Protein AF-A0A1Q6RRB4-F1 (afdb_monomer)

Solvent-accessible surface area (backbone atoms only — not comparable to full-atom values): 23976 Å² total; per-residue (Å²): 76,77,39,43,45,74,52,45,45,77,44,52,82,84,81,75,77,41,51,50,45,36,35,41,36,33,50,50,51,67,27,27,69,40,67,70,58,54,52,47,60,72,73,49,70,64,47,61,44,42,38,35,37,37,43,33,35,22,63,76,67,46,53,38,27,51,62,56,52,41,52,51,24,55,78,69,72,30,47,59,31,41,40,46,75,36,49,33,63,33,52,56,30,76,79,48,72,23,56,55,68,69,60,30,43,52,38,46,62,68,23,44,67,52,52,52,52,50,53,52,31,58,76,70,72,44,61,51,69,84,69,78,81,53,76,64,30,54,43,52,42,44,74,44,31,63,51,46,47,76,75,67,50,63,35,83,47,58,46,72,49,88,57,53,79,49,80,56,56,43,36,68,21,32,67,62,66,24,39,48,71,56,96,58,40,81,43,69,37,80,64,37,82,68,63,43,35,42,46,40,65,34,92,59,63,22,44,38,43,56,80,56,30,64,94,51,59,65,52,56,76,69,61,59,76,35,63,75,66,68,84,66,79,70,70,70,70,51,72,68,56,53,51,59,54,53,72,32,50,48,45,80,42,48,62,11,35,39,36,62,56,97,67,20,36,34,31,14,40,33,90,66,85,79,56,73,43,61,24,44,36,36,41,34,30,48,72,52,70,73,28,43,26,75,66,31,44,56,29,32,41,32,98,84,24,37,42,35,30,24,53,74,41,45,65,61,42,50,73,71,66,54,60,73,92,31,57,44,72,39,49,56,71,39,71,54,71,56,96,88,36,40,36,38,31,34,51,19,23,36,88,87,50,86,79,30,49,65,90,59,40,26,23,14,40,34,34,50,53,98,87,38,33,36,28,41,38,45,66,24,36,86,37,75,52,54,56,66,50,77,34,45,32,36,39,37,30,23,23,39,81,79,28,18,35,18,60,53,33,17,53,41,46,59,49,41,59,24,55,32,39,26,64,27,36,38,52,72,95,42,51,44,68,62,33,55,54,50,20,53,73,50,39,51,94,80,42,42,68,49,78,65,122

Nearest PDB structures (foldseek):
  3x2y-assembly1_C  TM=8.454E-01  e=1.815E-15  Thermotoga maritima MSB8
  3x2x-assembly1_C  TM=8.164E-01  e=3.311E-15  Thermotoga maritima MSB8
  3x2z-assembly1_C  TM=8.128E-01  e=2.936E-15  Thermotoga maritima MSB8
  2wyl-assembly1_C  TM=7.324E-01  e=6.958E-13  Escherichia coli
  3bv6-assembly1_C  TM=6.893E-01  e=1.269E-12  Vibrio cholerae O1 biovar El Tor str. N16961

Foldseek 3Di:
DEWADPQFLPTDDDADEDAQEYEYEAEADQLEGFPLVLVCLLPGDHHHYAEYEYEYEYQPDNQVRFVVVCVSCVSNNHDYLTYAYQYAFDALLLADFTDPLVVRLVSNVVRVVSVVVSVVCSVVVHRDDYDDHDPVSCCSNPPVNVVCCVPPQFPVQKDFAPLQPLPCSLCSRRNQNQWDADPSDTDGHGSHRSSCNSQLPRLSNGMDRHPRNPPGHRDDVLVNVLDQPPPPCLCPDPVVLVVVQCVQWFAPAFLWIWGRDPAIETFQQAPDDQLCQRHQEYEAQDDDCSRDPLVRCNSNHHPNHAYEFAPLCVVVCVVSPDDPNRYDHDAQQDWDADPNKTKHWFQAAEDPDPQGDSVSRGTWMFIQDSSFTETRGPAHFLDPRLLVDAGQEYEAEQQPPRHHHLLRRLSSCQSNVHQEYEYGRDCPPGHNPCSLVSNCVNHRPRYHYDYND

Mean predicted aligned error: 15.14 Å

pLDDT: mean 87.65, std 13.05, range [31.41, 98.88]

Secondary structure (DSSP, 8-state):
-EEE--SSS--B---S---SEEEEEEE-SSSS--HHHHHHHHHS--TT--EEEEEEEESS--TTHHHHHHHHHHHTT-EEEEEEEEE-----TTTSPPPPHHHHHHHHHHHHHHHHHHHHHHHTTPPPPPPP--HHHHHHTTTHHHHHHHHH--STTEEE-TT-----HHHHT-TT--EEEETTEEEE-TT-----HHHHT-TT--EEETTTSTT-----THHHHS------------HHHHHHHHHTEEEEETTEEEEESSSEEEES--S-SS----EEEEE---SSTTT--HHHHHHHEEEEEEEEEEGGGHHHHHHTT--GGGEEEE-TT-EEEETTEEEEEEE---SS-SSS-GGG--EEEEEEETTEEEEE--S--S-HHHHT---SEEEEE-BSSSS-BHHHHHHHHHHH--SEEEEES-SSSSS-TTHHHHHHHHS-TTSEE----

Radius of gyration: 26.57 Å; Cα contacts (8 Å, |Δi|>4): 949; chains: 1; bounding box: 69×58×67 Å

Structure (mmCIF, N/CA/C/O backbone):
data_AF-A0A1Q6RRB4-F1
#
_entry.id   AF-A0A1Q6RRB4-F1
#
loop_
_atom_site.group_PDB
_atom_site.id
_atom_site.type_symbol
_atom_site.label_atom_id
_atom_site.label_alt_id
_atom_site.label_comp_id
_atom_site.label_asym_id
_atom_site.label_entity_id
_atom_site.label_seq_id
_atom_site.pdbx_PDB_ins_code
_atom_site.Cartn_x
_atom_site.Cartn_y
_atom_site.Cartn_z
_atom_site.occupancy
_atom_site.B_iso_or_equiv
_atom_site.auth_seq_id
_atom_site.auth_comp_id
_atom_site.auth_asym_id
_atom_site.auth_atom_id
_atom_site.pdbx_PDB_model_num
ATOM 1 N N . MET A 1 1 ? 11.967 10.440 -24.207 1.00 71.94 1 MET A N 1
ATOM 2 C CA . MET A 1 1 ? 11.094 9.265 -23.993 1.00 71.94 1 MET A CA 1
ATOM 3 C C . MET A 1 1 ? 11.864 8.228 -23.196 1.00 71.94 1 MET A C 1
ATOM 5 O O . MET A 1 1 ? 13.023 7.999 -23.517 1.00 71.94 1 MET A O 1
ATOM 9 N N . ILE A 1 2 ? 11.239 7.623 -22.183 1.00 70.31 2 ILE A N 1
ATOM 10 C CA . ILE A 1 2 ? 11.834 6.539 -21.392 1.00 70.31 2 ILE A CA 1
ATOM 11 C C . ILE A 1 2 ? 11.060 5.252 -21.685 1.00 70.31 2 ILE A C 1
ATOM 13 O O . ILE A 1 2 ? 9.844 5.210 -21.520 1.00 70.31 2 ILE A O 1
ATOM 17 N N . PHE A 1 3 ? 11.772 4.225 -22.133 1.00 76.94 3 PHE A N 1
ATOM 18 C CA . PHE A 1 3 ? 11.300 2.855 -22.243 1.00 76.94 3 PHE A CA 1
ATOM 19 C C . PHE A 1 3 ? 11.756 2.074 -21.010 1.00 76.94 3 PHE A C 1
ATOM 21 O O . PHE A 1 3 ? 12.933 2.128 -20.651 1.00 76.94 3 PHE A O 1
ATOM 28 N N . TYR A 1 4 ? 10.838 1.338 -20.383 1.00 75.12 4 TYR A N 1
ATOM 29 C CA . TYR A 1 4 ? 11.117 0.559 -19.179 1.00 75.12 4 TYR A CA 1
ATOM 30 C C . TYR A 1 4 ? 10.644 -0.885 -19.351 1.00 75.12 4 TYR A C 1
ATOM 32 O O . TYR A 1 4 ? 9.448 -1.141 -19.518 1.00 75.12 4 TYR A O 1
ATOM 40 N N . PHE A 1 5 ? 11.592 -1.823 -19.291 1.00 75.06 5 PHE A N 1
ATOM 41 C CA . PHE A 1 5 ? 11.333 -3.259 -19.295 1.00 75.06 5 PHE A CA 1
ATOM 42 C C . PHE A 1 5 ? 11.717 -3.863 -17.943 1.00 75.06 5 PHE A C 1
ATOM 44 O O . PHE A 1 5 ? 12.898 -3.918 -17.610 1.00 75.06 5 PHE A O 1
ATOM 51 N N . SER A 1 6 ? 10.732 -4.347 -17.183 1.00 65.19 6 SER A N 1
ATOM 52 C CA . SER A 1 6 ? 10.946 -4.947 -15.855 1.00 65.19 6 SER A CA 1
ATOM 53 C C . SER A 1 6 ? 11.113 -6.468 -15.879 1.00 65.19 6 SER A C 1
ATOM 55 O O . SER A 1 6 ? 11.469 -7.067 -14.871 1.00 65.19 6 SER A O 1
ATOM 57 N N . GLY A 1 7 ? 10.805 -7.126 -17.001 1.00 61.84 7 GLY A N 1
ATOM 58 C CA . GLY A 1 7 ? 10.743 -8.590 -17.066 1.00 61.84 7 GLY A CA 1
ATOM 59 C C . GLY A 1 7 ? 9.546 -9.216 -16.330 1.00 61.84 7 GLY A C 1
ATOM 60 O O . GLY A 1 7 ? 9.464 -10.438 -16.289 1.00 61.84 7 GLY A O 1
ATOM 61 N N . THR A 1 8 ? 8.609 -8.417 -15.800 1.00 57.78 8 THR A N 1
ATOM 62 C CA . THR A 1 8 ? 7.463 -8.868 -14.975 1.00 57.78 8 THR A CA 1
ATOM 63 C C . THR A 1 8 ? 6.089 -8.631 -15.618 1.00 57.78 8 THR A C 1
ATOM 65 O O . THR A 1 8 ? 5.080 -8.567 -14.921 1.00 57.78 8 THR A O 1
ATOM 68 N N . GLY A 1 9 ? 6.024 -8.461 -16.943 1.00 55.88 9 GLY A N 1
ATOM 69 C CA . GLY A 1 9 ? 4.778 -8.169 -17.674 1.00 55.88 9 GLY A CA 1
ATOM 70 C C . GLY A 1 9 ? 4.323 -6.702 -17.597 1.00 55.88 9 GLY A C 1
ATOM 71 O O . GLY A 1 9 ? 3.636 -6.240 -18.498 1.00 55.88 9 GLY A O 1
ATOM 72 N N . ASN A 1 10 ? 4.808 -5.933 -16.616 1.00 54.72 10 ASN A N 1
ATOM 73 C CA . ASN A 1 10 ? 4.491 -4.509 -16.405 1.00 54.72 10 ASN A CA 1
ATOM 74 C C . ASN A 1 10 ? 5.357 -3.536 -17.235 1.00 54.72 10 ASN A C 1
ATOM 76 O O . ASN A 1 10 ? 5.541 -2.372 -16.873 1.00 54.72 10 ASN A O 1
ATOM 80 N N . SER A 1 11 ? 5.932 -4.004 -18.341 1.00 64.19 11 SER A N 1
ATOM 81 C CA . SER A 1 11 ? 6.794 -3.185 -19.195 1.00 64.19 11 SER A CA 1
ATOM 82 C C . SER A 1 11 ? 5.978 -2.094 -19.897 1.00 64.19 11 SER A C 1
ATOM 84 O O . SER A 1 11 ? 4.977 -2.384 -20.553 1.00 64.19 11 SER A O 1
ATOM 86 N N . LYS A 1 12 ? 6.415 -0.832 -19.806 1.00 56.38 12 LYS A N 1
ATOM 87 C CA . LYS A 1 12 ? 5.778 0.287 -20.517 1.00 56.38 12 LYS A CA 1
ATOM 88 C C . LYS A 1 12 ? 6.388 0.412 -21.912 1.00 56.38 12 LYS A C 1
ATOM 90 O O . LYS A 1 12 ? 7.478 0.961 -22.079 1.00 56.38 12 LYS A O 1
ATOM 95 N N . TYR A 1 13 ? 5.675 -0.098 -22.914 1.00 58.34 13 TYR A N 1
ATOM 96 C CA . TYR A 1 13 ? 6.001 0.088 -24.328 1.00 58.34 13 TYR A CA 1
ATOM 97 C C . TYR A 1 13 ? 5.331 1.370 -24.827 1.00 58.34 13 TYR A C 1
ATOM 99 O O . TYR A 1 13 ? 4.109 1.478 -24.790 1.00 58.34 13 TYR A O 1
ATOM 107 N N . VAL A 1 14 ? 6.111 2.339 -25.305 1.00 54.97 14 VAL A N 1
ATOM 108 C CA . VAL A 1 14 ? 5.565 3.546 -25.941 1.00 54.97 14 VAL A CA 1
ATOM 109 C C . VAL A 1 14 ? 6.003 3.547 -27.401 1.00 54.97 14 VAL A C 1
ATOM 111 O O . VAL A 1 14 ? 7.200 3.569 -27.680 1.00 54.97 14 VAL A O 1
ATOM 114 N N . ALA A 1 15 ? 5.051 3.493 -28.334 1.00 50.16 15 ALA A N 1
ATOM 115 C CA . ALA A 1 15 ? 5.317 3.604 -29.766 1.00 50.16 15 ALA A CA 1
ATOM 116 C C . ALA A 1 15 ? 4.312 4.552 -30.434 1.00 50.16 15 ALA A C 1
ATOM 118 O O . ALA A 1 15 ? 3.117 4.503 -30.155 1.00 50.16 15 ALA A O 1
ATOM 119 N N . GLY A 1 16 ? 4.828 5.417 -31.314 1.00 52.62 16 GLY A N 1
ATOM 120 C CA . GLY A 1 16 ? 4.059 6.364 -32.125 1.00 52.62 16 GLY A CA 1
ATOM 121 C C . GLY A 1 16 ? 4.891 7.591 -32.505 1.00 52.62 16 GLY A C 1
ATOM 122 O O . GLY A 1 16 ? 5.289 7.742 -33.654 1.00 52.62 16 GLY A O 1
ATOM 123 N N . LYS A 1 17 ? 5.222 8.438 -31.526 1.00 56.94 17 LYS A N 1
ATOM 124 C CA . LYS A 1 17 ? 6.132 9.586 -31.675 1.00 56.94 17 LYS A CA 1
ATOM 125 C C . LYS A 1 17 ? 7.071 9.636 -30.482 1.00 56.94 17 LYS A C 1
ATOM 127 O O . LYS A 1 17 ? 6.612 9.650 -29.341 1.00 56.94 17 LYS A O 1
ATOM 132 N N . THR A 1 18 ? 8.372 9.668 -30.732 1.00 64.62 18 THR A N 1
ATOM 133 C CA . THR A 1 18 ? 9.371 9.875 -29.686 1.00 64.62 18 THR A CA 1
ATOM 134 C C . THR A 1 18 ? 9.913 11.297 -29.783 1.00 64.62 18 THR A C 1
ATOM 136 O O . THR A 1 18 ? 10.061 11.832 -30.878 1.00 64.62 18 THR A O 1
ATOM 139 N N . GLY A 1 19 ? 10.239 11.921 -28.648 1.00 74.75 19 GLY A N 1
ATOM 140 C CA . GLY A 1 19 ? 11.142 13.079 -28.672 1.00 74.75 19 GLY A CA 1
ATOM 141 C C . GLY A 1 19 ? 12.535 12.676 -29.178 1.00 74.75 19 GLY A C 1
ATOM 142 O O . GLY A 1 19 ? 12.796 11.490 -29.394 1.00 74.75 19 GLY A O 1
ATOM 143 N N . GLU A 1 20 ? 13.454 13.635 -29.302 1.00 87.00 20 GLU A N 1
ATOM 144 C CA . GLU A 1 20 ? 14.812 13.374 -29.818 1.00 87.00 20 GLU A CA 1
ATOM 145 C C . GLU A 1 20 ? 15.620 12.375 -28.974 1.00 87.00 20 GLU A C 1
ATOM 147 O O . GLU A 1 20 ? 16.526 11.709 -29.481 1.00 87.00 20 GLU A O 1
ATOM 152 N N . HIS A 1 21 ? 15.292 12.254 -27.686 1.00 89.56 21 HIS A N 1
ATOM 153 C CA . HIS A 1 21 ? 16.018 11.433 -26.720 1.00 89.56 21 HIS A CA 1
ATOM 154 C C . HIS A 1 21 ? 15.246 10.159 -26.366 1.00 89.56 21 HIS A C 1
ATOM 156 O O . HIS A 1 21 ? 14.109 10.226 -25.883 1.00 89.56 21 HIS A O 1
ATOM 162 N N . LEU A 1 22 ? 15.890 9.006 -26.539 1.00 91.38 22 LEU A N 1
ATOM 163 C CA . LEU A 1 22 ? 15.413 7.688 -26.132 1.00 91.38 22 LEU A CA 1
ATOM 164 C C . LEU A 1 22 ? 16.259 7.160 -24.965 1.00 91.38 22 LEU A C 1
ATOM 166 O O . LEU A 1 22 ? 17.466 6.994 -25.086 1.00 91.38 22 LEU A O 1
ATOM 170 N N . VAL A 1 23 ? 15.626 6.855 -23.838 1.00 92.50 23 VAL A N 1
ATOM 171 C CA . VAL A 1 23 ? 16.272 6.214 -22.685 1.00 92.50 23 VAL A CA 1
ATOM 172 C C . VAL A 1 23 ? 15.695 4.816 -22.538 1.00 92.50 23 VAL A C 1
ATOM 174 O O . VAL A 1 23 ? 14.483 4.666 -22.435 1.00 92.50 23 VAL A O 1
ATOM 177 N N . ILE A 1 24 ? 16.544 3.796 -22.540 1.00 93.44 24 ILE A N 1
ATOM 178 C CA . ILE A 1 24 ? 16.166 2.383 -22.453 1.00 93.44 24 ILE A CA 1
ATOM 179 C C . ILE A 1 24 ? 16.621 1.862 -21.097 1.00 93.44 24 ILE A C 1
ATOM 181 O O . ILE A 1 24 ? 17.818 1.742 -20.851 1.00 93.44 24 ILE A O 1
ATOM 185 N N . VAL A 1 25 ? 15.671 1.533 -20.228 1.00 93.19 25 VAL A N 1
ATOM 186 C CA . VAL A 1 25 ? 15.922 0.936 -18.914 1.00 93.19 25 VAL A CA 1
ATOM 187 C C . VAL A 1 25 ? 15.551 -0.544 -18.969 1.00 93.19 25 VAL A C 1
ATOM 189 O O . VAL A 1 25 ? 14.411 -0.887 -19.293 1.00 93.19 25 VAL A O 1
ATOM 192 N N . THR A 1 26 ? 16.510 -1.432 -18.705 1.00 92.25 26 THR A N 1
ATOM 193 C CA . THR A 1 26 ? 16.334 -2.882 -18.895 1.00 92.25 26 THR A CA 1
ATOM 194 C C . THR A 1 26 ? 17.259 -3.705 -17.988 1.00 92.25 26 THR A C 1
ATOM 196 O O . THR A 1 26 ? 18.385 -3.285 -17.746 1.00 92.25 26 THR A O 1
ATOM 199 N N . PRO A 1 27 ? 16.864 -4.905 -17.526 1.00 91.31 27 PRO A N 1
ATOM 200 C CA . PRO A 1 27 ? 17.771 -5.850 -16.888 1.00 91.31 27 PRO A CA 1
ATOM 201 C C . PRO A 1 27 ? 18.817 -6.391 -17.862 1.00 91.31 27 PRO A C 1
ATOM 203 O O . PRO A 1 27 ? 18.697 -6.258 -19.084 1.00 91.31 27 PRO A O 1
ATOM 206 N N . THR A 1 28 ? 19.821 -7.053 -17.300 1.00 90.44 28 THR A N 1
ATOM 207 C CA . THR A 1 28 ? 20.900 -7.730 -18.021 1.00 90.44 28 THR A CA 1
ATOM 208 C C . THR A 1 28 ? 20.662 -9.232 -18.036 1.00 90.44 28 THR A C 1
ATOM 210 O O . THR A 1 28 ? 20.695 -9.866 -16.988 1.00 90.44 28 THR A O 1
ATOM 213 N N . TYR A 1 29 ? 20.475 -9.823 -19.218 1.00 87.00 29 TYR A N 1
ATOM 214 C CA . TYR A 1 29 ? 20.388 -11.274 -19.409 1.00 87.00 29 TYR A CA 1
ATOM 215 C C . TYR A 1 29 ? 21.638 -11.774 -20.132 1.00 87.00 29 TYR A C 1
ATOM 217 O O . TYR A 1 29 ? 21.816 -11.537 -21.331 1.00 87.00 29 TYR A O 1
ATOM 225 N N . ALA A 1 30 ? 22.496 -12.480 -19.389 1.00 84.25 30 ALA A N 1
ATOM 226 C CA . ALA A 1 30 ? 23.784 -12.995 -19.858 1.00 84.25 30 ALA A CA 1
ATOM 227 C C . ALA A 1 30 ? 24.670 -11.897 -20.487 1.00 84.25 30 ALA A C 1
ATOM 229 O O . ALA A 1 30 ? 25.065 -11.999 -21.649 1.00 84.25 30 ALA A O 1
ATOM 230 N N . TRP A 1 31 ? 24.964 -10.831 -19.734 1.00 86.94 31 TRP A N 1
ATOM 231 C CA . TRP A 1 31 ? 25.820 -9.707 -20.166 1.00 86.94 31 TRP A CA 1
ATOM 232 C C . TRP A 1 31 ? 25.313 -8.936 -21.405 1.00 86.94 31 TRP A C 1
ATOM 234 O O . TRP A 1 31 ? 26.086 -8.310 -22.130 1.00 86.94 31 TRP A O 1
ATOM 244 N N . ARG A 1 32 ? 24.004 -8.996 -21.699 1.00 89.19 32 ARG A N 1
ATOM 245 C CA . ARG A 1 32 ? 23.337 -8.263 -22.795 1.00 89.19 32 ARG A CA 1
ATOM 246 C C . ARG A 1 32 ? 21.916 -7.862 -22.391 1.00 89.19 32 ARG A C 1
ATOM 248 O O . ARG A 1 32 ? 21.384 -8.370 -21.408 1.00 89.19 32 ARG A O 1
ATOM 255 N N . ILE A 1 33 ? 21.275 -6.983 -23.161 1.00 91.38 33 ILE A N 1
ATOM 256 C CA . ILE A 1 33 ? 19.832 -6.732 -23.009 1.00 91.38 33 ILE A CA 1
ATOM 257 C C . ILE A 1 33 ? 19.018 -7.991 -23.386 1.00 91.38 33 ILE A C 1
ATOM 259 O O . ILE A 1 33 ? 19.474 -8.775 -24.230 1.00 91.38 33 ILE A O 1
ATOM 263 N N . PRO A 1 34 ? 17.812 -8.200 -22.823 1.00 89.69 34 PRO A N 1
ATOM 264 C CA . PRO A 1 34 ? 16.963 -9.338 -23.153 1.00 89.69 34 PRO A CA 1
ATOM 265 C C . PRO A 1 34 ? 16.637 -9.374 -24.647 1.00 89.69 34 PRO A C 1
ATOM 267 O O . PRO A 1 34 ? 16.402 -8.333 -25.269 1.00 89.69 34 PRO A O 1
ATOM 270 N N . ARG A 1 35 ? 16.555 -10.580 -25.226 1.00 87.06 35 ARG A N 1
ATOM 271 C CA . ARG A 1 35 ? 16.210 -10.757 -26.651 1.00 87.06 35 ARG A CA 1
ATOM 272 C C . ARG A 1 35 ? 14.884 -10.084 -27.001 1.00 87.06 35 ARG A C 1
ATOM 274 O O . ARG A 1 35 ? 14.801 -9.440 -28.037 1.00 87.06 35 ARG A O 1
ATOM 281 N N . LEU A 1 36 ? 13.906 -10.144 -26.096 1.00 86.19 36 LEU A N 1
ATOM 282 C CA . LEU A 1 36 ? 12.612 -9.485 -26.261 1.00 86.19 36 LEU A CA 1
ATOM 283 C C . LEU A 1 36 ? 12.752 -7.963 -26.452 1.00 86.19 36 LEU A C 1
ATOM 285 O O . LEU A 1 36 ? 12.142 -7.400 -27.356 1.00 86.19 36 LEU A O 1
ATOM 289 N N . VAL A 1 37 ? 13.601 -7.310 -25.650 1.00 89.38 37 VAL A N 1
ATOM 290 C CA . VAL A 1 37 ? 13.860 -5.863 -25.743 1.00 89.38 37 VAL A CA 1
ATOM 291 C C . VAL A 1 37 ? 14.601 -5.531 -27.033 1.00 89.38 37 VAL A C 1
ATOM 293 O O . VAL A 1 37 ? 14.211 -4.613 -27.751 1.00 89.38 37 VAL A O 1
ATOM 296 N N . ARG A 1 38 ? 15.642 -6.302 -27.368 1.00 91.06 38 ARG A N 1
ATOM 297 C CA . ARG A 1 38 ? 16.391 -6.144 -28.622 1.00 91.06 38 ARG A CA 1
ATOM 298 C C . ARG A 1 38 ? 15.474 -6.260 -29.841 1.00 91.06 38 ARG A C 1
ATOM 300 O O . ARG A 1 38 ? 15.516 -5.407 -30.723 1.00 91.06 38 ARG A O 1
ATOM 307 N N . ASP A 1 39 ? 14.666 -7.313 -29.899 1.00 89.00 39 ASP A N 1
ATOM 308 C CA . ASP A 1 39 ? 13.814 -7.609 -31.051 1.00 89.00 39 ASP A CA 1
ATOM 309 C C . ASP A 1 39 ? 12.688 -6.580 -31.177 1.00 89.00 39 ASP A C 1
ATOM 311 O O . ASP A 1 39 ? 12.359 -6.162 -32.289 1.00 89.00 39 ASP A O 1
ATOM 315 N N . TRP A 1 40 ? 12.153 -6.109 -30.046 1.00 87.88 40 TRP A N 1
ATOM 316 C CA . TRP A 1 40 ? 11.223 -4.985 -30.013 1.00 87.88 40 TRP A CA 1
ATOM 317 C C . TRP A 1 40 ? 11.865 -3.700 -30.554 1.00 87.88 40 TRP A C 1
ATOM 319 O O . TRP A 1 40 ? 11.292 -3.074 -31.444 1.00 87.88 40 TRP A O 1
ATOM 329 N N . LEU A 1 41 ? 13.072 -3.332 -30.105 1.00 89.69 41 LEU A N 1
ATOM 330 C CA . LEU A 1 41 ? 13.792 -2.146 -30.598 1.00 89.69 41 LEU A CA 1
ATOM 331 C C . LEU A 1 41 ? 14.070 -2.223 -32.106 1.00 89.69 41 LEU A C 1
ATOM 333 O O . LEU A 1 41 ? 13.917 -1.230 -32.820 1.00 89.69 41 LEU A O 1
ATOM 337 N N . LEU A 1 42 ? 14.439 -3.403 -32.613 1.00 90.50 42 LEU A N 1
ATOM 338 C CA . LEU A 1 42 ? 14.663 -3.616 -34.044 1.00 90.50 42 LEU A CA 1
ATOM 339 C C . LEU A 1 42 ? 13.384 -3.388 -34.857 1.00 90.50 42 LEU A C 1
ATOM 341 O O . LEU A 1 42 ? 13.415 -2.631 -35.829 1.00 90.50 42 LEU A O 1
ATOM 345 N N . LYS A 1 43 ? 12.258 -3.966 -34.424 1.00 89.50 43 LYS A N 1
ATOM 346 C CA . LYS A 1 43 ? 10.972 -3.917 -35.143 1.00 89.50 43 LYS A CA 1
ATOM 347 C C . LYS A 1 43 ? 10.210 -2.599 -34.980 1.00 89.50 43 LYS A C 1
ATOM 349 O O . LYS A 1 43 ? 9.405 -2.261 -35.841 1.00 89.50 43 LYS A O 1
ATOM 354 N N . THR A 1 44 ? 10.449 -1.851 -33.906 1.00 87.06 44 THR A N 1
ATOM 355 C CA . THR A 1 44 ? 9.663 -0.650 -33.580 1.00 87.06 44 THR A CA 1
ATOM 356 C C . THR A 1 44 ? 10.149 0.576 -34.362 1.00 87.06 44 THR A C 1
ATOM 358 O O . THR A 1 44 ? 11.345 0.891 -34.320 1.00 87.06 44 THR A O 1
ATOM 361 N N . PRO A 1 45 ? 9.265 1.314 -35.060 1.00 84.94 45 PRO A N 1
ATOM 362 C CA . PRO A 1 45 ? 9.596 2.625 -35.613 1.00 84.94 45 PRO A CA 1
ATOM 363 C C . PRO A 1 45 ? 9.819 3.645 -34.486 1.00 84.94 45 PRO A C 1
ATOM 365 O O . PRO A 1 45 ? 8.909 3.941 -33.716 1.00 84.94 45 PRO A O 1
ATOM 368 N N . LEU A 1 46 ? 11.030 4.197 -34.392 1.00 86.81 46 LEU A N 1
ATOM 369 C CA . LEU A 1 46 ? 11.424 5.175 -33.366 1.00 86.81 46 LEU A CA 1
ATOM 370 C C . LEU A 1 46 ? 11.427 6.589 -33.966 1.00 86.81 46 LEU A C 1
ATOM 372 O O . LEU A 1 46 ? 12.458 7.255 -34.026 1.00 86.81 46 LEU A O 1
ATOM 376 N N . GLN A 1 47 ? 10.279 7.008 -34.505 1.00 83.50 47 GLN A N 1
ATOM 377 C CA . GLN A 1 47 ? 10.158 8.275 -35.232 1.00 83.50 47 GLN A CA 1
ATOM 378 C C . GLN A 1 47 ? 10.470 9.466 -34.320 1.00 83.50 47 GLN A C 1
ATOM 380 O O . GLN A 1 47 ? 9.792 9.672 -33.315 1.00 83.50 47 GLN A O 1
ATOM 385 N N . GLY A 1 48 ? 11.474 10.254 -34.711 1.00 85.50 48 GLY A N 1
ATOM 386 C CA . GLY A 1 48 ? 11.943 11.430 -33.978 1.00 85.50 48 GLY A CA 1
ATOM 387 C C . GLY A 1 48 ? 13.151 11.172 -33.076 1.00 85.50 48 GLY A C 1
ATOM 388 O O . GLY A 1 48 ? 13.839 12.126 -32.735 1.00 85.50 48 GLY A O 1
ATOM 389 N N . ALA A 1 49 ? 13.466 9.919 -32.727 1.00 89.88 49 ALA A N 1
ATOM 390 C CA . ALA A 1 49 ? 14.629 9.607 -31.896 1.00 89.88 49 ALA A CA 1
ATOM 391 C C . ALA A 1 49 ? 15.941 9.821 -32.663 1.00 89.88 49 ALA A C 1
ATOM 393 O O . ALA A 1 49 ? 16.098 9.369 -33.797 1.00 89.88 49 ALA A O 1
ATOM 394 N N . ARG A 1 50 ? 16.907 10.467 -32.006 1.00 92.25 50 ARG A N 1
ATOM 395 C CA . ARG A 1 50 ? 18.269 10.695 -32.517 1.00 92.25 50 ARG A CA 1
ATOM 396 C C . ARG A 1 50 ? 19.322 10.126 -31.577 1.00 92.25 50 ARG A C 1
ATOM 398 O O . ARG A 1 50 ? 20.285 9.522 -32.038 1.00 92.25 50 ARG A O 1
ATOM 405 N N . HIS A 1 51 ? 19.114 10.282 -30.271 1.00 95.12 51 HIS A N 1
ATOM 406 C CA . HIS A 1 51 ? 20.048 9.878 -29.222 1.00 95.12 51 HIS A CA 1
ATOM 407 C C . HIS A 1 51 ? 19.465 8.738 -28.383 1.00 95.12 51 HIS A C 1
ATOM 409 O O . HIS A 1 51 ? 18.290 8.789 -28.016 1.00 95.12 51 HIS A O 1
ATOM 415 N N . ALA A 1 52 ? 20.282 7.733 -28.054 1.00 95.31 52 ALA A N 1
ATOM 416 C CA . ALA A 1 52 ? 19.871 6.590 -27.241 1.00 95.31 52 ALA A CA 1
ATOM 417 C C . ALA A 1 52 ? 20.811 6.334 -26.052 1.00 95.31 52 ALA A C 1
ATOM 419 O O . ALA A 1 52 ? 22.006 6.114 -26.251 1.00 95.31 52 ALA A O 1
ATOM 420 N N . TRP A 1 53 ? 20.258 6.297 -24.837 1.00 96.81 53 TRP A N 1
ATOM 421 C CA . TRP A 1 53 ? 20.940 5.893 -23.600 1.00 96.81 53 TRP A CA 1
ATOM 422 C C . TRP A 1 53 ? 20.431 4.534 -23.129 1.00 96.81 53 TRP A C 1
ATOM 424 O O . TRP A 1 53 ? 19.228 4.278 -23.179 1.00 96.81 53 TRP A O 1
ATOM 434 N N . PHE A 1 54 ? 21.324 3.698 -22.599 1.00 96.44 54 PHE A N 1
ATOM 435 C CA . PHE A 1 54 ? 20.966 2.420 -21.982 1.00 96.44 54 PHE A CA 1
ATOM 436 C C . PHE A 1 54 ? 21.292 2.449 -20.492 1.00 96.44 54 PHE A C 1
ATOM 438 O O . PHE A 1 54 ? 22.437 2.663 -20.112 1.00 96.44 54 PHE A O 1
ATOM 445 N N . VAL A 1 55 ? 20.300 2.204 -19.644 1.00 95.75 55 VAL A N 1
ATOM 446 C CA . VAL A 1 55 ? 20.467 2.018 -18.201 1.00 95.75 55 VAL A CA 1
ATOM 447 C C . VAL A 1 55 ? 20.175 0.555 -17.906 1.00 95.75 55 VAL A C 1
ATOM 449 O O . VAL A 1 55 ? 19.034 0.105 -18.018 1.00 95.75 55 VAL A O 1
ATOM 452 N N . MET A 1 56 ? 21.223 -0.202 -17.596 1.00 94.62 56 MET A N 1
ATOM 453 C CA . MET A 1 56 ? 21.139 -1.645 -17.420 1.00 94.62 56 MET A CA 1
ATOM 454 C C . MET A 1 56 ? 21.258 -2.033 -15.955 1.00 94.62 56 MET A C 1
ATOM 456 O O . MET A 1 56 ? 22.250 -1.696 -15.310 1.00 94.62 56 MET A O 1
ATOM 460 N N . THR A 1 57 ? 20.269 -2.765 -15.444 1.00 93.31 57 THR A N 1
ATOM 461 C CA . THR A 1 57 ? 20.341 -3.352 -14.101 1.00 93.31 57 THR A CA 1
ATOM 462 C C . THR A 1 57 ? 20.986 -4.737 -14.145 1.00 93.31 57 THR A C 1
ATOM 464 O O . THR A 1 57 ? 20.784 -5.493 -15.102 1.00 93.31 57 THR A O 1
ATOM 467 N N . CYS A 1 58 ? 21.791 -5.087 -13.142 1.00 91.56 58 CYS A N 1
ATOM 468 C CA . CYS A 1 58 ? 22.463 -6.390 -13.061 1.00 91.56 58 CYS A CA 1
ATOM 469 C C . CYS A 1 58 ? 22.742 -6.810 -11.613 1.00 91.56 58 CYS A C 1
ATOM 471 O O . CYS A 1 58 ? 22.995 -5.949 -10.777 1.00 91.56 58 CYS A O 1
ATOM 473 N N . GLY A 1 59 ? 22.786 -8.121 -11.349 1.00 87.94 59 GLY A N 1
ATOM 474 C CA . GLY A 1 59 ? 23.223 -8.664 -10.054 1.00 87.94 59 GLY A CA 1
ATOM 475 C C . GLY A 1 59 ? 24.708 -8.421 -9.756 1.00 87.94 59 GLY A C 1
ATOM 476 O O . GLY A 1 59 ? 25.097 -8.280 -8.603 1.00 87.94 59 GLY A O 1
ATOM 477 N N . SER A 1 60 ? 25.543 -8.325 -10.795 1.00 87.50 60 SER A N 1
ATOM 478 C CA . SER A 1 60 ? 26.990 -8.112 -10.658 1.00 87.50 60 SER A CA 1
ATOM 479 C C . SER A 1 60 ? 27.539 -7.146 -11.707 1.00 87.50 60 SER A C 1
ATOM 481 O O . SER A 1 60 ? 27.949 -6.032 -11.381 1.00 87.50 60 SER A O 1
ATOM 483 N N . GLU A 1 61 ? 27.521 -7.544 -12.977 1.00 86.81 61 GLU A N 1
ATOM 484 C CA . GLU A 1 61 ? 28.108 -6.781 -14.076 1.00 86.81 61 GLU A CA 1
ATOM 485 C C . GLU A 1 61 ? 27.356 -6.945 -15.401 1.00 86.81 61 GLU A C 1
ATOM 487 O O . GLU A 1 61 ? 26.587 -7.887 -15.604 1.00 86.81 61 GLU A O 1
ATOM 492 N N . ILE A 1 62 ? 27.620 -6.027 -16.335 1.00 88.94 62 ILE A N 1
ATOM 493 C CA . ILE A 1 62 ? 27.046 -6.050 -17.690 1.00 88.94 62 ILE A CA 1
ATOM 494 C C . ILE A 1 62 ? 28.042 -6.466 -18.780 1.00 88.94 62 ILE A C 1
ATOM 496 O O . ILE A 1 62 ? 27.667 -6.531 -19.951 1.00 88.94 62 ILE A O 1
ATOM 500 N N . GLY A 1 63 ? 29.298 -6.753 -18.422 1.00 86.50 63 GLY A N 1
ATOM 501 C CA . GLY A 1 63 ? 30.347 -7.142 -19.368 1.00 86.50 63 GLY A CA 1
ATOM 502 C C . GLY A 1 63 ? 30.489 -6.140 -20.522 1.00 86.50 63 GLY A C 1
ATOM 503 O O . GLY A 1 63 ? 30.493 -4.927 -20.327 1.00 86.50 63 GLY A O 1
ATOM 504 N N . SER A 1 64 ? 30.550 -6.639 -21.759 1.00 85.94 64 SER A N 1
ATOM 505 C CA . SER A 1 64 ? 30.638 -5.829 -22.984 1.00 85.94 64 SER A CA 1
ATOM 506 C C . SER A 1 64 ? 29.271 -5.492 -23.603 1.00 85.94 64 SER A C 1
ATOM 508 O O . SER A 1 64 ? 29.187 -5.310 -24.823 1.00 85.94 64 SER A O 1
ATOM 510 N N . ALA A 1 65 ? 28.194 -5.407 -22.812 1.00 89.88 65 ALA A N 1
ATOM 511 C CA . ALA A 1 65 ? 26.860 -5.045 -23.308 1.00 89.88 65 ALA A CA 1
ATOM 512 C C . ALA A 1 65 ? 26.864 -3.753 -24.150 1.00 89.88 65 ALA A C 1
ATOM 514 O O . ALA A 1 65 ? 26.195 -3.696 -25.184 1.00 89.88 65 ALA A O 1
ATOM 515 N N . ASP A 1 66 ? 27.685 -2.763 -23.773 1.00 91.81 66 ASP A N 1
ATOM 516 C CA . ASP A 1 66 ? 27.804 -1.478 -24.477 1.00 91.81 66 ASP A CA 1
ATOM 517 C C . ASP A 1 66 ? 28.155 -1.640 -25.963 1.00 91.81 66 ASP A C 1
ATOM 519 O O . ASP A 1 66 ? 27.558 -0.989 -26.821 1.00 91.81 66 ASP A O 1
ATOM 523 N N . LYS A 1 67 ? 29.041 -2.587 -26.301 1.00 90.69 67 LYS A N 1
ATOM 524 C CA . LYS A 1 67 ? 29.393 -2.897 -27.696 1.00 90.69 67 LYS A CA 1
ATOM 525 C C . LYS A 1 67 ? 28.155 -3.284 -28.507 1.00 90.69 67 LYS A C 1
ATOM 527 O O . LYS A 1 67 ? 27.967 -2.809 -29.625 1.00 90.69 67 LYS A O 1
ATOM 532 N N . TYR A 1 68 ? 27.309 -4.149 -27.954 1.00 91.88 68 TYR A N 1
ATOM 533 C CA . TYR A 1 68 ? 26.111 -4.629 -28.641 1.00 91.88 68 TYR A CA 1
ATOM 534 C C . TYR A 1 68 ? 25.015 -3.569 -28.706 1.00 91.88 68 TYR A C 1
ATOM 536 O O . TYR A 1 68 ? 24.328 -3.476 -29.722 1.00 91.88 68 TYR A O 1
ATOM 544 N N . ASN A 1 69 ? 24.882 -2.750 -27.663 1.00 95.06 69 ASN A N 1
ATOM 545 C CA . ASN A 1 69 ? 23.961 -1.618 -27.649 1.00 95.06 69 ASN A CA 1
ATOM 546 C C . ASN A 1 69 ? 24.346 -0.585 -28.721 1.00 95.06 69 ASN A C 1
ATOM 548 O O . ASN A 1 69 ? 23.485 -0.113 -29.460 1.00 95.06 69 ASN A O 1
ATOM 552 N N . ARG A 1 70 ? 25.647 -0.309 -28.904 1.00 94.44 70 ARG A N 1
ATOM 553 C CA . ARG A 1 70 ? 26.147 0.533 -30.006 1.00 94.44 70 ARG A CA 1
ATOM 554 C C . ARG A 1 70 ? 25.819 -0.042 -31.383 1.00 94.44 70 ARG A C 1
ATOM 556 O O . ARG A 1 70 ? 25.338 0.699 -32.234 1.00 94.44 70 ARG A O 1
ATOM 563 N N . MET A 1 71 ? 26.017 -1.347 -31.591 1.00 93.88 71 MET A N 1
ATOM 564 C CA . MET A 1 71 ? 25.639 -2.012 -32.849 1.00 93.88 71 MET A CA 1
ATOM 565 C C . MET A 1 71 ? 24.128 -1.921 -33.118 1.00 93.88 71 MET A C 1
ATOM 567 O O . MET A 1 71 ? 23.714 -1.700 -34.254 1.00 93.88 71 MET A O 1
ATOM 571 N N . LEU A 1 72 ? 23.299 -2.059 -32.078 1.00 94.88 72 LEU A N 1
ATOM 572 C CA . LEU A 1 72 ? 21.847 -1.917 -32.187 1.00 94.88 72 LEU A CA 1
ATOM 573 C C . LEU A 1 72 ? 21.445 -0.489 -32.579 1.00 94.88 72 LEU A C 1
ATOM 575 O O . LEU A 1 72 ? 20.629 -0.314 -33.480 1.00 94.88 72 LEU A O 1
ATOM 579 N N . CYS A 1 73 ? 22.046 0.527 -31.955 1.00 95.12 73 CYS A N 1
ATOM 580 C CA . CYS A 1 73 ? 21.835 1.925 -32.330 1.00 95.12 73 CYS A CA 1
ATOM 581 C C . CYS A 1 73 ? 22.239 2.197 -33.779 1.00 95.12 73 CYS A C 1
ATOM 583 O O . CYS A 1 73 ? 21.469 2.809 -34.512 1.00 95.12 73 CYS A O 1
ATOM 585 N N . GLN A 1 74 ? 23.390 1.677 -34.216 1.00 94.62 74 GLN A N 1
ATOM 586 C CA . GLN A 1 74 ? 23.846 1.806 -35.600 1.00 94.62 74 GLN A CA 1
ATOM 587 C C . GLN A 1 74 ? 22.825 1.220 -36.585 1.00 94.62 74 GLN A C 1
ATOM 589 O O . GLN A 1 74 ? 22.469 1.879 -37.557 1.00 94.62 74 GLN A O 1
ATOM 594 N N . ALA A 1 75 ? 22.286 0.029 -36.301 1.00 94.06 75 ALA A N 1
ATOM 595 C CA . ALA A 1 75 ? 21.245 -0.593 -37.123 1.00 94.06 75 ALA A CA 1
ATOM 596 C C . ALA A 1 75 ? 19.930 0.213 -37.166 1.00 94.06 75 ALA A C 1
ATOM 598 O O . ALA A 1 75 ? 19.140 0.054 -38.094 1.00 94.06 75 ALA A O 1
ATOM 599 N N . LYS A 1 76 ? 19.685 1.078 -36.174 1.00 92.44 76 LYS A N 1
ATOM 600 C CA . LYS A 1 76 ? 18.508 1.957 -36.087 1.00 92.44 76 LYS A CA 1
ATOM 601 C C . LYS A 1 76 ? 18.771 3.393 -36.542 1.00 92.44 76 LYS A C 1
ATOM 603 O O . LYS A 1 76 ? 17.843 4.194 -36.499 1.00 92.44 76 LYS A O 1
ATOM 608 N N . GLY A 1 77 ? 19.996 3.725 -36.957 1.00 93.31 77 GLY A N 1
ATOM 609 C CA . GLY A 1 77 ? 20.379 5.098 -37.298 1.00 93.31 77 GLY A CA 1
ATOM 610 C C . GLY A 1 77 ? 20.399 6.051 -36.096 1.00 93.31 77 GLY A C 1
ATOM 611 O O . GLY A 1 77 ? 20.203 7.250 -36.266 1.00 93.31 77 GLY A O 1
ATOM 612 N N . LEU A 1 78 ? 20.607 5.527 -34.884 1.00 94.31 78 LEU A N 1
ATOM 613 C CA . LEU A 1 78 ? 20.664 6.296 -33.641 1.00 94.31 78 LEU A CA 1
ATOM 614 C C . LEU A 1 78 ? 22.114 6.549 -33.222 1.00 94.31 78 LEU A C 1
ATOM 616 O O . LEU A 1 78 ? 22.980 5.678 -33.340 1.00 94.31 78 LEU A O 1
ATOM 620 N N . VAL A 1 79 ? 22.363 7.713 -32.631 1.00 96.06 79 VAL A N 1
ATOM 621 C CA . VAL A 1 79 ? 23.607 8.010 -31.922 1.00 96.06 79 VAL A CA 1
ATOM 622 C C . VAL A 1 79 ? 23.545 7.350 -30.545 1.00 96.06 79 VAL A C 1
ATOM 624 O O . VAL A 1 79 ? 22.695 7.672 -29.712 1.00 96.06 79 VAL A O 1
ATOM 627 N N . CYS A 1 80 ? 24.447 6.397 -30.301 1.00 96.00 80 CYS A N 1
ATOM 628 C CA . CYS A 1 80 ? 24.539 5.726 -29.009 1.00 96.00 80 CYS A CA 1
ATOM 629 C C . CYS A 1 80 ? 25.274 6.606 -27.995 1.00 96.00 80 CYS A C 1
ATOM 631 O O . CYS A 1 80 ? 26.486 6.811 -28.099 1.00 96.00 80 CYS A O 1
ATOM 633 N N . MET A 1 81 ? 24.540 7.050 -26.980 1.00 97.12 81 MET A N 1
ATOM 634 C CA . MET A 1 81 ? 25.042 7.859 -25.872 1.00 97.12 81 MET A CA 1
ATOM 635 C C . MET A 1 81 ? 25.677 7.008 -24.765 1.00 97.12 81 MET A C 1
ATOM 637 O O . MET A 1 81 ? 26.191 7.548 -23.797 1.00 97.12 81 MET A O 1
ATOM 641 N N . GLY A 1 82 ? 25.707 5.682 -24.920 1.00 95.38 82 GLY A N 1
ATOM 642 C CA . GLY A 1 82 ? 26.411 4.755 -24.035 1.00 95.38 82 GLY A CA 1
ATOM 643 C C . GLY A 1 82 ? 25.501 3.979 -23.085 1.00 95.38 82 GLY A C 1
ATOM 644 O O . GLY A 1 82 ? 24.273 4.115 -23.102 1.00 95.38 82 GLY A O 1
ATOM 645 N N . THR A 1 83 ? 26.138 3.147 -22.259 1.00 96.25 83 THR A N 1
ATOM 646 C CA . THR A 1 83 ? 25.479 2.215 -21.338 1.00 96.25 83 THR A CA 1
ATOM 647 C C . THR A 1 83 ? 25.942 2.438 -19.899 1.00 96.25 83 THR A C 1
ATOM 649 O O . THR A 1 83 ? 27.134 2.369 -19.612 1.00 96.25 83 THR A O 1
ATOM 652 N N . ALA A 1 84 ? 24.999 2.671 -18.988 1.00 95.44 84 ALA A N 1
ATOM 653 C CA . ALA A 1 84 ? 25.235 2.742 -17.552 1.00 95.44 84 ALA A CA 1
ATOM 654 C C . ALA A 1 84 ? 24.908 1.396 -16.892 1.00 95.44 84 ALA A C 1
ATOM 656 O O . ALA A 1 84 ? 23.857 0.811 -17.158 1.00 95.44 84 ALA A O 1
ATOM 657 N N . GLN A 1 85 ? 25.796 0.934 -16.011 1.00 94.44 85 GLN A N 1
ATOM 658 C CA . GLN A 1 85 ? 25.574 -0.224 -15.148 1.00 94.44 85 GLN A CA 1
ATOM 659 C C . GLN A 1 85 ? 25.002 0.235 -13.805 1.00 94.44 85 GLN A C 1
ATOM 661 O O . GLN A 1 85 ? 25.620 1.050 -13.120 1.00 94.44 85 GLN A O 1
ATOM 666 N N . ILE A 1 86 ? 23.867 -0.337 -13.412 1.00 94.50 86 ILE A N 1
ATOM 667 C CA . ILE A 1 86 ? 23.255 -0.157 -12.096 1.00 94.50 86 ILE A CA 1
ATOM 668 C C . ILE A 1 86 ? 23.209 -1.526 -11.414 1.00 94.50 86 ILE A C 1
ATOM 670 O O . ILE A 1 86 ? 22.479 -2.419 -11.844 1.00 94.50 86 ILE A O 1
ATOM 674 N N . VAL A 1 87 ? 24.014 -1.712 -10.369 1.00 93.44 87 VAL A N 1
ATOM 675 C CA . VAL A 1 87 ? 23.991 -2.958 -9.593 1.00 93.44 87 VAL A CA 1
ATOM 676 C C . VAL A 1 87 ? 22.702 -2.992 -8.778 1.00 93.44 87 VAL A C 1
ATOM 678 O O . VAL A 1 87 ? 22.397 -2.038 -8.074 1.00 93.44 87 VAL A O 1
ATOM 681 N N . MET A 1 88 ? 21.934 -4.067 -8.915 1.00 92.12 88 MET A N 1
ATOM 682 C CA . MET A 1 88 ? 20.651 -4.287 -8.248 1.00 92.12 88 MET A CA 1
ATOM 683 C C . MET A 1 88 ? 20.632 -5.691 -7.633 1.00 92.12 88 MET A C 1
ATOM 685 O O . MET A 1 88 ? 21.431 -6.532 -8.044 1.00 92.12 88 MET A O 1
ATOM 689 N N . PRO A 1 89 ? 19.730 -5.976 -6.679 1.00 89.88 89 PRO A N 1
ATOM 690 C CA . PRO A 1 89 ? 19.610 -7.307 -6.088 1.00 89.88 89 PRO A CA 1
ATOM 691 C C . PRO A 1 89 ? 19.417 -8.414 -7.135 1.00 89.88 89 PRO A C 1
ATOM 693 O O . PRO A 1 89 ? 18.642 -8.265 -8.083 1.00 89.88 89 PRO A O 1
ATOM 696 N N . GLU A 1 90 ? 20.127 -9.528 -6.951 1.00 88.31 90 GLU A N 1
ATOM 697 C CA . GLU A 1 90 ? 20.056 -10.693 -7.835 1.00 88.31 90 GLU A CA 1
ATOM 698 C C . GLU A 1 90 ? 18.683 -11.377 -7.745 1.00 88.31 90 GLU A C 1
ATOM 700 O O . GLU A 1 90 ? 18.132 -11.569 -6.663 1.00 88.31 90 GLU A O 1
ATOM 705 N N . ASN A 1 91 ? 18.129 -11.774 -8.890 1.00 87.19 91 ASN A N 1
ATOM 706 C CA . ASN A 1 91 ? 16.827 -12.439 -8.975 1.00 87.19 91 ASN A CA 1
ATOM 707 C C . ASN A 1 91 ? 16.844 -13.712 -9.838 1.00 87.19 91 ASN A C 1
ATOM 709 O O . ASN A 1 91 ? 15.833 -14.412 -9.940 1.00 87.19 91 ASN A O 1
ATOM 713 N N . TYR A 1 92 ? 17.990 -14.064 -10.425 1.00 89.69 92 TYR A N 1
ATOM 714 C CA . TYR A 1 92 ? 18.179 -15.259 -11.237 1.00 89.69 92 TYR A CA 1
ATOM 715 C C . TYR A 1 92 ? 18.455 -16.501 -10.374 1.00 89.69 92 TYR A C 1
ATOM 717 O O . TYR A 1 92 ? 19.529 -17.113 -10.379 1.00 89.69 92 TYR A O 1
ATOM 725 N N . ILE A 1 93 ? 17.422 -16.913 -9.640 1.00 89.12 93 ILE A N 1
ATOM 726 C CA . ILE A 1 93 ? 17.467 -18.008 -8.659 1.00 89.12 93 ILE A CA 1
ATOM 727 C C . ILE A 1 93 ? 17.690 -19.405 -9.262 1.00 89.12 93 ILE A C 1
ATOM 729 O O . ILE A 1 93 ? 18.036 -20.353 -8.554 1.00 89.12 93 ILE A O 1
ATOM 733 N N . ALA A 1 94 ? 17.562 -19.542 -10.584 1.00 87.06 94 ALA A N 1
ATOM 734 C CA . ALA A 1 94 ? 17.924 -20.762 -11.300 1.00 87.06 94 ALA A CA 1
ATOM 735 C C . ALA A 1 94 ? 19.433 -21.071 -11.231 1.00 87.06 94 ALA A C 1
ATOM 737 O O . ALA A 1 94 ? 19.830 -22.215 -11.462 1.00 87.06 94 ALA A O 1
ATOM 738 N N . MET A 1 95 ? 20.277 -20.082 -10.915 1.00 85.81 95 MET A N 1
ATOM 739 C CA . MET A 1 95 ? 21.731 -20.246 -10.808 1.00 85.81 95 MET A CA 1
ATOM 740 C C . MET A 1 95 ? 22.297 -19.639 -9.525 1.00 85.81 95 MET A C 1
ATOM 742 O O . MET A 1 95 ? 23.096 -20.291 -8.859 1.00 85.81 95 MET A O 1
ATOM 746 N N . PHE A 1 96 ? 21.841 -18.450 -9.140 1.00 86.19 96 PHE A N 1
ATOM 747 C CA . PHE A 1 96 ? 22.366 -17.708 -7.995 1.00 86.19 96 PHE A CA 1
ATOM 748 C C . PHE A 1 96 ? 21.402 -17.743 -6.810 1.00 86.19 96 PHE A C 1
ATOM 750 O O . PHE A 1 96 ? 20.304 -18.292 -6.915 1.00 86.19 96 PHE A O 1
ATOM 757 N N . ASN A 1 97 ? 21.830 -17.218 -5.666 1.00 84.31 97 ASN A N 1
ATOM 758 C CA . ASN A 1 97 ? 20.934 -16.936 -4.551 1.00 84.31 97 ASN A CA 1
ATOM 759 C C . ASN A 1 97 ? 20.476 -15.489 -4.671 1.00 84.31 97 ASN A C 1
ATOM 761 O O . ASN A 1 97 ? 21.293 -14.608 -4.931 1.00 84.31 97 ASN A O 1
ATOM 765 N N . ALA A 1 98 ? 19.178 -15.261 -4.495 1.00 86.00 98 ALA A N 1
ATOM 766 C CA . ALA A 1 98 ? 18.694 -13.910 -4.286 1.00 86.00 98 ALA A CA 1
ATOM 767 C C . ALA A 1 98 ? 19.102 -13.454 -2.872 1.00 86.00 98 ALA A C 1
ATOM 769 O O . ALA A 1 98 ? 19.048 -14.277 -1.950 1.00 86.00 98 ALA A O 1
ATOM 770 N N . PRO A 1 99 ? 19.515 -12.189 -2.695 1.00 82.81 99 PRO A N 1
ATOM 771 C CA . PRO A 1 99 ? 19.854 -11.657 -1.384 1.00 82.81 99 PRO A CA 1
ATOM 772 C C . PRO A 1 99 ? 18.616 -11.609 -0.486 1.00 82.81 99 PRO A C 1
ATOM 774 O O . PRO A 1 99 ? 17.480 -11.483 -0.959 1.00 82.81 99 PRO A O 1
ATOM 777 N N . HIS A 1 100 ? 18.841 -11.669 0.825 1.00 80.75 100 HIS A N 1
ATOM 778 C CA . HIS A 1 100 ? 17.782 -11.381 1.788 1.00 80.75 100 HIS A CA 1
ATOM 779 C C . HIS A 1 100 ? 17.396 -9.900 1.734 1.00 80.75 100 HIS A C 1
ATOM 781 O O . HIS A 1 100 ? 18.127 -9.059 1.217 1.00 80.75 100 HIS A O 1
ATOM 787 N N . VAL A 1 101 ? 16.227 -9.578 2.279 1.00 74.50 101 VAL A N 1
ATOM 788 C CA . VAL A 1 101 ? 15.603 -8.256 2.173 1.00 74.50 101 VAL A CA 1
ATOM 789 C C . VAL A 1 101 ? 16.528 -7.114 2.639 1.00 74.50 101 VAL A C 1
ATOM 791 O O . VAL A 1 101 ? 16.616 -6.092 1.961 1.00 74.50 101 VAL A O 1
ATOM 794 N N . ASP A 1 102 ? 17.276 -7.288 3.730 1.00 73.31 102 ASP A N 1
ATOM 795 C CA . ASP A 1 102 ? 18.176 -6.244 4.245 1.00 73.31 102 ASP A CA 1
ATOM 796 C C . ASP A 1 102 ? 19.418 -6.042 3.372 1.00 73.31 102 ASP A C 1
ATOM 798 O O . ASP A 1 102 ? 19.783 -4.909 3.055 1.00 73.31 102 ASP A O 1
ATOM 802 N N . GLU A 1 103 ? 20.025 -7.135 2.908 1.00 79.44 103 GLU A N 1
ATOM 803 C CA . GLU A 1 103 ? 21.128 -7.098 1.942 1.00 79.44 103 GLU A CA 1
ATOM 804 C C . GLU A 1 103 ? 20.669 -6.452 0.627 1.00 79.44 103 GLU A C 1
ATOM 806 O O . GLU A 1 103 ? 21.339 -5.587 0.065 1.00 79.44 103 GLU A O 1
ATOM 811 N N . ALA A 1 104 ? 19.465 -6.792 0.169 1.00 85.31 104 ALA A N 1
ATOM 812 C CA . ALA A 1 104 ? 18.865 -6.207 -1.014 1.00 85.31 104 ALA A CA 1
ATOM 813 C C . ALA A 1 104 ? 18.649 -4.687 -0.866 1.00 85.31 104 ALA A C 1
ATOM 815 O O . ALA A 1 104 ? 18.896 -3.948 -1.822 1.00 85.31 104 ALA A O 1
ATOM 816 N N . ARG A 1 105 ? 18.270 -4.187 0.323 1.00 80.38 105 ARG A N 1
ATOM 817 C CA . ARG A 1 105 ? 18.214 -2.734 0.588 1.00 80.38 105 ARG A CA 1
ATOM 818 C C . ARG A 1 105 ? 19.576 -2.075 0.537 1.00 80.38 105 ARG A C 1
ATOM 820 O O . ARG A 1 105 ? 19.693 -1.001 -0.047 1.00 80.38 105 ARG A O 1
ATOM 827 N N . GLN A 1 106 ? 20.595 -2.702 1.116 1.00 82.38 106 GLN A N 1
ATOM 828 C CA . GLN A 1 106 ? 21.959 -2.177 1.070 1.00 82.38 106 GLN A CA 1
ATOM 829 C C . GLN A 1 106 ? 22.456 -2.062 -0.374 1.00 82.38 106 GLN A C 1
ATOM 831 O O . GLN A 1 106 ? 23.020 -1.034 -0.744 1.00 82.38 106 GLN A O 1
ATOM 836 N N . ILE A 1 107 ? 22.176 -3.066 -1.213 1.00 87.62 107 ILE A N 1
ATOM 837 C CA . ILE A 1 107 ? 22.510 -3.035 -2.643 1.00 87.62 107 ILE A CA 1
ATOM 838 C C . ILE A 1 107 ? 21.794 -1.872 -3.346 1.00 87.62 107 ILE A C 1
ATOM 840 O O . ILE A 1 107 ? 22.433 -1.118 -4.078 1.00 87.62 107 ILE A O 1
ATOM 844 N N . VAL A 1 108 ? 20.490 -1.682 -3.106 1.00 86.88 108 VAL A N 1
ATOM 845 C CA . VAL A 1 108 ? 19.723 -0.575 -3.710 1.00 86.88 108 VAL A CA 1
ATOM 846 C C . VAL A 1 108 ? 20.238 0.790 -3.250 1.00 86.88 108 VAL A C 1
ATOM 848 O O . VAL A 1 108 ? 20.442 1.673 -4.081 1.00 86.88 108 VAL A O 1
ATOM 851 N N . ALA A 1 109 ? 20.514 0.962 -1.956 1.00 81.75 109 ALA A N 1
ATOM 852 C CA . ALA A 1 109 ? 21.083 2.198 -1.424 1.00 81.75 109 ALA A CA 1
ATOM 853 C C . ALA A 1 109 ? 22.464 2.494 -2.038 1.00 81.75 109 ALA A C 1
ATOM 855 O O . ALA A 1 109 ? 22.739 3.620 -2.452 1.00 81.75 109 ALA A O 1
ATOM 856 N N . ALA A 1 110 ? 23.311 1.471 -2.183 1.00 89.88 110 ALA A N 1
ATOM 857 C CA . ALA A 1 110 ? 24.617 1.591 -2.827 1.00 89.88 110 ALA A CA 1
ATOM 858 C C . ALA A 1 110 ? 24.523 1.912 -4.332 1.00 89.88 110 ALA A C 1
ATOM 860 O O . ALA A 1 110 ? 25.453 2.484 -4.906 1.00 89.88 110 ALA A O 1
ATOM 861 N N . ALA A 1 111 ? 23.405 1.579 -4.983 1.00 91.94 111 ALA A N 1
ATOM 862 C CA . ALA A 1 111 ? 23.161 1.895 -6.386 1.00 91.94 111 ALA A CA 1
ATOM 863 C C . ALA A 1 111 ? 22.815 3.377 -6.619 1.00 91.94 111 ALA A C 1
ATOM 865 O O . ALA A 1 111 ? 23.055 3.886 -7.721 1.00 91.94 111 ALA A O 1
ATOM 866 N N . GLN A 1 112 ? 22.306 4.079 -5.598 1.00 89.81 112 GLN A N 1
ATOM 867 C CA . GLN A 1 112 ? 21.773 5.441 -5.710 1.00 89.81 112 GLN A CA 1
ATOM 868 C C . GLN A 1 112 ? 22.743 6.436 -6.375 1.00 89.81 112 GLN A C 1
ATOM 870 O O . GLN A 1 112 ? 22.348 7.064 -7.358 1.00 89.81 112 GLN A O 1
ATOM 875 N N . PRO A 1 113 ? 24.037 6.518 -6.000 1.00 90.50 113 PRO A N 1
ATOM 876 C CA . PRO A 1 113 ? 24.957 7.454 -6.649 1.00 90.50 113 PRO A CA 1
ATOM 877 C C . PRO A 1 113 ? 25.148 7.179 -8.148 1.00 90.50 113 PRO A C 1
ATOM 879 O O . PRO A 1 113 ? 25.415 8.090 -8.932 1.00 90.50 113 PRO A O 1
ATOM 882 N N . SER A 1 114 ? 25.050 5.915 -8.571 1.00 92.25 114 SER A N 1
ATOM 883 C CA . SER A 1 114 ? 25.146 5.537 -9.987 1.00 92.25 114 SER A CA 1
ATOM 884 C C . SER A 1 114 ? 23.885 5.920 -10.758 1.00 92.25 114 SER A C 1
ATOM 886 O O . SER A 1 114 ? 23.987 6.372 -11.900 1.00 92.25 114 SER A O 1
ATOM 888 N N . ILE A 1 115 ? 22.718 5.797 -10.119 1.00 92.12 115 ILE A N 1
ATOM 889 C CA . ILE A 1 115 ? 21.432 6.254 -10.653 1.00 92.12 115 ILE A CA 1
ATOM 890 C C . ILE A 1 115 ? 21.458 7.776 -10.835 1.00 92.12 115 ILE A C 1
ATOM 892 O O . ILE A 1 115 ? 21.169 8.260 -11.930 1.00 92.12 115 ILE A O 1
ATOM 896 N N . ASP A 1 116 ? 21.900 8.522 -9.822 1.00 90.12 116 ASP A N 1
ATOM 897 C CA . ASP A 1 116 ? 21.965 9.987 -9.864 1.00 90.12 116 ASP A CA 1
ATOM 898 C C . ASP A 1 116 ? 22.896 10.488 -10.975 1.00 90.12 116 ASP A C 1
ATOM 900 O O . ASP A 1 116 ? 22.532 11.384 -11.742 1.00 90.12 116 ASP A O 1
ATOM 904 N N . ARG A 1 117 ? 24.071 9.859 -11.142 1.00 93.44 117 ARG A N 1
ATOM 905 C CA . ARG A 1 117 ? 24.987 10.170 -12.254 1.00 93.44 117 ARG A CA 1
ATOM 906 C C . ARG A 1 117 ? 24.353 9.905 -13.618 1.00 93.44 117 ARG A C 1
ATOM 908 O O . ARG A 1 117 ? 24.516 10.717 -14.530 1.00 93.44 117 ARG A O 1
ATOM 915 N N . ALA A 1 118 ? 23.634 8.792 -13.772 1.00 93.62 118 ALA A N 1
ATOM 916 C CA . ALA A 1 118 ? 22.952 8.475 -15.023 1.00 93.62 118 ALA A CA 1
ATOM 917 C C . ALA A 1 118 ? 21.845 9.499 -15.331 1.00 93.62 118 ALA A C 1
ATOM 919 O O . ALA A 1 118 ? 21.756 9.988 -16.458 1.00 93.62 118 ALA A O 1
ATOM 920 N N . ILE A 1 119 ? 21.048 9.879 -14.326 1.00 91.38 119 ILE A N 1
ATOM 921 C CA . ILE A 1 119 ? 20.007 10.908 -14.451 1.00 91.38 119 ILE A CA 1
ATOM 922 C C . ILE A 1 119 ? 20.620 12.250 -14.862 1.00 91.38 119 ILE A C 1
ATOM 924 O O . ILE A 1 119 ? 20.118 12.884 -15.792 1.00 91.38 119 ILE A O 1
ATOM 928 N N . ALA A 1 120 ? 21.707 12.670 -14.210 1.00 93.12 120 ALA A N 1
ATOM 929 C CA . ALA A 1 120 ? 22.386 13.927 -14.513 1.00 93.12 120 ALA A CA 1
ATOM 930 C C . ALA A 1 120 ? 22.900 13.967 -15.962 1.00 93.12 120 ALA A C 1
ATOM 932 O O . ALA A 1 120 ? 22.607 14.917 -16.688 1.00 93.12 120 ALA A O 1
ATOM 933 N N . ALA A 1 121 ? 23.585 12.912 -16.417 1.00 94.44 121 ALA A N 1
ATOM 934 C CA . ALA A 1 121 ? 24.099 12.833 -17.785 1.00 94.44 121 ALA A CA 1
ATOM 935 C C . ALA A 1 121 ? 22.973 12.815 -18.837 1.00 94.44 121 ALA A C 1
ATOM 937 O O . ALA A 1 121 ? 23.058 13.536 -19.830 1.00 94.44 121 ALA A O 1
ATOM 938 N N . ILE A 1 122 ? 21.884 12.069 -18.599 1.00 93.06 122 ILE A N 1
ATOM 939 C CA . ILE A 1 122 ? 20.710 12.056 -19.491 1.00 93.06 122 ILE A CA 1
ATOM 940 C C . ILE A 1 122 ? 20.077 13.451 -19.578 1.00 93.06 122 ILE A C 1
ATOM 942 O O . ILE A 1 122 ? 19.784 13.923 -20.677 1.00 93.06 122 ILE A O 1
ATOM 946 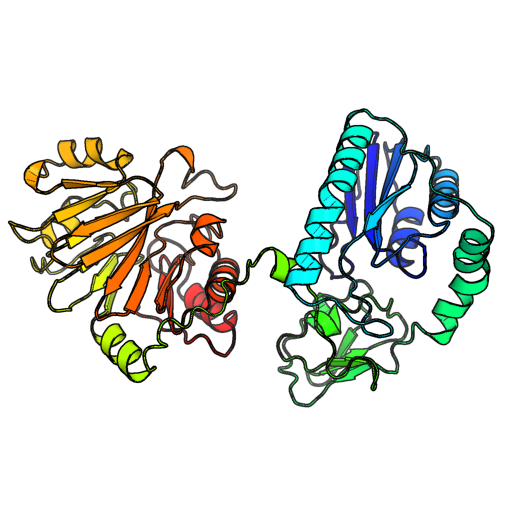N N . ARG A 1 123 ? 19.864 14.124 -18.438 1.00 90.62 123 ARG A N 1
ATOM 947 C CA . ARG A 1 123 ? 19.269 15.473 -18.394 1.00 90.62 123 ARG A CA 1
ATOM 948 C C . ARG A 1 123 ? 20.135 16.505 -19.113 1.00 90.62 123 ARG A C 1
ATOM 950 O O . ARG A 1 123 ? 19.595 17.370 -19.791 1.00 90.62 123 ARG A O 1
ATOM 957 N N . ALA A 1 124 ? 21.456 16.380 -19.002 1.00 93.69 124 ALA A N 1
ATOM 958 C CA . ALA A 1 124 ? 22.416 17.239 -19.687 1.00 93.69 124 ALA A CA 1
ATOM 959 C C . ALA A 1 124 ? 22.616 16.887 -21.176 1.00 93.69 124 ALA A C 1
ATOM 961 O O . ALA A 1 124 ? 23.383 17.563 -21.857 1.00 93.69 124 ALA A O 1
ATOM 962 N N . GLY A 1 125 ? 21.982 15.824 -21.690 1.00 92.88 125 GLY A N 1
ATOM 963 C CA . GLY A 1 125 ? 22.196 15.354 -23.062 1.00 92.88 125 GLY A CA 1
ATOM 964 C C . GLY A 1 125 ? 23.611 14.816 -23.314 1.00 92.88 125 GLY A C 1
ATOM 965 O O . GLY A 1 125 ? 24.056 14.764 -24.457 1.00 92.88 125 GLY A O 1
ATOM 966 N N . GLN A 1 126 ? 24.331 14.420 -22.262 1.00 95.38 126 GLN A N 1
ATOM 967 C CA . GLN A 1 126 ? 25.718 13.971 -22.338 1.00 95.38 126 GLN A CA 1
ATOM 968 C C . GLN A 1 126 ? 25.819 12.448 -22.495 1.00 95.38 126 GLN A C 1
ATOM 970 O O . GLN A 1 126 ? 24.978 11.707 -21.969 1.00 95.38 126 GLN A O 1
ATOM 975 N N . PRO A 1 127 ? 26.849 11.946 -23.200 1.00 95.50 127 PRO A N 1
ATOM 976 C CA . PRO A 1 127 ? 27.120 10.520 -23.236 1.00 95.50 127 PRO A CA 1
ATOM 977 C C . PRO A 1 127 ? 27.568 10.016 -21.858 1.00 95.50 127 PRO A C 1
ATOM 979 O O . PRO A 1 127 ? 28.230 10.723 -21.099 1.00 95.50 127 PRO A O 1
ATOM 982 N N . PHE A 1 128 ? 27.237 8.767 -21.543 1.00 94.44 128 PHE A N 1
ATOM 983 C CA . PHE A 1 128 ? 27.795 8.073 -20.391 1.00 94.44 128 PHE A CA 1
ATOM 984 C C . PHE A 1 128 ? 29.290 7.816 -20.577 1.00 94.44 128 PHE A C 1
ATOM 986 O O . PHE A 1 128 ? 29.785 7.651 -21.697 1.00 94.44 128 PHE A O 1
ATOM 993 N N . ALA A 1 129 ? 30.002 7.738 -19.451 1.00 83.00 129 ALA A N 1
ATOM 994 C CA . ALA A 1 129 ? 31.398 7.335 -19.444 1.00 83.00 129 ALA A CA 1
ATOM 995 C C . ALA A 1 129 ? 31.560 5.943 -20.092 1.00 83.00 129 ALA A C 1
ATOM 997 O O . ALA A 1 129 ? 30.698 5.079 -19.901 1.00 83.00 129 ALA A O 1
ATOM 998 N N . PRO A 1 130 ? 32.649 5.700 -20.842 1.00 74.88 130 PRO A N 1
ATOM 999 C CA . PRO A 1 130 ? 32.914 4.389 -21.421 1.00 74.88 130 PRO A CA 1
ATOM 1000 C C . PRO A 1 130 ? 32.947 3.299 -20.344 1.00 74.88 130 PRO A C 1
ATOM 1002 O O . PRO A 1 130 ? 33.558 3.474 -19.288 1.00 74.88 130 PRO A O 1
ATOM 1005 N N . THR A 1 131 ? 32.320 2.156 -20.617 1.00 70.19 131 THR A N 1
ATOM 1006 C CA . THR A 1 131 ? 32.405 0.986 -19.736 1.00 70.19 131 THR A CA 1
ATOM 1007 C C . THR A 1 131 ? 33.800 0.357 -19.811 1.00 70.19 131 THR A C 1
ATOM 1009 O O . THR A 1 131 ? 34.490 0.463 -20.830 1.00 70.19 131 THR A O 1
ATOM 1012 N N . ARG A 1 132 ? 34.216 -0.345 -18.745 1.00 66.31 132 ARG A N 1
ATOM 1013 C CA . ARG A 1 132 ? 35.415 -1.202 -18.783 1.00 66.31 132 ARG A CA 1
ATOM 1014 C C . ARG A 1 132 ? 35.282 -2.218 -19.932 1.00 66.31 132 ARG A C 1
ATOM 1016 O O . ARG A 1 132 ? 34.181 -2.667 -20.241 1.00 66.31 132 ARG A O 1
ATOM 1023 N N . ASN A 1 133 ? 36.390 -2.504 -20.614 1.00 61.50 133 ASN A N 1
ATOM 1024 C CA . ASN A 1 133 ? 36.419 -3.371 -21.795 1.00 61.50 133 ASN A CA 1
ATOM 1025 C C . ASN A 1 133 ? 37.714 -4.196 -21.808 1.00 61.50 133 ASN A C 1
ATOM 1027 O O . ASN A 1 133 ? 38.656 -3.880 -22.538 1.00 61.50 133 ASN A O 1
ATOM 1031 N N . ASN A 1 134 ? 37.788 -5.214 -20.947 1.00 67.00 134 ASN A N 1
ATOM 1032 C CA . ASN A 1 134 ? 38.940 -6.114 -20.860 1.00 67.00 134 ASN A CA 1
ATOM 1033 C C . ASN A 1 134 ? 38.709 -7.419 -21.669 1.00 67.00 134 ASN A C 1
ATOM 1035 O O . ASN A 1 134 ? 37.645 -7.645 -22.253 1.00 67.00 134 ASN A O 1
ATOM 1039 N N . LEU A 1 135 ? 39.729 -8.284 -21.760 1.00 59.09 135 LEU A N 1
ATOM 1040 C CA . LEU A 1 135 ? 39.639 -9.550 -22.512 1.00 59.09 135 LEU A CA 1
ATOM 1041 C C . LEU A 1 135 ? 38.586 -10.519 -21.942 1.00 59.09 135 LEU A C 1
ATOM 1043 O O . LEU A 1 135 ? 37.946 -11.232 -22.715 1.00 59.09 135 LEU A O 1
ATOM 1047 N N . TYR A 1 136 ? 38.387 -10.515 -20.622 1.00 63.44 136 TYR A N 1
ATOM 1048 C CA . TYR A 1 136 ? 37.391 -11.337 -19.936 1.00 63.44 136 TYR A CA 1
ATOM 1049 C C . TYR A 1 136 ? 35.963 -10.914 -20.324 1.00 63.44 136 TYR A C 1
ATOM 1051 O O . TYR A 1 136 ? 35.174 -11.754 -20.761 1.00 63.44 136 TYR A O 1
ATOM 1059 N N . ASP A 1 137 ? 35.670 -9.610 -20.324 1.00 60.31 137 ASP A N 1
ATOM 1060 C CA . ASP A 1 137 ? 34.362 -9.052 -20.702 1.00 60.31 137 ASP A CA 1
ATOM 1061 C C . ASP A 1 137 ? 33.978 -9.435 -22.141 1.00 60.31 137 ASP A C 1
ATOM 1063 O O . ASP A 1 137 ? 32.834 -9.817 -22.429 1.00 60.31 137 ASP A O 1
ATOM 1067 N N . ARG A 1 138 ? 34.963 -9.382 -23.052 1.00 61.53 138 ARG A N 1
ATOM 1068 C CA . ARG A 1 138 ? 34.805 -9.752 -24.468 1.00 61.53 138 ARG A CA 1
ATOM 1069 C C . ARG A 1 138 ? 34.496 -11.237 -24.644 1.00 61.53 138 ARG A C 1
ATOM 1071 O O . ARG A 1 138 ? 33.747 -11.588 -25.558 1.00 61.53 138 ARG A O 1
ATOM 1078 N N . PHE A 1 139 ? 35.065 -12.092 -23.797 1.00 61.97 139 PHE A N 1
ATOM 1079 C CA . PHE A 1 139 ? 34.843 -13.535 -23.828 1.00 61.97 139 PHE A CA 1
ATOM 1080 C C . PHE A 1 139 ? 33.469 -13.913 -23.249 1.00 61.97 139 PHE A C 1
ATOM 1082 O O . PHE A 1 139 ? 32.695 -14.612 -23.906 1.00 61.97 139 PHE A O 1
ATOM 1089 N N . MET A 1 140 ? 33.107 -13.373 -22.081 1.00 59.00 140 MET A N 1
ATOM 1090 C CA . MET A 1 140 ? 31.811 -13.640 -21.436 1.00 59.00 140 MET A CA 1
ATOM 1091 C C . MET A 1 140 ? 30.624 -13.152 -22.280 1.00 59.00 140 MET A C 1
ATOM 1093 O O . MET A 1 140 ? 29.613 -13.838 -22.428 1.00 59.00 140 MET A O 1
ATOM 1097 N N . SER A 1 141 ? 30.766 -11.993 -22.925 1.00 60.50 141 SER A N 1
ATOM 1098 C CA . SER A 1 141 ? 29.686 -11.394 -23.723 1.00 60.50 141 SER A CA 1
ATOM 1099 C C . SER A 1 141 ? 29.638 -11.905 -25.171 1.00 60.50 141 SER A C 1
ATOM 1101 O O . SER A 1 141 ? 28.705 -11.580 -25.907 1.00 60.50 141 SER A O 1
ATOM 1103 N N . GLY A 1 142 ? 30.660 -12.640 -25.619 1.00 66.38 142 GLY A N 1
ATOM 1104 C CA . GLY A 1 142 ? 30.814 -13.153 -26.981 1.00 66.38 142 GLY A CA 1
ATOM 1105 C C . GLY A 1 142 ? 30.474 -14.645 -27.073 1.00 66.38 142 GLY A C 1
ATOM 1106 O O . GLY A 1 142 ? 29.291 -14.965 -27.147 1.00 66.38 142 GLY A O 1
ATOM 1107 N N . PRO A 1 143 ? 31.464 -15.559 -27.076 1.00 64.38 143 PRO A N 1
ATOM 1108 C CA . PRO A 1 143 ? 31.240 -17.006 -27.192 1.00 64.38 143 PRO A CA 1
ATOM 1109 C C . PRO A 1 143 ? 30.333 -17.617 -26.115 1.00 64.38 143 PRO A C 1
ATOM 1111 O O . PRO A 1 143 ? 29.568 -18.533 -26.407 1.00 64.38 143 PRO A O 1
ATOM 1114 N N . VAL A 1 144 ? 30.396 -17.112 -24.878 1.00 62.12 144 VAL A N 1
ATOM 1115 C CA . VAL A 1 144 ? 29.666 -17.693 -23.737 1.00 62.12 144 VAL A CA 1
ATOM 1116 C C . VAL A 1 144 ? 28.173 -17.351 -23.773 1.00 62.12 144 VAL A C 1
ATOM 1118 O O . VAL A 1 144 ? 27.358 -18.162 -23.348 1.00 62.12 144 VAL A O 1
ATOM 1121 N N . ASN A 1 145 ? 27.770 -16.208 -24.341 1.00 69.25 145 ASN A N 1
ATOM 1122 C CA . ASN A 1 145 ? 26.361 -15.803 -24.385 1.00 69.25 145 ASN A CA 1
ATOM 1123 C C . ASN A 1 145 ? 25.466 -16.781 -25.195 1.00 69.25 145 ASN A C 1
ATOM 1125 O O . ASN A 1 145 ? 24.464 -17.237 -24.642 1.00 69.25 145 ASN A O 1
ATOM 1129 N N . PRO A 1 146 ? 25.790 -17.177 -26.446 1.00 66.19 146 PRO A N 1
ATOM 1130 C CA . PRO A 1 146 ? 25.018 -18.180 -27.185 1.00 66.19 146 PRO A CA 1
ATOM 1131 C C . PRO A 1 146 ? 24.944 -19.531 -26.468 1.00 66.19 146 PRO A C 1
ATOM 1133 O O . PRO A 1 146 ? 23.859 -20.101 -26.382 1.00 66.19 146 PRO A O 1
ATOM 1136 N N . VAL A 1 147 ? 26.070 -19.988 -25.905 1.00 67.25 147 VAL A N 1
ATOM 1137 C CA . VAL A 1 147 ? 26.165 -21.250 -25.152 1.00 67.25 147 VAL A CA 1
ATOM 1138 C C . VAL A 1 147 ? 25.313 -21.198 -23.881 1.00 67.25 147 VAL A C 1
ATOM 1140 O O . VAL A 1 147 ? 24.618 -22.158 -23.551 1.00 67.25 147 VAL A O 1
ATOM 1143 N N . PHE A 1 148 ? 25.304 -20.058 -23.186 1.00 67.62 148 PHE A N 1
ATOM 1144 C CA . PHE A 1 148 ? 24.470 -19.846 -22.008 1.00 67.62 148 PHE A CA 1
ATOM 1145 C C . PHE A 1 148 ? 22.982 -20.000 -22.347 1.00 67.62 148 PHE A C 1
ATOM 1147 O O . PHE A 1 148 ? 22.261 -20.728 -21.667 1.00 67.62 148 PHE A O 1
ATOM 1154 N N . TYR A 1 149 ? 22.526 -19.380 -23.440 1.00 66.62 149 TYR A N 1
ATOM 1155 C CA . TYR A 1 149 ? 21.136 -19.509 -23.882 1.00 66.62 149 TYR A CA 1
ATOM 1156 C C . TYR A 1 149 ? 20.785 -20.935 -24.326 1.00 66.62 149 TYR A C 1
ATOM 1158 O O . TYR A 1 149 ? 19.708 -21.406 -23.982 1.00 66.62 149 TYR A O 1
ATOM 1166 N N . SER A 1 150 ? 21.660 -21.631 -25.060 1.00 61.25 150 SER A N 1
ATOM 1167 C CA . SER A 1 150 ? 21.361 -22.989 -25.541 1.00 61.25 150 SER A CA 1
ATOM 1168 C C . SER A 1 150 ? 21.356 -24.040 -24.429 1.00 61.25 150 SER A C 1
ATOM 1170 O O . SER A 1 150 ? 20.613 -25.012 -24.514 1.00 61.25 150 SER A O 1
ATOM 1172 N N . CYS A 1 151 ? 22.172 -23.861 -23.387 1.00 64.81 151 CYS A N 1
ATOM 1173 C CA . CYS A 1 151 ? 22.346 -24.875 -22.346 1.00 64.81 151 CYS A CA 1
ATOM 1174 C C . CYS A 1 151 ? 21.535 -24.592 -21.071 1.00 64.81 151 CYS A C 1
ATOM 1176 O O . CYS A 1 151 ? 21.051 -25.531 -20.431 1.00 64.81 151 CYS A O 1
ATOM 1178 N N . PHE A 1 152 ? 21.376 -23.320 -20.685 1.00 72.06 152 PHE A N 1
ATOM 1179 C CA . PHE A 1 152 ? 20.854 -22.947 -19.363 1.00 72.06 152 PHE A CA 1
ATOM 1180 C C . PHE A 1 152 ? 19.466 -22.300 -19.390 1.00 72.06 152 PHE A C 1
ATOM 1182 O O . PHE A 1 152 ? 18.731 -22.460 -18.417 1.00 72.06 152 PHE A O 1
ATOM 1189 N N . VAL A 1 153 ? 19.077 -21.639 -20.485 1.00 76.38 153 VAL A N 1
ATOM 1190 C CA . VAL A 1 153 ? 17.764 -20.983 -20.624 1.00 76.38 153 VAL A CA 1
ATOM 1191 C C . VAL A 1 153 ? 16.767 -21.956 -21.255 1.00 76.38 153 VAL A C 1
ATOM 1193 O O . VAL A 1 153 ? 16.509 -21.912 -22.454 1.00 76.38 153 VAL A O 1
ATOM 1196 N N . ARG A 1 154 ? 16.235 -22.881 -20.449 1.00 81.00 154 ARG A N 1
ATOM 1197 C CA . ARG A 1 154 ? 15.256 -23.891 -20.888 1.00 81.00 154 ARG A CA 1
ATOM 1198 C C . ARG A 1 154 ? 14.053 -23.930 -19.956 1.00 81.00 154 ARG A C 1
ATOM 1200 O O . ARG A 1 154 ? 14.198 -23.827 -18.745 1.00 81.00 154 ARG A O 1
ATOM 1207 N N . ALA A 1 155 ? 12.850 -24.009 -20.510 1.00 83.50 155 ALA A N 1
ATOM 1208 C CA . ALA A 1 155 ? 11.624 -23.970 -19.713 1.00 83.50 155 ALA A CA 1
ATOM 1209 C C . ALA A 1 155 ? 11.270 -25.318 -19.056 1.00 83.50 155 ALA A C 1
ATOM 1211 O O . ALA A 1 155 ? 10.427 -25.361 -18.167 1.00 83.50 155 ALA A O 1
ATOM 1212 N N . ASP A 1 156 ? 11.917 -26.398 -19.494 1.00 86.38 156 ASP A N 1
ATOM 1213 C CA . ASP A 1 156 ? 11.606 -27.796 -19.175 1.00 86.38 156 ASP A CA 1
ATOM 1214 C C . ASP A 1 156 ? 11.743 -28.156 -17.690 1.00 86.38 156 ASP A C 1
ATOM 1216 O O . ASP A 1 156 ? 11.065 -29.061 -17.215 1.00 86.38 156 ASP A O 1
ATOM 1220 N N . ALA A 1 157 ? 12.588 -27.443 -16.945 1.00 90.69 157 ALA A N 1
ATOM 1221 C CA . ALA A 1 157 ? 12.757 -27.676 -15.514 1.00 90.69 157 ALA A CA 1
ATOM 1222 C C . ALA A 1 157 ? 11.761 -26.904 -14.628 1.00 90.69 157 ALA A C 1
ATOM 1224 O O . ALA A 1 157 ? 11.801 -27.080 -13.410 1.00 90.69 157 ALA A O 1
ATOM 1225 N N . PHE A 1 158 ? 10.881 -26.062 -15.187 1.00 94.31 158 PHE A N 1
ATOM 1226 C CA . PHE A 1 158 ? 9.819 -25.448 -14.389 1.00 94.31 158 PHE A CA 1
ATOM 1227 C C . PHE A 1 158 ? 8.755 -26.479 -14.008 1.00 94.31 158 PHE A C 1
ATOM 1229 O O . PHE A 1 158 ? 8.221 -27.197 -14.850 1.00 94.31 158 PHE A O 1
ATOM 1236 N N . THR A 1 159 ? 8.416 -26.513 -12.725 1.00 94.94 159 THR A N 1
ATOM 1237 C CA . THR A 1 159 ? 7.399 -27.397 -12.155 1.00 94.94 159 THR A CA 1
ATOM 1238 C C . THR A 1 159 ? 6.450 -26.609 -11.270 1.00 94.94 159 THR A C 1
ATOM 1240 O O . THR A 1 159 ? 6.830 -25.579 -10.712 1.00 94.94 159 THR A O 1
ATOM 1243 N N . VAL A 1 160 ? 5.228 -27.114 -11.110 1.00 96.50 160 VAL A N 1
ATOM 1244 C CA . VAL A 1 160 ? 4.229 -26.556 -10.199 1.00 96.50 160 VAL A CA 1
ATOM 1245 C C . VAL A 1 160 ? 3.733 -27.622 -9.224 1.00 96.50 160 VAL A C 1
ATOM 1247 O O . VAL A 1 160 ? 3.380 -28.729 -9.632 1.00 96.50 160 VAL A O 1
ATOM 1250 N N . SER A 1 161 ? 3.720 -27.298 -7.935 1.00 95.31 161 SER A N 1
ATOM 1251 C CA . SER A 1 161 ? 3.235 -28.172 -6.869 1.00 95.31 161 SER A CA 1
ATOM 1252 C C . SER A 1 161 ? 1.711 -28.077 -6.702 1.00 95.31 161 SER A C 1
ATOM 1254 O O . SER A 1 161 ? 1.027 -27.267 -7.334 1.00 95.31 161 SER A O 1
ATOM 1256 N N . ASN A 1 162 ? 1.155 -28.906 -5.816 1.00 94.69 162 ASN A N 1
ATOM 1257 C CA . ASN A 1 162 ? -0.265 -28.847 -5.457 1.00 94.69 162 ASN A CA 1
ATOM 1258 C C . ASN A 1 162 ? -0.626 -27.642 -4.575 1.00 94.69 162 ASN A C 1
ATOM 1260 O O . ASN A 1 162 ? -1.808 -27.401 -4.372 1.00 94.69 162 ASN A O 1
ATOM 1264 N N . ALA A 1 163 ? 0.354 -26.853 -4.118 1.00 92.06 163 ALA A N 1
ATOM 1265 C CA . ALA A 1 163 ? 0.089 -25.574 -3.457 1.00 92.06 163 ALA A CA 1
ATOM 1266 C C . ALA A 1 163 ? -0.479 -24.517 -4.426 1.00 92.06 163 ALA A C 1
ATOM 1268 O O . ALA A 1 163 ? -0.912 -23.448 -4.010 1.00 92.06 163 ALA A O 1
ATOM 1269 N N . CYS A 1 164 ? -0.473 -24.779 -5.739 1.00 94.00 164 CYS A N 1
ATOM 1270 C CA . CYS A 1 164 ? -0.973 -23.836 -6.728 1.00 94.00 164 CYS A CA 1
ATOM 1271 C C . CYS A 1 164 ? -2.476 -23.568 -6.566 1.00 94.00 164 CYS A C 1
ATOM 1273 O O . CYS A 1 164 ? -3.306 -24.439 -6.804 1.00 94.00 164 CYS A O 1
ATOM 1275 N N . ILE A 1 165 ? -2.813 -22.312 -6.279 1.00 90.75 165 ILE A N 1
ATOM 1276 C CA . ILE A 1 165 ? -4.191 -21.821 -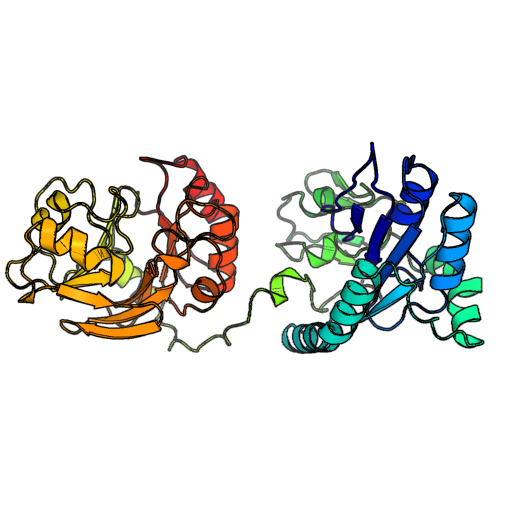6.127 1.00 90.75 165 ILE A CA 1
ATOM 1277 C C . ILE A 1 165 ? -4.859 -21.404 -7.452 1.00 90.75 165 ILE A C 1
ATOM 1279 O O . ILE A 1 165 ? -5.866 -20.707 -7.452 1.00 90.75 165 ILE A O 1
ATOM 1283 N N . SER A 1 166 ? -4.278 -21.758 -8.603 1.00 93.06 166 SER A N 1
ATOM 1284 C CA . SER A 1 166 ? -4.822 -21.460 -9.944 1.00 93.06 166 SER A CA 1
ATOM 1285 C C . SER A 1 166 ? -5.115 -19.974 -10.247 1.00 93.06 166 SER A C 1
ATOM 1287 O O . SER A 1 166 ? -5.900 -19.654 -11.135 1.00 93.06 166 SER A O 1
ATOM 1289 N N . CYS A 1 167 ? -4.444 -19.031 -9.572 1.00 83.94 167 CYS A N 1
ATOM 1290 C CA . CYS A 1 167 ? -4.723 -17.590 -9.694 1.00 83.94 167 CYS A CA 1
ATOM 1291 C C . CYS A 1 167 ? -4.323 -16.954 -11.044 1.00 83.94 167 CYS A C 1
ATOM 1293 O O . CYS A 1 167 ? -4.698 -15.816 -11.341 1.00 83.94 167 CYS A O 1
ATOM 1295 N N . GLY A 1 168 ? -3.500 -17.640 -11.848 1.00 91.12 168 GLY A N 1
ATOM 1296 C CA . GLY A 1 168 ? -3.054 -17.189 -13.172 1.00 91.12 168 GLY A CA 1
ATOM 1297 C C . GLY A 1 168 ? -2.019 -16.055 -13.203 1.00 91.12 168 GLY A C 1
ATOM 1298 O O . GLY A 1 168 ? -1.667 -15.584 -14.285 1.00 91.12 168 GLY A O 1
ATOM 1299 N N . GLN A 1 169 ? -1.487 -15.627 -12.052 1.00 87.12 169 GLN A N 1
ATOM 1300 C CA . GLN A 1 169 ? -0.494 -14.540 -11.966 1.00 87.12 169 GLN A CA 1
ATOM 1301 C C . GLN A 1 169 ? 0.780 -14.822 -12.777 1.00 87.12 169 GLN A C 1
ATOM 1303 O O . GLN A 1 169 ? 1.306 -13.938 -13.450 1.00 87.12 169 GLN A O 1
ATOM 1308 N N . CYS A 1 170 ? 1.251 -16.068 -12.764 1.00 92.69 170 CYS A N 1
ATOM 1309 C CA . CYS A 1 170 ? 2.426 -16.508 -13.515 1.00 92.69 170 CYS A CA 1
ATOM 1310 C C . CYS A 1 170 ? 2.283 -16.274 -15.028 1.00 92.69 170 CYS A C 1
ATOM 1312 O O . CYS A 1 170 ? 3.233 -15.810 -15.657 1.00 92.69 170 CYS A O 1
ATOM 1314 N N . ALA A 1 171 ? 1.098 -16.525 -15.592 1.00 90.81 171 ALA A N 1
ATOM 1315 C CA . ALA A 1 171 ? 0.804 -16.265 -16.998 1.00 90.81 171 ALA A CA 1
ATOM 1316 C C . ALA A 1 171 ? 0.745 -14.762 -17.295 1.00 90.81 171 ALA A C 1
ATOM 1318 O O . ALA A 1 171 ? 1.434 -14.298 -18.202 1.00 90.81 171 ALA A O 1
ATOM 1319 N N . ARG A 1 172 ? 0.013 -13.987 -16.479 1.00 85.25 172 ARG A N 1
ATOM 1320 C CA . ARG A 1 172 ? -0.118 -12.525 -16.647 1.00 85.25 172 ARG A CA 1
ATOM 1321 C C . ARG A 1 172 ? 1.219 -11.785 -16.569 1.00 85.25 172 ARG A C 1
ATOM 1323 O O . ARG A 1 172 ? 1.431 -10.817 -17.290 1.00 85.25 172 ARG A O 1
ATOM 1330 N N . ARG A 1 173 ? 2.134 -12.248 -15.716 1.00 85.88 173 ARG A N 1
ATOM 1331 C CA . ARG A 1 173 ? 3.460 -11.640 -15.520 1.00 85.88 173 ARG A CA 1
ATOM 1332 C C . ARG A 1 173 ? 4.509 -12.115 -16.521 1.00 85.88 173 ARG A C 1
ATOM 1334 O O . ARG A 1 173 ? 5.636 -11.630 -16.476 1.00 85.88 173 ARG A O 1
ATOM 1341 N N . CYS A 1 174 ? 4.193 -13.070 -17.397 1.00 88.81 174 CYS A N 1
ATOM 1342 C CA . CYS A 1 174 ? 5.162 -13.617 -18.337 1.00 88.81 174 CYS A CA 1
ATOM 1343 C C . CYS A 1 174 ? 5.396 -12.643 -19.507 1.00 88.81 174 CYS A C 1
ATOM 1345 O O . CYS A 1 174 ? 4.556 -12.561 -20.400 1.00 88.81 174 CYS A O 1
ATOM 1347 N N . PRO A 1 175 ? 6.555 -11.960 -19.602 1.00 83.44 175 PRO A N 1
ATOM 1348 C CA . PRO A 1 175 ? 6.788 -10.979 -20.666 1.00 83.44 175 PRO A CA 1
ATOM 1349 C C . PRO A 1 175 ? 6.902 -11.617 -22.059 1.00 83.44 175 PRO A C 1
ATOM 1351 O O . PRO A 1 175 ? 6.797 -10.930 -23.068 1.00 83.44 175 PRO A O 1
ATOM 1354 N N . ALA A 1 176 ? 7.150 -12.926 -22.114 1.00 86.25 176 ALA A N 1
ATOM 1355 C CA . ALA A 1 176 ? 7.268 -13.694 -23.346 1.00 86.25 176 ALA A CA 1
ATOM 1356 C C . ALA A 1 176 ? 5.975 -14.458 -23.694 1.00 86.25 176 ALA A C 1
ATOM 1358 O O . ALA A 1 176 ? 5.996 -15.274 -24.614 1.00 86.25 176 ALA A O 1
ATOM 1359 N N . ASN A 1 177 ? 4.880 -14.249 -22.941 1.00 86.69 177 ASN A N 1
ATOM 1360 C CA . ASN A 1 177 ? 3.616 -14.988 -23.078 1.00 86.69 177 ASN A CA 1
ATOM 1361 C C . ASN A 1 177 ? 3.824 -16.510 -23.174 1.00 86.69 177 ASN A C 1
ATOM 1363 O O . ASN A 1 177 ? 3.139 -17.215 -23.907 1.00 86.69 177 ASN A O 1
ATOM 1367 N N . SER A 1 178 ? 4.832 -17.018 -22.463 1.00 89.31 178 SER A N 1
ATOM 1368 C CA . SER A 1 178 ? 5.296 -18.400 -22.587 1.00 89.31 178 SER A CA 1
ATOM 1369 C C . SER A 1 178 ? 4.591 -19.357 -21.636 1.00 89.31 178 SER A C 1
ATOM 1371 O O . SER A 1 178 ? 4.977 -20.519 -21.587 1.00 89.31 178 SER A O 1
ATOM 1373 N N . ILE A 1 179 ? 3.609 -18.888 -20.867 1.00 93.56 179 ILE A N 1
ATOM 1374 C CA . ILE A 1 179 ? 2.897 -19.676 -19.862 1.00 93.56 179 ILE A CA 1
ATOM 1375 C C . ILE A 1 179 ? 1.415 -19.668 -20.214 1.00 93.56 179 ILE A C 1
ATOM 1377 O O . ILE A 1 179 ? 0.806 -18.604 -20.310 1.00 93.56 179 ILE A O 1
ATOM 1381 N N . VAL A 1 180 ? 0.842 -20.857 -20.367 1.00 94.38 180 VAL A N 1
ATOM 1382 C CA . VAL A 1 180 ? -0.601 -21.068 -20.528 1.00 94.38 180 VAL A CA 1
ATOM 1383 C C . VAL A 1 180 ? -1.119 -21.873 -19.346 1.00 94.38 180 VAL A C 1
ATOM 1385 O O . VAL A 1 180 ? -0.395 -22.705 -18.804 1.00 94.38 180 VAL A O 1
ATOM 1388 N N . LEU A 1 181 ? -2.359 -21.634 -18.928 1.00 95.00 181 LEU A N 1
ATOM 1389 C CA . LEU A 1 181 ? -2.986 -22.448 -17.890 1.00 95.00 181 LEU A CA 1
ATOM 1390 C C . LEU A 1 181 ? -3.687 -23.641 -18.546 1.00 95.00 181 LEU A C 1
ATOM 1392 O O . LEU A 1 181 ? -4.507 -23.450 -19.442 1.00 95.00 181 LEU A O 1
ATOM 1396 N N . ARG A 1 182 ? -3.371 -24.860 -18.105 1.00 94.69 182 ARG A N 1
ATOM 1397 C CA . ARG A 1 182 ? -4.104 -26.087 -18.442 1.00 94.69 182 ARG A CA 1
ATOM 1398 C C . ARG A 1 182 ? -4.613 -26.697 -17.148 1.00 94.69 182 ARG A C 1
ATOM 1400 O O . ARG A 1 182 ? -3.830 -26.870 -16.218 1.00 94.69 182 ARG A O 1
ATOM 1407 N N . ASP A 1 183 ? -5.918 -26.934 -17.070 1.00 93.44 183 ASP A N 1
ATOM 1408 C CA . ASP A 1 183 ? -6.583 -27.437 -15.860 1.00 93.44 183 ASP A CA 1
ATOM 1409 C C . ASP A 1 183 ? -6.233 -26.609 -14.605 1.00 93.44 183 ASP A C 1
ATOM 1411 O O . ASP A 1 183 ? -5.918 -27.135 -13.541 1.00 93.44 183 ASP A O 1
ATOM 1415 N N . GLY A 1 184 ? -6.197 -25.279 -14.761 1.00 90.12 184 GLY A N 1
ATOM 1416 C CA . GLY A 1 184 ? -5.841 -24.325 -13.700 1.00 90.12 184 GLY A CA 1
ATOM 1417 C C . GLY A 1 184 ? -4.340 -24.199 -13.398 1.00 90.12 184 GLY A C 1
ATOM 1418 O O . GLY A 1 184 ? -3.931 -23.246 -12.735 1.00 90.12 184 GLY A O 1
ATOM 1419 N N . LYS A 1 185 ? -3.488 -25.087 -13.928 1.00 96.44 185 LYS A N 1
ATOM 1420 C CA . LYS A 1 185 ? -2.046 -25.119 -13.640 1.00 96.44 185 LYS A CA 1
ATOM 1421 C C . LYS A 1 185 ? -1.198 -24.513 -14.766 1.00 96.44 185 LYS A C 1
ATOM 1423 O O . LYS A 1 185 ? -1.517 -24.693 -15.942 1.00 96.44 185 LYS A O 1
ATOM 1428 N N . PRO A 1 186 ? -0.100 -23.803 -14.446 1.00 96.62 186 PRO A N 1
ATOM 1429 C CA . PRO A 1 186 ? 0.806 -23.263 -15.452 1.00 96.62 186 PRO A CA 1
ATOM 1430 C C . PRO A 1 186 ? 1.548 -24.360 -16.213 1.00 96.62 186 PRO A C 1
ATOM 1432 O O . PRO A 1 186 ? 2.104 -25.286 -15.627 1.00 96.62 186 PRO A O 1
ATOM 1435 N N . VAL A 1 187 ? 1.601 -24.192 -17.530 1.00 95.62 187 VAL A N 1
ATOM 1436 C CA . VAL A 1 187 ? 2.415 -24.971 -18.459 1.00 95.62 187 VAL A CA 1
ATOM 1437 C C . VAL A 1 187 ? 3.308 -24.002 -19.220 1.00 95.62 187 VAL A C 1
ATOM 1439 O O . VAL A 1 187 ? 2.822 -23.069 -19.865 1.00 95.62 187 VAL A O 1
ATOM 1442 N N . TRP A 1 188 ? 4.619 -24.216 -19.131 1.00 95.31 188 TRP A N 1
ATOM 1443 C CA . TRP A 1 188 ? 5.622 -23.385 -19.788 1.00 95.31 188 TRP A CA 1
ATOM 1444 C C . TRP A 1 188 ? 5.938 -23.913 -21.188 1.00 95.31 188 TRP A C 1
ATOM 1446 O O . TRP A 1 188 ? 6.054 -25.114 -21.409 1.00 95.31 188 TRP A O 1
ATOM 1456 N N . SER A 1 189 ? 6.111 -22.992 -22.128 1.00 90.38 189 SER A N 1
ATOM 1457 C CA . SER A 1 189 ? 6.581 -23.255 -23.488 1.00 90.38 189 SER A CA 1
ATOM 1458 C C . SER A 1 189 ? 8.066 -22.922 -23.638 1.00 90.38 189 SER A C 1
ATOM 1460 O O . SER A 1 189 ? 8.670 -22.253 -22.797 1.00 90.38 189 SER A O 1
ATOM 1462 N N . GLU A 1 190 ? 8.649 -23.346 -24.756 1.00 85.38 190 GLU A N 1
ATOM 1463 C CA . GLU A 1 190 ? 10.077 -23.195 -25.062 1.00 85.38 190 GLU A CA 1
ATOM 1464 C C . GLU A 1 190 ? 10.540 -21.734 -25.211 1.00 85.38 190 GLU A C 1
ATOM 1466 O O . GLU A 1 190 ? 11.729 -21.450 -25.108 1.00 85.38 190 GLU A O 1
ATOM 1471 N N . ASN A 1 191 ? 9.614 -20.781 -25.372 1.00 84.19 191 ASN A N 1
ATOM 1472 C CA . ASN A 1 191 ? 9.922 -19.357 -25.558 1.00 84.19 191 ASN A CA 1
ATOM 1473 C C . ASN A 1 191 ? 10.283 -18.610 -24.257 1.00 84.19 191 ASN A C 1
ATOM 1475 O O . ASN A 1 191 ? 10.434 -17.384 -24.257 1.00 84.19 191 ASN A O 1
ATOM 1479 N N . CYS A 1 192 ? 10.429 -19.323 -23.136 1.00 88.00 192 CYS A N 1
ATOM 1480 C CA . CYS A 1 192 ? 10.759 -18.723 -21.850 1.00 88.00 192 CYS A CA 1
ATOM 1481 C C . CYS A 1 192 ? 12.125 -18.016 -21.881 1.00 88.00 192 CYS A C 1
ATOM 1483 O O . CYS A 1 192 ? 13.155 -18.618 -22.166 1.00 88.00 192 CYS A O 1
ATOM 1485 N N . THR A 1 193 ? 12.153 -16.740 -21.488 1.00 86.44 193 THR A N 1
ATOM 1486 C CA . THR A 1 193 ? 13.392 -15.944 -21.403 1.00 86.44 193 THR A CA 1
ATOM 1487 C C . THR A 1 193 ? 14.099 -16.028 -20.046 1.00 86.44 193 THR A C 1
ATOM 1489 O O . THR A 1 193 ? 15.060 -15.294 -19.828 1.00 86.44 193 THR A O 1
ATOM 1492 N N . HIS A 1 194 ? 13.617 -16.865 -19.119 1.00 88.81 194 HIS A N 1
ATOM 1493 C CA . HIS A 1 194 ? 14.215 -17.040 -17.786 1.00 88.81 194 HIS A CA 1
ATOM 1494 C C . HIS A 1 194 ? 14.246 -15.783 -16.898 1.00 88.81 194 HIS A C 1
ATOM 1496 O O . HIS A 1 194 ? 15.100 -15.632 -16.033 1.00 88.81 194 HIS A O 1
ATOM 1502 N N . CYS A 1 195 ? 13.248 -14.912 -17.031 1.00 88.50 195 CYS A N 1
ATOM 1503 C CA . CYS A 1 195 ? 13.111 -13.723 -16.179 1.00 88.50 195 CYS A CA 1
ATOM 1504 C C . CYS A 1 195 ? 12.859 -14.014 -14.688 1.00 88.50 195 CYS A C 1
ATOM 1506 O O . CYS A 1 195 ? 12.864 -13.087 -13.889 1.00 88.50 195 CYS A O 1
ATOM 1508 N N . MET A 1 196 ? 12.550 -15.267 -14.334 1.00 91.81 196 MET A N 1
ATOM 1509 C CA . MET A 1 196 ? 12.141 -15.717 -12.995 1.00 91.81 196 MET A CA 1
ATOM 1510 C C . MET A 1 196 ? 10.882 -15.039 -12.417 1.00 91.81 196 MET A C 1
ATOM 1512 O O . MET A 1 196 ? 10.459 -15.385 -11.321 1.00 91.81 196 MET A O 1
ATOM 1516 N N . ALA A 1 197 ? 10.189 -14.169 -13.160 1.00 90.12 197 ALA A N 1
ATOM 1517 C CA . ALA A 1 197 ? 9.001 -13.474 -12.658 1.00 90.12 197 ALA A CA 1
ATOM 1518 C C . ALA A 1 197 ? 7.895 -14.432 -12.179 1.00 90.12 197 ALA A C 1
ATOM 1520 O O . ALA A 1 197 ? 7.292 -14.211 -11.137 1.00 90.12 197 ALA A O 1
ATOM 1521 N N . CYS A 1 198 ? 7.645 -15.525 -12.907 1.00 92.44 198 CYS A N 1
ATOM 1522 C CA . CYS A 1 198 ? 6.602 -16.486 -12.536 1.00 92.44 198 CYS A CA 1
ATOM 1523 C C . CYS A 1 198 ? 6.869 -17.209 -11.207 1.00 92.44 198 CYS A C 1
ATOM 1525 O O . CYS A 1 198 ? 5.916 -17.482 -10.487 1.00 92.44 198 CYS A O 1
ATOM 1527 N N . ILE A 1 199 ? 8.136 -17.496 -10.890 1.00 93.75 199 ILE A N 1
ATOM 1528 C CA . ILE A 1 199 ? 8.538 -18.170 -9.653 1.00 93.75 199 ILE A CA 1
ATOM 1529 C C . ILE A 1 199 ? 8.657 -17.174 -8.495 1.00 93.75 199 ILE A C 1
ATOM 1531 O O . ILE A 1 199 ? 8.122 -17.435 -7.424 1.00 93.75 199 ILE A O 1
ATOM 1535 N N . CYS A 1 200 ? 9.269 -16.006 -8.718 1.00 89.44 200 CYS A N 1
ATOM 1536 C CA . CYS A 1 200 ? 9.464 -14.999 -7.672 1.00 89.44 200 CYS A CA 1
ATOM 1537 C C . CYS A 1 200 ? 8.170 -14.284 -7.245 1.00 89.44 200 CYS A C 1
ATOM 1539 O O . CYS A 1 200 ? 8.101 -13.815 -6.120 1.00 89.44 200 CYS A O 1
ATOM 1541 N N . TYR A 1 201 ? 7.153 -14.208 -8.114 1.00 87.69 201 TYR A N 1
ATOM 1542 C CA . TYR A 1 201 ? 5.854 -13.581 -7.811 1.00 87.69 201 TYR A CA 1
ATOM 1543 C C . TYR A 1 201 ? 4.719 -14.606 -7.634 1.00 87.69 201 TYR A C 1
ATOM 1545 O O . TYR A 1 201 ? 3.545 -14.262 -7.790 1.00 87.69 201 TYR A O 1
ATOM 1553 N N . CYS A 1 202 ? 5.030 -15.883 -7.380 1.00 90.19 202 CYS A N 1
ATOM 1554 C CA . CYS A 1 202 ? 3.996 -16.874 -7.091 1.00 90.19 202 CYS A CA 1
ATOM 1555 C C . CYS A 1 202 ? 3.497 -16.689 -5.646 1.00 90.19 202 CYS A C 1
ATOM 1557 O O . CYS A 1 202 ? 4.259 -16.985 -4.730 1.00 90.19 202 CYS A O 1
ATOM 1559 N N . PRO A 1 203 ? 2.237 -16.270 -5.410 1.00 80.38 203 PRO A N 1
ATOM 1560 C CA . PRO A 1 203 ? 1.755 -15.980 -4.054 1.00 80.38 203 PRO A CA 1
ATOM 1561 C C . PRO A 1 203 ? 1.666 -17.224 -3.161 1.00 80.38 203 PRO A C 1
ATOM 1563 O O . PRO A 1 203 ? 1.704 -17.113 -1.946 1.00 80.38 203 PRO A O 1
ATOM 1566 N N . ALA A 1 204 ? 1.549 -18.408 -3.764 1.00 87.69 204 ALA A N 1
ATOM 1567 C CA . ALA A 1 204 ? 1.502 -19.680 -3.050 1.00 87.69 204 ALA A CA 1
ATOM 1568 C C . ALA A 1 204 ? 2.857 -20.411 -3.039 1.00 87.69 204 ALA A C 1
ATOM 1570 O O . ALA A 1 204 ? 2.900 -21.595 -2.720 1.00 87.69 204 ALA A O 1
ATOM 1571 N N . GLU A 1 205 ? 3.926 -19.760 -3.519 1.00 90.19 205 GLU A N 1
ATOM 1572 C CA . GLU A 1 205 ? 5.266 -20.347 -3.697 1.00 90.19 205 GLU A CA 1
ATOM 1573 C C . GLU A 1 205 ? 5.264 -21.715 -4.408 1.00 90.19 205 GLU A C 1
ATOM 1575 O O . GLU A 1 205 ? 6.142 -22.554 -4.237 1.00 90.19 205 GLU A O 1
ATOM 1580 N N . ALA A 1 206 ? 4.262 -21.948 -5.258 1.00 94.69 206 ALA A N 1
ATOM 1581 C CA . ALA A 1 206 ? 3.985 -23.261 -5.822 1.00 94.69 206 ALA A CA 1
ATOM 1582 C C . ALA A 1 206 ? 4.875 -23.620 -7.019 1.00 94.69 206 ALA A C 1
ATOM 1584 O O . ALA A 1 206 ? 4.755 -24.721 -7.549 1.00 94.69 206 ALA A O 1
ATOM 1585 N N . ILE A 1 207 ? 5.707 -22.697 -7.503 1.00 96.50 207 ILE A N 1
ATOM 1586 C CA . ILE A 1 207 ? 6.513 -22.865 -8.716 1.00 96.50 207 ILE A CA 1
ATOM 1587 C C . ILE A 1 207 ? 7.973 -23.079 -8.326 1.00 96.50 207 ILE A C 1
ATOM 1589 O O . ILE A 1 207 ? 8.514 -22.332 -7.519 1.00 96.50 207 ILE A O 1
ATOM 1593 N N . GLU A 1 208 ? 8.621 -24.054 -8.958 1.00 96.00 208 GLU A N 1
ATOM 1594 C CA . GLU A 1 208 ? 10.050 -24.335 -8.798 1.00 96.00 208 GLU A CA 1
ATOM 1595 C C . GLU A 1 208 ? 10.735 -24.531 -10.151 1.00 96.00 208 GLU A C 1
ATOM 1597 O O . GLU A 1 208 ? 10.104 -24.915 -11.132 1.00 96.00 208 GLU A O 1
ATOM 1602 N N . TYR A 1 209 ? 12.041 -24.286 -10.197 1.00 93.94 209 TYR A N 1
ATOM 1603 C CA . TYR A 1 209 ? 12.950 -24.597 -11.292 1.00 93.94 209 TYR A CA 1
ATOM 1604 C C . TYR A 1 209 ? 13.874 -25.757 -10.888 1.00 93.94 209 TYR A C 1
ATOM 1606 O O . TYR A 1 209 ? 15.006 -25.580 -10.408 1.00 93.94 209 TYR A O 1
ATOM 1614 N N . GLY A 1 210 ? 13.369 -26.978 -11.070 1.00 90.12 210 GLY A N 1
ATOM 1615 C CA . GLY A 1 210 ? 14.009 -28.212 -10.628 1.00 90.12 210 GLY A CA 1
ATOM 1616 C C . GLY A 1 210 ? 14.437 -28.142 -9.159 1.00 90.12 210 GLY A C 1
ATOM 1617 O O . GLY A 1 210 ? 13.764 -27.558 -8.318 1.00 90.12 210 GLY A O 1
ATOM 1618 N N . LYS A 1 211 ? 15.611 -28.700 -8.846 1.00 88.94 211 LYS A N 1
ATOM 1619 C CA . LYS A 1 211 ? 16.193 -28.613 -7.494 1.00 88.94 211 LYS A CA 1
ATOM 1620 C C . LYS A 1 211 ? 16.934 -27.299 -7.225 1.00 88.94 211 LYS A C 1
ATOM 1622 O O . LYS A 1 211 ? 17.395 -27.085 -6.112 1.00 88.94 211 LYS A O 1
ATOM 1627 N N . LYS A 1 212 ? 17.118 -26.449 -8.243 1.00 88.81 212 LYS A N 1
ATOM 1628 C CA . LYS A 1 212 ? 18.030 -25.296 -8.166 1.00 88.81 212 LYS A CA 1
ATOM 1629 C C . LYS A 1 212 ? 17.427 -24.096 -7.454 1.00 88.81 212 LYS A C 1
ATOM 1631 O O . LYS A 1 212 ? 18.189 -23.261 -6.990 1.00 88.81 212 LYS A O 1
ATOM 1636 N N . SER A 1 213 ? 16.107 -23.986 -7.405 1.00 91.06 213 SER A N 1
ATOM 1637 C CA . SER A 1 213 ? 15.402 -22.873 -6.762 1.00 91.06 213 SER A CA 1
ATOM 1638 C C . SER A 1 213 ? 14.789 -23.235 -5.408 1.00 91.06 213 SER A C 1
ATOM 1640 O O . SER A 1 213 ? 14.291 -22.335 -4.732 1.00 91.06 213 SER A O 1
ATOM 1642 N N . LEU A 1 214 ? 14.840 -24.513 -5.013 1.00 89.00 214 LEU A N 1
ATOM 1643 C CA . LEU A 1 214 ? 14.298 -24.993 -3.743 1.00 89.00 214 LEU A CA 1
ATOM 1644 C C . LEU A 1 214 ? 14.981 -24.287 -2.571 1.00 89.00 214 LEU A C 1
ATOM 1646 O O . LEU A 1 214 ? 16.210 -24.245 -2.499 1.00 89.00 214 LEU A O 1
ATOM 1650 N N . GLY A 1 215 ? 14.173 -23.743 -1.662 1.00 82.81 215 GLY A N 1
ATOM 1651 C CA . GLY A 1 215 ? 14.645 -23.070 -0.448 1.00 82.81 215 GLY A CA 1
ATOM 1652 C C . GLY A 1 215 ? 15.379 -21.747 -0.684 1.00 82.81 215 GLY A C 1
ATOM 1653 O O . GLY A 1 215 ? 15.913 -21.178 0.264 1.00 82.81 215 GLY A O 1
ATOM 1654 N N . LYS A 1 216 ? 15.431 -21.244 -1.925 1.00 87.06 216 LYS A N 1
ATOM 1655 C CA . LYS A 1 216 ? 16.049 -19.947 -2.221 1.00 87.06 216 LYS A CA 1
ATOM 1656 C C . LYS A 1 216 ? 15.056 -18.801 -2.016 1.00 87.06 216 LYS A C 1
ATOM 1658 O O . LYS A 1 216 ? 13.913 -18.939 -2.461 1.00 87.06 216 LYS A O 1
ATOM 1663 N N . PRO A 1 217 ? 15.495 -17.653 -1.461 1.00 82.81 217 PRO A N 1
ATOM 1664 C CA . PRO A 1 217 ? 14.644 -16.478 -1.300 1.00 82.81 217 PRO A CA 1
ATOM 1665 C C . PRO A 1 217 ? 13.981 -16.049 -2.616 1.00 82.81 217 PRO A C 1
ATOM 1667 O O . PRO A 1 217 ? 14.598 -16.094 -3.686 1.00 82.81 217 PRO A O 1
ATOM 1670 N N . ARG A 1 218 ? 12.716 -15.621 -2.540 1.00 85.31 218 ARG A N 1
ATOM 1671 C CA . ARG A 1 218 ? 11.975 -15.045 -3.669 1.00 85.31 218 ARG A CA 1
ATOM 1672 C C . ARG A 1 218 ? 12.086 -13.528 -3.605 1.00 85.31 218 ARG A C 1
ATOM 1674 O O . ARG A 1 218 ? 11.492 -12.890 -2.746 1.00 85.31 218 ARG A O 1
ATOM 1681 N N . TYR A 1 219 ? 12.873 -12.949 -4.504 1.00 79.12 219 TYR A N 1
ATOM 1682 C CA . TYR A 1 219 ? 13.053 -11.503 -4.548 1.00 79.12 219 TYR A CA 1
ATOM 1683 C C . TYR A 1 219 ? 12.045 -10.829 -5.483 1.00 79.12 219 TYR A C 1
ATOM 1685 O O . TYR A 1 219 ? 11.932 -11.196 -6.656 1.00 79.12 219 TYR A O 1
ATOM 1693 N N . HIS A 1 220 ? 11.391 -9.783 -4.982 1.00 78.88 220 HIS A N 1
ATOM 1694 C CA . HIS A 1 220 ? 10.680 -8.791 -5.780 1.00 78.88 220 HIS A CA 1
ATOM 1695 C C . HIS A 1 220 ? 11.015 -7.382 -5.269 1.00 78.88 220 HIS A C 1
ATOM 1697 O O . HIS A 1 220 ? 11.220 -7.174 -4.078 1.00 78.88 220 HIS A O 1
ATOM 1703 N N . PHE A 1 221 ? 11.151 -6.400 -6.160 1.00 73.12 221 PHE A N 1
ATOM 1704 C CA . PHE A 1 221 ? 11.641 -5.070 -5.765 1.00 73.12 221 PHE A CA 1
ATOM 1705 C C . PHE A 1 221 ? 10.675 -4.361 -4.800 1.00 73.12 221 PHE A C 1
ATOM 1707 O O . PHE A 1 221 ? 11.097 -3.606 -3.927 1.00 73.12 221 PHE A O 1
ATOM 1714 N N . GLU A 1 222 ? 9.382 -4.662 -4.909 1.00 70.50 222 GLU A N 1
ATOM 1715 C CA . GLU A 1 222 ? 8.310 -4.090 -4.098 1.00 70.50 222 GLU A CA 1
ATOM 1716 C C . GLU A 1 222 ? 8.462 -4.416 -2.595 1.00 70.50 222 GLU A C 1
ATOM 1718 O O . GLU A 1 222 ? 8.140 -3.563 -1.772 1.00 70.50 222 GLU A O 1
ATOM 1723 N N . VAL A 1 223 ? 9.060 -5.563 -2.209 1.00 63.47 223 VAL A N 1
ATOM 1724 C CA . VAL A 1 223 ? 9.376 -5.863 -0.784 1.00 63.47 223 VAL A CA 1
ATOM 1725 C C . VAL A 1 223 ? 10.524 -5.034 -0.210 1.00 63.47 223 VAL A C 1
ATOM 1727 O O . VAL A 1 223 ? 10.772 -5.059 0.992 1.00 63.47 223 VAL A O 1
ATOM 1730 N N . LEU A 1 224 ? 11.245 -4.266 -1.026 1.00 56.97 224 LEU A N 1
ATOM 1731 C CA . LEU A 1 224 ? 12.231 -3.313 -0.504 1.00 56.97 224 LEU A CA 1
ATOM 1732 C C . LEU A 1 224 ? 11.607 -1.964 -0.169 1.00 56.97 224 LEU A C 1
ATOM 1734 O O . LEU A 1 224 ? 12.099 -1.284 0.729 1.00 56.97 224 LEU A O 1
ATOM 1738 N N . GLN A 1 225 ? 10.523 -1.609 -0.866 1.00 47.41 225 GLN A N 1
ATOM 1739 C CA . GLN A 1 225 ? 9.681 -0.449 -0.557 1.00 47.41 225 GLN A CA 1
ATOM 1740 C C . GLN A 1 225 ? 8.811 -0.702 0.681 1.00 47.41 225 GLN A C 1
ATOM 1742 O O . GLN A 1 225 ? 8.344 0.229 1.333 1.00 47.41 225 GLN A O 1
ATOM 1747 N N . THR A 1 226 ? 8.614 -1.972 1.036 1.00 43.94 226 THR A N 1
ATOM 1748 C CA . THR A 1 226 ? 8.183 -2.375 2.370 1.00 43.94 226 THR A CA 1
ATOM 1749 C C . THR A 1 226 ? 9.429 -2.376 3.263 1.00 43.94 226 THR A C 1
ATOM 1751 O O . THR A 1 226 ? 10.219 -3.318 3.224 1.00 43.94 226 THR A O 1
ATOM 1754 N N . SER A 1 227 ? 9.702 -1.317 4.028 1.00 37.38 227 SER A N 1
ATOM 1755 C CA . SER A 1 227 ? 10.636 -1.465 5.155 1.00 37.38 227 SER A CA 1
ATOM 1756 C C . SER A 1 227 ? 10.115 -2.618 6.020 1.00 37.38 227 SER A C 1
ATOM 1758 O O . SER A 1 227 ? 8.914 -2.641 6.286 1.00 37.38 227 SER A O 1
ATOM 1760 N N . PRO A 1 228 ? 10.935 -3.588 6.458 1.00 34.50 228 PRO A N 1
ATOM 1761 C CA . PRO A 1 228 ? 10.493 -4.508 7.461 1.00 34.50 228 PRO A CA 1
ATOM 1762 C C . PRO A 1 228 ? 10.514 -3.616 8.687 1.00 34.50 228 PRO A C 1
ATOM 1764 O O . PRO A 1 228 ? 11.570 -3.222 9.198 1.00 34.50 228 PRO A O 1
ATOM 1767 N N . LYS A 1 229 ? 9.347 -3.312 9.226 1.00 34.34 229 LYS A N 1
ATOM 1768 C CA . LYS A 1 229 ? 9.412 -3.267 10.668 1.00 34.34 229 LYS A CA 1
ATOM 1769 C C . LYS A 1 229 ? 10.018 -4.613 11.063 1.00 34.34 229 LYS A C 1
ATOM 1771 O O . LYS A 1 229 ? 9.574 -5.635 10.519 1.00 34.34 229 LYS A O 1
ATOM 1776 N N . PRO A 1 230 ? 11.079 -4.652 11.897 1.00 31.41 230 PRO A N 1
ATOM 1777 C CA . PRO A 1 230 ? 11.331 -5.889 12.619 1.00 31.41 230 PRO A CA 1
ATOM 1778 C C . PRO A 1 230 ? 9.959 -6.354 13.090 1.00 31.41 230 PRO A C 1
ATOM 1780 O O . PRO A 1 230 ? 9.144 -5.487 13.421 1.00 31.41 230 PRO A O 1
ATOM 1783 N N . ILE A 1 231 ? 9.670 -7.656 13.018 1.00 40.75 231 ILE A N 1
ATOM 1784 C CA . ILE A 1 231 ? 8.517 -8.195 13.738 1.00 40.75 231 ILE A CA 1
ATOM 1785 C C . ILE A 1 231 ? 8.719 -7.654 15.144 1.00 40.75 231 ILE A C 1
ATOM 1787 O O . ILE A 1 231 ? 9.616 -8.096 15.863 1.00 40.75 231 ILE A O 1
ATOM 1791 N N . GLN A 1 232 ? 8.022 -6.560 15.444 1.00 35.19 232 GLN A N 1
ATOM 1792 C CA . GLN A 1 232 ? 8.014 -6.005 16.759 1.00 35.19 232 GLN A CA 1
ATOM 1793 C C . GLN A 1 232 ? 7.281 -7.123 17.448 1.00 35.19 232 GLN A C 1
ATOM 1795 O O . GLN A 1 232 ? 6.169 -7.491 17.066 1.00 35.19 232 GLN A O 1
ATOM 1800 N N . ASP A 1 233 ? 7.997 -7.774 18.347 1.00 39.09 233 ASP A N 1
ATOM 1801 C CA . ASP A 1 233 ? 7.356 -8.458 19.433 1.00 39.09 233 ASP A CA 1
ATOM 1802 C C . ASP A 1 233 ? 6.443 -7.402 20.068 1.00 39.09 233 ASP A C 1
ATOM 1804 O O . ASP A 1 233 ? 6.867 -6.641 20.933 1.00 39.09 233 ASP A O 1
ATOM 1808 N N . THR A 1 234 ? 5.212 -7.260 19.559 1.00 41.00 234 THR A N 1
ATOM 1809 C CA . THR A 1 234 ? 4.179 -6.392 20.130 1.00 41.00 234 THR A CA 1
ATOM 1810 C C . THR A 1 234 ? 3.664 -7.011 21.431 1.00 41.00 234 THR A C 1
ATOM 1812 O O . THR A 1 234 ? 2.540 -6.760 21.838 1.00 41.00 234 THR A O 1
ATOM 1815 N N . GLY A 1 235 ? 4.462 -7.876 22.079 1.00 40.09 235 GLY A N 1
ATOM 1816 C CA . GLY A 1 235 ? 4.004 -8.767 23.129 1.00 40.09 235 GLY A CA 1
ATOM 1817 C C . GLY A 1 235 ? 2.809 -9.573 22.645 1.00 40.09 235 GLY A C 1
ATOM 1818 O O . GLY A 1 235 ? 1.836 -9.667 23.389 1.00 40.09 235 GLY A O 1
ATOM 1819 N N . GLY A 1 236 ? 2.878 -10.055 21.389 1.00 44.56 236 GLY A N 1
ATOM 1820 C CA . GLY A 1 236 ? 1.758 -10.482 20.548 1.00 44.56 236 GLY A CA 1
ATOM 1821 C C . GLY A 1 236 ? 0.525 -10.844 21.356 1.00 44.56 236 GLY A C 1
ATOM 1822 O O . GLY A 1 236 ? 0.419 -11.963 21.866 1.00 44.56 236 GLY A O 1
ATOM 1823 N N . HIS A 1 237 ? -0.381 -9.875 21.510 1.00 57.19 237 HIS A N 1
ATOM 1824 C CA . HIS A 1 237 ? -1.637 -10.128 22.190 1.00 57.19 237 HIS A CA 1
ATOM 1825 C C . HIS A 1 237 ? -2.293 -11.321 21.506 1.00 57.19 237 HIS A C 1
ATOM 1827 O O . HIS A 1 237 ? -2.354 -11.392 20.277 1.00 57.19 237 HIS A O 1
ATOM 1833 N N . SER A 1 238 ? -2.705 -12.302 22.310 1.00 68.31 238 SER A N 1
ATOM 1834 C CA . SER A 1 238 ? -3.364 -13.498 21.798 1.00 68.31 238 SER A CA 1
ATOM 1835 C C . SER A 1 238 ? -4.505 -13.081 20.874 1.00 68.31 238 SER A C 1
ATOM 1837 O O . SER A 1 238 ? -5.231 -12.139 21.189 1.00 68.31 238 SER A O 1
ATOM 1839 N N . MET A 1 239 ? -4.738 -13.827 19.792 1.00 69.00 239 MET A N 1
ATOM 1840 C CA . MET A 1 239 ? -5.926 -13.638 18.947 1.00 69.00 239 MET A CA 1
ATOM 1841 C C . MET A 1 239 ? -7.232 -13.623 19.759 1.00 69.00 239 MET A C 1
ATOM 1843 O O . MET A 1 239 ? -8.226 -13.058 19.315 1.00 69.00 239 MET A O 1
ATOM 1847 N N . HIS A 1 240 ? -7.241 -14.218 20.958 1.00 65.69 240 HIS A N 1
ATOM 1848 C CA . HIS A 1 240 ? -8.343 -14.091 21.908 1.00 65.69 240 HIS A CA 1
ATOM 1849 C C . HIS A 1 240 ? -8.583 -12.641 22.366 1.00 65.69 240 HIS A C 1
ATOM 1851 O O . HIS A 1 240 ? -9.724 -12.191 22.347 1.00 65.69 240 HIS A O 1
ATOM 1857 N N . ASN A 1 241 ? -7.524 -11.905 22.709 1.00 78.19 241 ASN A N 1
ATOM 1858 C CA . ASN A 1 241 ? -7.603 -10.510 23.141 1.00 78.19 241 ASN A CA 1
ATOM 1859 C C . ASN A 1 241 ? -8.042 -9.601 21.990 1.00 78.19 241 ASN A C 1
ATOM 1861 O O . ASN A 1 241 ? -8.885 -8.738 22.192 1.00 78.19 241 ASN A O 1
ATOM 1865 N N . ILE A 1 242 ? -7.537 -9.832 20.772 1.00 83.94 242 ILE A N 1
ATOM 1866 C CA . ILE A 1 242 ? -7.972 -9.046 19.610 1.00 83.94 242 ILE A CA 1
ATOM 1867 C C . ILE A 1 242 ? -9.436 -9.315 19.273 1.00 83.94 242 ILE A C 1
ATOM 1869 O O . ILE A 1 242 ? -10.154 -8.386 18.934 1.00 83.94 242 ILE A O 1
ATOM 1873 N N . ASN A 1 243 ? -9.915 -10.555 19.388 1.00 84.56 243 ASN A N 1
ATOM 1874 C CA . ASN A 1 243 ? -11.339 -10.823 19.188 1.00 84.56 243 ASN A CA 1
ATOM 1875 C C . ASN A 1 243 ? -12.205 -10.059 20.196 1.00 84.56 243 ASN A C 1
ATOM 1877 O O . ASN A 1 243 ? -13.161 -9.419 19.779 1.00 84.56 243 ASN A O 1
ATOM 1881 N N . ALA A 1 244 ? -11.829 -10.078 21.479 1.00 86.19 244 ALA A N 1
ATOM 1882 C CA . ALA A 1 244 ? -12.533 -9.320 22.509 1.00 86.19 244 ALA A CA 1
ATOM 1883 C C . ALA A 1 244 ? -12.506 -7.808 22.223 1.00 86.19 244 ALA A C 1
ATOM 1885 O O . ALA A 1 244 ? -13.545 -7.162 22.280 1.00 86.19 244 ALA A O 1
ATOM 1886 N N . LEU A 1 245 ? -11.352 -7.261 21.818 1.00 91.69 245 LEU A N 1
ATOM 1887 C CA . LEU A 1 245 ? -11.229 -5.867 21.380 1.00 91.69 245 LEU A CA 1
ATOM 1888 C C . LEU A 1 245 ? -12.188 -5.552 20.220 1.00 91.69 245 LEU A C 1
ATOM 1890 O O . LEU A 1 245 ? -12.877 -4.534 20.238 1.00 91.69 245 LEU A O 1
ATOM 1894 N N . MET A 1 246 ? -12.236 -6.414 19.200 1.00 93.56 246 MET A N 1
ATOM 1895 C CA . MET A 1 246 ? -13.067 -6.194 18.014 1.00 93.56 246 MET A CA 1
ATOM 1896 C C . MET A 1 246 ? -14.569 -6.201 18.322 1.00 93.56 246 MET A C 1
ATOM 1898 O O . MET A 1 246 ? -15.311 -5.529 17.610 1.00 93.56 246 MET A O 1
ATOM 1902 N N . ASP A 1 247 ? -15.013 -6.876 19.387 1.00 92.38 247 ASP A N 1
ATOM 1903 C CA . ASP A 1 247 ? -16.415 -6.857 19.831 1.00 92.38 247 ASP A CA 1
ATOM 1904 C C . ASP A 1 247 ? -16.855 -5.468 20.345 1.00 92.38 247 ASP A C 1
ATOM 1906 O O . ASP A 1 247 ? -18.047 -5.154 20.350 1.00 92.38 247 ASP A O 1
ATOM 1910 N N . HIS A 1 248 ? -15.907 -4.602 20.728 1.00 94.12 248 HIS A N 1
ATOM 1911 C CA . HIS A 1 248 ? -16.180 -3.214 21.118 1.00 94.12 248 HIS A CA 1
ATOM 1912 C C . HIS A 1 248 ? -16.269 -2.250 19.926 1.00 94.12 248 HIS A C 1
ATOM 1914 O O . HIS A 1 248 ? -16.684 -1.100 20.108 1.00 94.12 248 HIS A O 1
ATOM 1920 N N . PHE A 1 249 ? -15.884 -2.682 18.721 1.00 96.38 249 PHE A N 1
ATOM 1921 C CA . PHE A 1 249 ? -15.893 -1.838 17.531 1.00 96.38 249 PHE A CA 1
ATOM 1922 C C . PHE A 1 249 ? -17.200 -1.936 16.747 1.00 96.38 249 PHE A C 1
ATOM 1924 O O . PHE A 1 249 ? -17.765 -3.004 16.532 1.00 96.38 249 PHE A O 1
ATOM 1931 N N . SER A 1 250 ? -17.638 -0.792 16.232 1.00 92.81 250 SER A N 1
ATOM 1932 C CA . SER A 1 250 ? -18.722 -0.701 15.253 1.00 92.81 250 SER A CA 1
ATOM 1933 C C . SER A 1 250 ? -18.400 0.373 14.219 1.00 92.81 250 SER A C 1
ATOM 1935 O O . SER A 1 250 ? -17.777 1.385 14.547 1.00 92.81 250 SER A O 1
ATOM 1937 N N . ILE A 1 251 ? -18.816 0.152 12.971 1.00 89.69 251 ILE A N 1
ATOM 1938 C CA . ILE A 1 251 ? -18.754 1.158 11.909 1.00 89.69 251 ILE A CA 1
ATOM 1939 C C . ILE A 1 251 ? -20.182 1.613 11.637 1.00 89.69 251 ILE A C 1
ATOM 1941 O O . ILE A 1 251 ? -21.016 0.813 11.225 1.00 89.69 251 ILE A O 1
ATOM 1945 N N . ASN A 1 252 ? -20.472 2.893 11.877 1.00 85.62 252 ASN A N 1
ATOM 1946 C CA . ASN A 1 252 ? -21.790 3.451 11.574 1.00 85.62 252 ASN A CA 1
ATOM 1947 C C . ASN A 1 252 ? -21.995 3.527 10.054 1.00 85.62 252 ASN A C 1
ATOM 1949 O O . ASN A 1 252 ? -22.976 3.023 9.512 1.00 85.62 252 ASN A O 1
ATOM 1953 N N . CYS A 1 253 ? -21.034 4.138 9.364 1.00 87.12 253 CYS A N 1
ATOM 1954 C CA . CYS A 1 253 ? -20.922 4.131 7.911 1.00 87.12 253 CYS A CA 1
ATOM 1955 C C . CYS A 1 253 ? -19.551 4.665 7.493 1.00 87.12 253 CYS A C 1
ATOM 1957 O O . CYS A 1 253 ? -18.960 5.462 8.221 1.00 87.12 253 CYS A O 1
ATOM 1959 N N . HIS A 1 254 ? -19.109 4.329 6.278 1.00 88.69 254 HIS A N 1
ATOM 1960 C CA . HIS A 1 254 ? -17.971 4.985 5.623 1.00 88.69 254 HIS A CA 1
ATOM 1961 C C . HIS A 1 254 ? -16.675 4.896 6.454 1.00 88.69 254 HIS A C 1
ATOM 1963 O O . HIS A 1 254 ? -16.087 3.815 6.514 1.00 88.69 254 HIS A O 1
ATOM 1969 N N . SER A 1 255 ? -16.257 5.980 7.113 1.00 93.00 255 SER A N 1
ATOM 1970 C CA . SER A 1 255 ? -15.109 6.031 8.037 1.00 93.00 255 SER A CA 1
ATOM 1971 C C . SER A 1 255 ? -15.497 6.380 9.480 1.00 93.00 255 SER A C 1
ATOM 1973 O O . SER A 1 255 ? -14.623 6.576 10.318 1.00 93.00 255 SER A O 1
ATOM 1975 N N . SER A 1 256 ? -16.796 6.409 9.791 1.00 96.19 256 SER A N 1
ATOM 1976 C CA . SER A 1 256 ? -17.305 6.690 11.130 1.00 96.19 256 SER A CA 1
ATOM 1977 C C . SER A 1 256 ? -17.237 5.444 12.009 1.00 96.19 256 SER A C 1
ATOM 1979 O O . SER A 1 256 ? -18.038 4.514 11.859 1.00 96.19 256 SER A O 1
ATOM 1981 N N . ILE A 1 257 ? -16.259 5.425 12.913 1.00 97.56 257 ILE A N 1
ATOM 1982 C CA . ILE A 1 257 ? -15.917 4.268 13.747 1.00 97.56 257 ILE A CA 1
ATOM 1983 C C . ILE A 1 257 ? -16.159 4.621 15.212 1.00 97.56 257 ILE A C 1
ATOM 1985 O O . ILE A 1 257 ? -15.705 5.657 15.697 1.00 97.56 257 ILE A O 1
ATOM 1989 N N . ARG A 1 258 ? -16.825 3.722 15.936 1.00 97.25 258 ARG A N 1
ATOM 1990 C CA . ARG A 1 258 ? -17.018 3.811 17.384 1.00 97.25 258 ARG A CA 1
ATOM 1991 C C . ARG A 1 258 ? -16.321 2.647 18.075 1.00 97.25 258 ARG A C 1
ATOM 1993 O O . ARG A 1 258 ? -16.520 1.495 17.691 1.00 97.25 258 ARG A O 1
ATOM 2000 N N . TYR A 1 259 ? -15.594 2.963 19.140 1.00 97.88 259 TYR A N 1
ATOM 2001 C CA . TYR A 1 259 ? -15.039 2.023 20.104 1.00 97.88 259 TYR A CA 1
ATOM 2002 C C . TYR A 1 259 ? -15.749 2.164 21.456 1.00 97.88 259 TYR A C 1
ATOM 2004 O O . TYR A 1 259 ? -15.745 3.236 22.060 1.00 97.88 259 TYR A O 1
ATOM 2012 N N . GLY A 1 260 ? -16.374 1.084 21.925 1.00 96.31 260 GLY A N 1
ATOM 2013 C CA . GLY A 1 260 ? -17.194 1.039 23.137 1.00 96.31 260 GLY A CA 1
ATOM 2014 C C . GLY A 1 260 ? -16.525 0.415 24.361 1.00 96.31 260 GLY A C 1
ATOM 2015 O O . GLY A 1 260 ? -17.178 -0.392 25.021 1.00 96.31 260 GLY A O 1
ATOM 2016 N N . GLY A 1 261 ? -15.253 0.721 24.624 1.00 93.56 261 GLY A N 1
ATOM 2017 C CA . GLY A 1 261 ? -14.580 0.341 25.875 1.00 93.56 261 GLY A CA 1
ATOM 2018 C C . GLY A 1 261 ? -14.955 1.248 27.057 1.00 93.56 261 GLY A C 1
ATOM 2019 O O . GLY A 1 261 ? -15.902 2.032 26.970 1.00 93.56 261 GLY A O 1
ATOM 2020 N N . ASP A 1 262 ? -14.189 1.168 28.151 1.00 93.31 262 ASP A N 1
ATOM 2021 C CA . ASP A 1 262 ? -14.411 1.974 29.368 1.00 93.31 262 ASP A CA 1
ATOM 2022 C C . ASP A 1 262 ? -14.371 3.488 29.090 1.00 93.31 262 ASP A C 1
ATOM 2024 O O . ASP A 1 262 ? -15.205 4.244 29.594 1.00 93.31 262 ASP A O 1
ATOM 2028 N N . THR A 1 263 ? -13.426 3.915 28.249 1.00 97.44 263 THR A N 1
ATOM 2029 C CA . THR A 1 263 ? -13.407 5.245 27.629 1.00 97.44 263 THR A CA 1
ATOM 2030 C C . THR A 1 263 ? -13.916 5.102 26.199 1.00 97.44 263 THR A C 1
ATOM 2032 O O . THR A 1 263 ? -13.286 4.431 25.378 1.00 97.44 263 THR A O 1
ATOM 2035 N N . VAL A 1 264 ? -15.048 5.734 25.881 1.00 98.50 264 VAL A N 1
ATOM 2036 C CA . VAL A 1 264 ? -15.661 5.623 24.552 1.00 98.50 264 VAL A CA 1
ATOM 2037 C C . VAL A 1 264 ? -14.945 6.553 23.582 1.00 98.50 264 VAL A C 1
ATOM 2039 O O . VAL A 1 264 ? -14.864 7.766 23.805 1.00 98.50 264 VAL A O 1
ATOM 2042 N N . VAL A 1 265 ? -14.467 5.983 22.478 1.00 98.75 265 VAL A N 1
ATOM 2043 C CA . VAL A 1 265 ? -13.730 6.711 21.444 1.00 98.75 265 VAL A CA 1
ATOM 2044 C C . VAL A 1 265 ? -14.518 6.707 20.144 1.00 98.75 265 VAL A C 1
ATOM 2046 O O . VAL A 1 265 ? -15.052 5.679 19.726 1.00 98.75 265 VAL A O 1
ATOM 2049 N N . TRP A 1 266 ? -14.566 7.862 19.493 1.00 98.69 266 TRP A N 1
ATOM 2050 C CA . TRP A 1 266 ? -15.117 8.007 18.153 1.00 98.69 266 TRP A CA 1
ATOM 2051 C C . TRP A 1 266 ? -14.055 8.515 17.187 1.00 98.69 266 TRP A C 1
ATOM 2053 O O . TRP A 1 266 ? -13.270 9.393 17.538 1.00 98.69 266 TRP A O 1
ATOM 2063 N N . PHE A 1 267 ? -14.083 8.003 15.963 1.00 98.69 267 PHE A N 1
ATOM 2064 C CA . PHE A 1 267 ? -13.318 8.518 14.834 1.00 98.69 267 PHE A CA 1
ATOM 2065 C C . PHE A 1 267 ? -14.298 9.000 13.776 1.00 98.69 267 PHE A C 1
ATOM 2067 O O . PHE A 1 267 ? -15.222 8.262 13.423 1.00 98.69 267 PHE A O 1
ATOM 2074 N N . ASP A 1 268 ? -14.096 10.230 13.308 1.00 98.38 268 ASP A N 1
ATOM 2075 C CA . ASP A 1 268 ? -14.831 10.837 12.198 1.00 98.38 268 ASP A CA 1
ATOM 2076 C C . ASP A 1 268 ? -16.360 10.589 12.258 1.00 98.38 268 ASP A C 1
ATOM 2078 O O . ASP A 1 268 ? -16.922 9.921 11.383 1.00 98.38 268 ASP A O 1
ATOM 2082 N N . PRO A 1 269 ? -17.072 11.045 13.316 1.00 98.00 269 PRO A N 1
ATOM 2083 C CA . PRO A 1 269 ? -18.521 10.870 13.422 1.00 98.00 269 PRO A CA 1
ATOM 2084 C C . PRO A 1 269 ? -19.247 11.426 12.193 1.00 98.00 269 PRO A C 1
ATOM 2086 O O . PRO A 1 269 ? -19.155 12.618 11.903 1.00 98.00 269 PRO A O 1
ATOM 2089 N N . PHE A 1 270 ? -20.001 10.572 11.499 1.00 96.50 270 PHE A N 1
ATOM 2090 C CA . PHE A 1 270 ? -20.733 10.949 10.293 1.00 96.50 270 PHE A CA 1
ATOM 2091 C C . PHE A 1 270 ? -22.011 10.118 10.142 1.00 96.50 270 PHE A C 1
ATOM 2093 O O . PHE A 1 270 ? -21.977 8.897 10.309 1.00 96.50 270 PHE A O 1
ATOM 2100 N N . GLN A 1 271 ? -23.131 10.781 9.826 1.00 94.38 271 GLN A N 1
ATOM 2101 C CA . GLN A 1 271 ? -24.475 10.187 9.703 1.00 94.38 271 GLN A CA 1
ATOM 2102 C C . GLN A 1 271 ? -24.919 9.383 10.936 1.00 94.38 271 GLN A C 1
ATOM 2104 O O . GLN A 1 271 ? -25.497 8.295 10.822 1.00 94.38 271 GLN A O 1
ATOM 2109 N N . VAL A 1 272 ? -24.645 9.903 12.129 1.00 93.81 272 VAL A N 1
ATOM 2110 C CA . VAL A 1 272 ? -25.036 9.286 13.398 1.00 93.81 272 VAL A CA 1
ATOM 2111 C C . VAL A 1 272 ? -26.553 9.422 13.560 1.00 93.81 272 VAL A C 1
ATOM 2113 O O . VAL A 1 272 ? -27.114 10.501 13.383 1.00 93.81 272 VAL A O 1
ATOM 2116 N N . LYS A 1 273 ? -27.246 8.314 13.856 1.00 83.62 273 LYS A N 1
ATOM 2117 C CA . LYS A 1 273 ? -28.723 8.285 13.888 1.00 83.62 273 LYS A CA 1
ATOM 2118 C C . LYS A 1 273 ? -29.324 8.570 15.263 1.00 83.62 273 LYS A C 1
ATOM 2120 O O . LYS A 1 273 ? -30.330 9.266 15.348 1.00 83.62 273 LYS A O 1
ATOM 2125 N N . ASP A 1 274 ? -28.712 8.048 16.324 1.00 84.62 274 ASP A N 1
ATOM 2126 C CA . ASP A 1 274 ? -29.376 7.914 17.629 1.00 84.62 274 ASP A CA 1
ATOM 2127 C C . ASP A 1 274 ? -28.838 8.856 18.717 1.00 84.62 274 ASP A C 1
ATOM 2129 O O . ASP A 1 274 ? -29.209 8.716 19.879 1.00 84.62 274 ASP A O 1
ATOM 2133 N N . SER A 1 275 ? -27.979 9.826 18.367 1.00 88.00 275 SER A N 1
ATOM 2134 C CA . SER A 1 275 ? -27.394 10.791 19.319 1.00 88.00 275 SER A CA 1
ATOM 2135 C C . SER A 1 275 ? -26.945 10.167 20.654 1.00 88.00 275 SER A C 1
ATOM 2137 O O . SER A 1 275 ? -27.468 10.528 21.711 1.00 88.00 275 SER A O 1
ATOM 2139 N N . PRO A 1 276 ? -25.982 9.231 20.637 1.00 91.38 276 PRO A N 1
ATOM 2140 C CA . PRO A 1 276 ? -25.678 8.390 21.793 1.00 91.38 276 PRO A CA 1
ATOM 2141 C C . PRO A 1 276 ? -25.068 9.149 22.981 1.00 9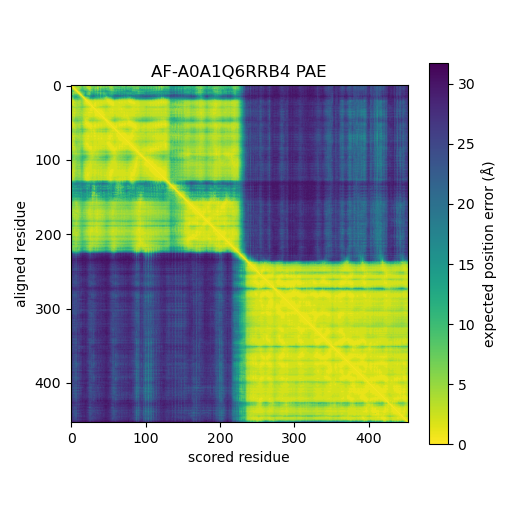1.38 276 PRO A C 1
ATOM 2143 O O . PRO A 1 276 ? -25.160 8.665 24.107 1.00 91.38 276 PRO A O 1
ATOM 2146 N N . ARG A 1 277 ? -24.480 10.338 22.761 1.00 95.81 277 ARG A N 1
ATOM 2147 C CA . ARG A 1 277 ? -23.894 11.199 23.815 1.00 95.81 277 ARG A CA 1
ATOM 2148 C C . ARG A 1 277 ? -22.940 10.463 24.758 1.00 95.81 277 ARG A C 1
ATOM 2150 O O . ARG A 1 277 ? -22.888 10.744 25.955 1.00 95.81 277 ARG A O 1
ATOM 2157 N N . ASP A 1 278 ? -22.192 9.517 24.216 1.00 97.31 278 ASP A N 1
ATOM 2158 C CA . ASP A 1 278 ? -21.355 8.597 24.971 1.00 97.31 278 ASP A CA 1
ATOM 2159 C C . ASP A 1 278 ? -19.854 8.843 24.784 1.00 97.31 278 ASP A C 1
ATOM 2161 O O . ASP A 1 278 ? -19.078 8.378 25.612 1.00 97.31 278 ASP A O 1
ATOM 2165 N N . GLY A 1 279 ? -19.449 9.594 23.757 1.00 98.12 279 GLY A N 1
ATOM 2166 C CA . GLY A 1 279 ? -18.058 9.805 23.373 1.00 98.12 279 GLY A CA 1
ATOM 2167 C C . GLY A 1 279 ? -17.280 10.647 24.377 1.00 98.12 279 GLY A C 1
ATOM 2168 O O . GLY A 1 279 ? -17.634 11.797 24.642 1.00 98.12 279 GLY A O 1
ATOM 2169 N N . ASP A 1 280 ? -16.195 10.076 24.895 1.00 98.69 280 ASP A N 1
ATOM 2170 C CA . ASP A 1 280 ? -15.247 10.725 25.801 1.00 98.69 280 ASP A CA 1
ATOM 2171 C C . ASP A 1 280 ? -14.106 11.407 25.037 1.00 98.69 280 ASP A C 1
ATOM 2173 O O . ASP A 1 280 ? -13.681 12.506 25.408 1.00 98.69 280 ASP A O 1
ATOM 2177 N N . VAL A 1 281 ? -13.625 10.763 23.969 1.00 98.81 281 VAL A N 1
ATOM 2178 C CA . VAL A 1 281 ? -12.584 11.279 23.070 1.00 98.81 281 VAL A CA 1
ATOM 2179 C C . VAL A 1 281 ? -13.047 11.118 21.627 1.00 98.81 281 VAL A C 1
ATOM 2181 O O . VAL A 1 281 ? -13.471 10.039 21.217 1.00 98.81 281 VAL A O 1
ATOM 2184 N N . ILE A 1 282 ? -13.007 12.205 20.864 1.00 98.81 282 ILE A N 1
ATOM 2185 C CA . ILE A 1 282 ? -13.440 12.233 19.469 1.00 98.81 282 ILE A CA 1
ATOM 2186 C C . ILE A 1 282 ? -12.232 12.638 18.636 1.00 98.81 282 ILE A C 1
ATOM 2188 O O . ILE A 1 282 ? -11.732 13.747 18.789 1.00 98.81 282 ILE A O 1
ATOM 2192 N N . PHE A 1 283 ? -11.768 11.748 17.770 1.00 98.88 283 PHE A N 1
ATOM 2193 C CA . PHE A 1 283 ? -10.699 12.009 16.818 1.00 98.88 283 PHE A CA 1
ATOM 2194 C C . PHE A 1 283 ? -11.292 12.422 15.474 1.00 98.88 283 PHE A C 1
ATOM 2196 O O . PHE A 1 283 ? -12.161 11.734 14.938 1.00 98.88 283 PHE A O 1
ATOM 2203 N N . ILE A 1 284 ? -10.798 13.530 14.931 1.00 98.81 284 ILE A N 1
ATOM 2204 C CA . ILE A 1 284 ? -11.107 14.005 13.584 1.00 98.81 284 ILE A CA 1
ATOM 2205 C C . ILE A 1 284 ? -9.846 13.923 12.747 1.00 98.81 284 ILE A C 1
ATOM 2207 O O . ILE A 1 284 ? -8.836 14.504 13.119 1.00 98.81 284 ILE A O 1
ATOM 2211 N N . THR A 1 285 ? -9.894 13.236 11.613 1.00 98.69 285 THR A N 1
ATOM 2212 C CA . THR A 1 285 ? -8.726 13.056 10.739 1.00 98.69 285 THR A CA 1
ATOM 2213 C C . THR A 1 285 ? -8.458 14.277 9.862 1.00 98.69 285 THR A C 1
ATOM 2215 O O . THR A 1 285 ? -7.303 14.670 9.668 1.00 98.69 285 THR A O 1
ATOM 2218 N N . HIS A 1 286 ? -9.522 14.899 9.342 1.00 98.38 286 HIS A N 1
ATOM 2219 C CA . HIS A 1 286 ? -9.463 16.073 8.473 1.00 98.38 286 HIS A CA 1
ATOM 2220 C C . HIS A 1 286 ? -10.824 16.775 8.319 1.00 98.38 286 HIS A C 1
ATOM 2222 O O . HIS A 1 286 ? -11.842 16.305 8.814 1.00 98.38 286 HIS A O 1
ATOM 2228 N N . GLU A 1 287 ? -10.838 17.918 7.625 1.00 95.62 287 GLU A N 1
ATOM 2229 C CA . GLU A 1 287 ? -11.985 18.842 7.558 1.00 95.62 287 GLU A CA 1
ATOM 2230 C C . GLU A 1 287 ? -13.033 18.538 6.471 1.00 95.62 287 GLU A C 1
ATOM 2232 O O . GLU A 1 287 ? -13.989 19.304 6.324 1.00 95.62 287 GLU A O 1
ATOM 2237 N N . HIS A 1 288 ? -12.886 17.468 5.682 1.00 96.94 288 HIS A N 1
ATOM 2238 C CA . HIS A 1 288 ? -13.913 17.134 4.690 1.00 96.94 288 HIS A CA 1
ATOM 2239 C C . HIS A 1 288 ? -15.233 16.750 5.365 1.00 96.94 288 HIS A C 1
ATOM 2241 O O . HIS A 1 288 ? -15.261 16.223 6.473 1.00 96.94 288 HIS A O 1
ATOM 2247 N N . TYR A 1 289 ? -16.346 17.035 4.686 1.00 95.81 289 TYR A N 1
ATOM 2248 C CA . TYR A 1 289 ? -17.693 16.970 5.263 1.00 95.81 289 TYR A CA 1
ATOM 2249 C C . TYR A 1 289 ? -18.103 15.574 5.761 1.00 95.81 289 TYR A C 1
ATOM 2251 O O . TYR A 1 289 ? -18.959 15.470 6.636 1.00 95.81 289 TYR A O 1
ATOM 2259 N N . ASP A 1 290 ? -17.521 14.516 5.196 1.00 94.75 290 ASP A N 1
ATOM 2260 C CA . ASP A 1 290 ? -17.753 13.116 5.548 1.00 94.75 290 ASP A CA 1
ATOM 2261 C C . ASP A 1 290 ? -16.866 12.613 6.702 1.00 94.75 290 ASP A C 1
ATOM 2263 O O . ASP A 1 290 ? -16.979 11.453 7.093 1.00 94.75 290 ASP A O 1
ATOM 2267 N N . HIS A 1 291 ? -16.037 13.496 7.276 1.00 97.75 291 HIS A N 1
ATOM 2268 C CA . HIS A 1 291 ? -15.176 13.229 8.435 1.00 97.75 291 HIS A CA 1
ATOM 2269 C C . HIS A 1 291 ? -15.348 14.272 9.550 1.00 97.75 291 HIS A C 1
ATOM 2271 O O . HIS A 1 291 ? -15.446 13.937 10.730 1.00 97.75 291 HIS A O 1
ATOM 2277 N N . PHE A 1 292 ? -15.466 15.546 9.176 1.00 98.12 292 PHE A N 1
ATOM 2278 C CA . PHE A 1 292 ? -15.785 16.653 10.065 1.00 98.12 292 PHE A CA 1
ATOM 2279 C C . PHE A 1 292 ? -17.236 17.103 9.860 1.00 98.12 292 PHE A C 1
ATOM 2281 O O . PHE A 1 292 ? -17.531 18.040 9.116 1.00 98.12 292 PHE A O 1
ATOM 2288 N N . SER A 1 293 ? -18.155 16.444 10.568 1.00 97.88 293 SER A N 1
ATOM 2289 C CA . SER A 1 293 ? -19.560 16.850 10.662 1.00 97.88 293 SER A CA 1
ATOM 2290 C C . SER A 1 293 ? -19.847 17.445 12.047 1.00 97.88 293 SER A C 1
ATOM 2292 O O . SER A 1 293 ? -20.051 16.704 13.009 1.00 97.88 293 SER A O 1
ATOM 2294 N N . PRO A 1 294 ? -19.901 18.785 12.205 1.00 98.00 294 PRO A N 1
ATOM 2295 C CA . PRO A 1 294 ? -20.200 19.414 13.493 1.00 98.00 294 PRO A CA 1
ATOM 2296 C C . PRO A 1 294 ? -21.509 18.954 14.138 1.00 98.00 294 PRO A C 1
ATOM 2298 O O . PRO A 1 294 ? -21.651 19.007 15.359 1.00 98.00 294 PRO A O 1
ATOM 2301 N N . GLU A 1 295 ? -22.497 18.563 13.336 1.00 97.31 295 GLU A N 1
ATOM 2302 C CA . GLU A 1 295 ? -23.755 18.022 13.842 1.00 97.31 295 GLU A CA 1
ATOM 2303 C C . GLU A 1 295 ? -23.534 16.652 14.486 1.00 97.31 295 GLU A C 1
ATOM 2305 O O . GLU A 1 295 ? -23.819 16.498 15.673 1.00 97.31 295 GLU A O 1
ATOM 2310 N N . ASP A 1 296 ? -22.944 15.707 13.753 1.00 98.12 296 ASP A N 1
ATOM 2311 C CA . ASP A 1 296 ? -22.685 14.343 14.228 1.00 98.12 296 ASP A CA 1
ATOM 2312 C C . ASP A 1 296 ? -21.681 14.308 15.387 1.00 98.12 296 ASP A C 1
ATOM 2314 O O . ASP A 1 296 ? -21.876 13.587 16.366 1.00 98.12 296 ASP A O 1
ATOM 2318 N N . ILE A 1 297 ? -20.651 15.159 15.348 1.00 98.31 297 ILE A N 1
ATOM 2319 C CA . ILE A 1 297 ? -19.708 15.329 16.459 1.00 98.31 297 ILE A CA 1
ATOM 2320 C C . ILE A 1 297 ? -20.472 15.719 17.732 1.00 98.31 297 ILE A C 1
ATOM 2322 O O . ILE A 1 297 ? -20.286 15.109 18.785 1.00 98.31 297 ILE A O 1
ATOM 2326 N N . ARG A 1 298 ? -21.406 16.681 17.657 1.00 97.31 298 ARG A N 1
ATOM 2327 C CA . ARG A 1 298 ? -22.233 17.033 18.823 1.00 97.31 298 ARG A CA 1
ATOM 2328 C C . ARG A 1 298 ? -23.124 15.876 19.251 1.00 97.31 298 ARG A C 1
ATOM 2330 O O . ARG A 1 298 ? -23.323 15.716 20.446 1.00 97.31 298 ARG A O 1
ATOM 2337 N N . GLN A 1 299 ? -23.665 15.088 18.327 1.00 97.56 299 GLN A N 1
ATOM 2338 C CA . GLN A 1 299 ? -24.530 13.954 18.656 1.00 97.56 299 GLN A CA 1
ATOM 2339 C C . GLN A 1 299 ? -23.834 12.887 19.518 1.00 97.56 299 GLN A C 1
ATOM 2341 O O . GLN A 1 299 ? -24.489 12.264 20.358 1.00 97.56 299 GLN A O 1
ATOM 2346 N N . VAL A 1 300 ? -22.523 12.704 19.350 1.00 98.06 300 VAL A N 1
ATOM 2347 C CA . VAL A 1 300 ? -21.749 11.700 20.096 1.00 98.06 300 VAL A CA 1
ATOM 2348 C C . VAL A 1 300 ? -21.042 12.270 21.326 1.00 98.06 300 VAL A C 1
ATOM 2350 O O . VAL A 1 300 ? -20.883 11.554 22.307 1.00 98.06 300 VAL A O 1
ATOM 2353 N N . MET A 1 301 ? -20.652 13.549 21.320 1.00 97.62 301 MET A N 1
ATOM 2354 C CA . MET A 1 301 ? -19.867 14.155 22.404 1.00 97.62 301 MET A CA 1
ATOM 2355 C C . MET A 1 301 ? -20.620 14.238 23.739 1.00 97.62 301 MET A C 1
ATOM 2357 O O . MET A 1 301 ? -21.711 14.822 23.828 1.00 97.62 301 MET A O 1
ATOM 2361 N N . LYS A 1 302 ? -19.963 13.761 24.805 1.00 97.94 302 LYS A N 1
ATOM 2362 C CA . LYS A 1 302 ? -20.277 14.119 26.196 1.00 97.94 302 LYS A CA 1
ATOM 2363 C C . LYS A 1 302 ? -19.931 15.589 26.496 1.00 97.94 302 LYS A C 1
ATOM 2365 O O . LYS A 1 302 ? -19.074 16.172 25.826 1.00 97.94 302 LYS A O 1
ATOM 2370 N N . PRO A 1 303 ? -20.541 16.206 27.529 1.00 96.06 303 PRO A N 1
ATOM 2371 C CA . PRO A 1 303 ? -20.243 17.589 27.917 1.00 96.06 303 PRO A CA 1
ATOM 2372 C C . PRO A 1 303 ? -18.775 17.860 28.269 1.00 96.06 303 PRO A C 1
ATOM 2374 O O . PRO A 1 303 ? -18.302 18.972 28.066 1.00 96.06 303 PRO A O 1
ATOM 2377 N N . ASP A 1 304 ? -18.060 16.864 28.790 1.00 96.69 304 ASP A N 1
ATOM 2378 C CA . ASP A 1 304 ? -16.652 16.940 29.185 1.00 96.69 304 ASP A CA 1
ATOM 2379 C C . ASP A 1 304 ? -15.722 16.210 28.197 1.00 96.69 304 ASP A C 1
ATOM 2381 O O . ASP A 1 304 ? -14.574 15.914 28.532 1.00 96.69 304 ASP A O 1
ATOM 2385 N N . ALA A 1 305 ? -16.214 15.868 27.002 1.00 98.25 305 ALA A N 1
ATOM 2386 C CA . ALA A 1 305 ? -15.431 15.181 25.981 1.00 98.25 305 ALA A CA 1
ATOM 2387 C C . ALA A 1 305 ? -14.285 16.052 25.451 1.00 98.25 305 ALA A C 1
ATOM 2389 O O . ALA A 1 305 ? -14.383 17.284 25.462 1.00 98.25 305 ALA A O 1
ATOM 2390 N N . VAL A 1 306 ? -13.236 15.403 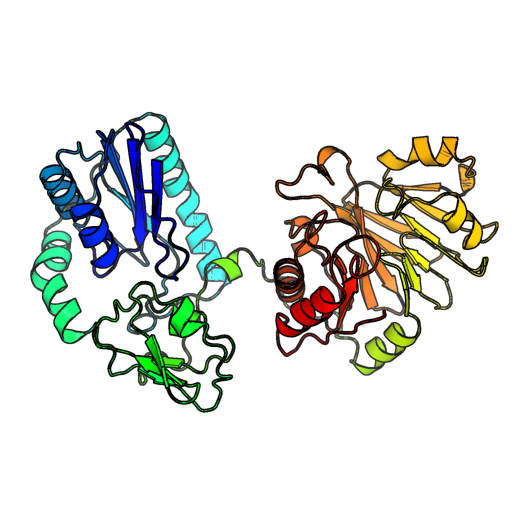24.937 1.00 98.75 306 VAL A N 1
ATOM 2391 C CA . VAL A 1 306 ? -12.139 16.067 24.218 1.00 98.75 306 VAL A CA 1
ATOM 2392 C C . VAL A 1 306 ? -12.239 15.760 22.728 1.00 98.75 306 VAL A C 1
ATOM 2394 O O . VAL A 1 306 ? -12.339 14.602 22.331 1.00 98.75 306 VAL A O 1
ATOM 2397 N N . LEU A 1 307 ? -12.201 16.808 21.910 1.00 98.75 307 LEU A N 1
ATOM 2398 C CA . LEU A 1 307 ? -12.134 16.737 20.457 1.00 98.75 307 LEU A CA 1
ATOM 2399 C C . LEU A 1 307 ? -10.675 16.915 20.028 1.00 98.75 307 LEU A C 1
ATOM 2401 O O . LEU A 1 307 ? -10.098 17.987 20.212 1.00 98.75 307 LEU A O 1
ATOM 2405 N N . VAL A 1 308 ? -10.087 15.857 19.480 1.00 98.88 308 VAL A N 1
ATOM 2406 C CA . VAL A 1 308 ? -8.732 15.821 18.930 1.00 98.88 308 VAL A CA 1
ATOM 2407 C C . VAL A 1 308 ? -8.810 16.025 17.420 1.00 98.88 308 VAL A C 1
ATOM 2409 O O . VAL A 1 308 ? -9.583 15.344 16.752 1.00 98.88 308 VAL A O 1
ATOM 2412 N N . LEU A 1 309 ? -8.038 16.963 16.872 1.00 98.75 309 LEU A N 1
ATOM 2413 C CA . LEU A 1 309 ? -8.137 17.355 15.462 1.00 98.75 309 LEU A CA 1
ATOM 2414 C C . LEU A 1 309 ? -6.815 17.920 14.918 1.00 98.75 309 LEU A C 1
ATOM 2416 O O . LEU A 1 309 ? -6.037 18.473 15.696 1.00 98.75 309 LEU A O 1
ATOM 2420 N N . PRO A 1 310 ? -6.551 17.861 13.599 1.00 98.56 310 PRO A N 1
ATOM 2421 C CA . PRO A 1 310 ? -5.461 18.608 12.989 1.00 98.56 310 PRO A CA 1
ATOM 2422 C C . PRO A 1 310 ? -5.546 20.095 13.327 1.00 98.56 310 PRO A C 1
ATOM 2424 O O . PRO A 1 310 ? -6.633 20.676 13.353 1.00 98.56 310 PRO A O 1
ATOM 2427 N N . GLU A 1 311 ? -4.397 20.743 13.499 1.00 97.88 311 GLU A N 1
ATOM 2428 C CA . GLU A 1 311 ? -4.335 22.194 13.713 1.00 97.88 311 GLU A CA 1
ATOM 2429 C C . GLU A 1 311 ? -5.034 22.973 12.584 1.00 97.88 311 GLU A C 1
ATOM 2431 O O . GLU A 1 311 ? -5.722 23.963 12.839 1.00 97.88 311 GLU A O 1
ATOM 2436 N N . SER A 1 312 ? -4.956 22.478 11.343 1.00 97.31 312 SER A N 1
ATOM 2437 C CA . SER A 1 312 ? -5.646 23.068 10.187 1.00 97.31 312 SER A CA 1
ATOM 2438 C C . SER A 1 312 ? -7.174 23.094 10.326 1.00 97.31 312 SER A C 1
ATOM 2440 O O . SER A 1 312 ? -7.818 23.989 9.785 1.00 97.31 312 SER A O 1
ATOM 2442 N N . CYS A 1 313 ? -7.757 22.192 11.120 1.00 97.75 313 CYS A N 1
ATOM 2443 C CA . CYS A 1 313 ? -9.198 22.120 11.371 1.00 97.75 313 CYS A CA 1
ATOM 2444 C C . CYS A 1 313 ? -9.665 23.071 12.495 1.00 97.75 313 CYS A C 1
ATOM 2446 O O . CYS A 1 313 ? -10.870 23.214 12.728 1.00 97.75 313 CYS A O 1
ATOM 2448 N N . LEU A 1 314 ? -8.745 23.732 13.214 1.00 97.81 314 LEU A N 1
ATOM 2449 C CA . LEU A 1 314 ? -9.064 24.540 14.398 1.00 97.81 314 LEU A CA 1
ATOM 2450 C C . LEU A 1 314 ? -10.027 25.690 14.085 1.00 97.81 314 LEU A C 1
ATOM 2452 O O . LEU A 1 314 ? -11.012 25.882 14.798 1.00 97.81 314 LEU A O 1
ATOM 2456 N N . ALA A 1 315 ? -9.767 26.441 13.012 1.00 96.75 315 ALA A N 1
ATOM 2457 C CA . ALA A 1 315 ? -10.579 27.601 12.651 1.00 96.75 315 ALA A CA 1
ATOM 2458 C C . ALA A 1 315 ? -12.024 27.200 12.308 1.00 96.75 315 ALA A C 1
ATOM 2460 O O . ALA A 1 315 ? -12.969 27.812 12.808 1.00 96.75 315 ALA A O 1
ATOM 2461 N N . ALA A 1 316 ? -12.201 26.136 11.516 1.00 96.38 316 ALA A N 1
ATOM 2462 C CA . ALA A 1 316 ? -13.515 25.579 11.194 1.00 96.38 316 ALA A CA 1
ATOM 2463 C C . ALA A 1 316 ? -14.246 25.080 12.453 1.00 96.38 316 ALA A C 1
ATOM 2465 O O . ALA A 1 316 ? -15.445 25.304 12.619 1.00 96.38 316 ALA A O 1
ATOM 2466 N N . THR A 1 317 ? -13.509 24.478 13.385 1.00 97.50 317 THR A N 1
ATOM 2467 C CA . THR A 1 317 ? -14.041 23.953 14.650 1.00 97.50 317 THR A CA 1
ATOM 2468 C C . THR A 1 317 ? -14.501 25.058 15.597 1.00 97.50 317 THR A C 1
ATOM 2470 O O . THR A 1 317 ? -15.592 24.986 16.165 1.00 97.50 317 THR A O 1
ATOM 2473 N N . GLN A 1 318 ? -13.731 26.138 15.712 1.00 97.12 318 GLN A N 1
ATOM 2474 C CA . GLN A 1 318 ? -14.134 27.324 16.469 1.00 97.12 318 GLN A CA 1
ATOM 2475 C C . GLN A 1 318 ? -15.329 28.031 15.819 1.00 97.12 318 GLN A C 1
ATOM 2477 O O . GLN A 1 318 ? -16.266 28.415 16.518 1.00 97.12 318 GLN A O 1
ATOM 2482 N N . ALA A 1 319 ? -15.346 28.148 14.487 1.00 97.25 319 ALA A N 1
ATOM 2483 C CA . ALA A 1 319 ? -16.475 28.711 13.746 1.00 97.25 319 ALA A CA 1
ATOM 2484 C C . ALA A 1 319 ? -17.759 27.878 13.912 1.00 97.25 319 ALA A C 1
ATOM 2486 O O . ALA A 1 319 ? -18.857 28.431 13.955 1.00 97.25 319 ALA A O 1
ATOM 2487 N N . ALA A 1 320 ? -17.627 26.559 14.078 1.00 97.19 320 ALA A N 1
ATOM 2488 C CA . ALA A 1 320 ? -18.728 25.662 14.412 1.00 97.19 320 ALA A CA 1
ATOM 2489 C C . ALA A 1 320 ? -19.183 25.755 15.887 1.00 97.19 320 ALA A C 1
ATOM 2491 O O . ALA A 1 320 ? -20.142 25.086 16.276 1.00 97.19 320 ALA A O 1
ATOM 2492 N N . GLY A 1 321 ? -18.546 26.589 16.715 1.00 97.31 321 GLY A N 1
ATOM 2493 C CA . GLY A 1 321 ? -18.980 26.885 18.082 1.00 97.31 321 GLY A CA 1
ATOM 2494 C C . GLY A 1 321 ? -18.569 25.853 19.134 1.00 97.31 321 GLY A C 1
ATOM 2495 O O . GLY A 1 321 ? -19.173 25.818 20.206 1.00 97.31 321 GLY A O 1
ATOM 2496 N N . PHE A 1 322 ? -17.573 25.007 18.855 1.00 97.38 322 PHE A N 1
ATOM 2497 C CA . PHE A 1 322 ? -17.007 24.120 19.875 1.00 97.38 322 PHE A CA 1
ATOM 2498 C C . PHE A 1 322 ? -16.160 24.911 20.881 1.00 97.38 322 PHE A C 1
ATOM 2500 O O . PHE A 1 322 ? -15.434 25.839 20.519 1.00 97.38 322 PHE A O 1
ATOM 2507 N N . SER A 1 323 ? -16.262 24.545 22.162 1.00 95.94 323 SER A N 1
ATOM 2508 C CA . SER A 1 323 ? -15.550 25.229 23.245 1.00 95.94 323 SER A CA 1
ATOM 2509 C C . SER A 1 323 ? -14.039 25.008 23.130 1.00 95.94 323 SER A C 1
ATOM 2511 O O . SER A 1 323 ? -13.619 23.851 23.116 1.00 95.94 323 SER A O 1
ATOM 2513 N N . PRO A 1 324 ? -13.199 26.064 23.155 1.00 95.69 324 PRO A N 1
ATOM 2514 C CA . PRO A 1 324 ? -11.742 25.919 23.140 1.00 95.69 324 PRO A CA 1
ATOM 2515 C C . PRO A 1 324 ? -11.189 25.027 24.259 1.00 95.69 324 PRO A C 1
ATOM 2517 O O . PRO A 1 324 ? -10.155 24.399 24.078 1.00 95.69 324 PRO A O 1
ATOM 2520 N N . ALA A 1 325 ? -11.885 24.934 25.399 1.00 96.00 325 ALA A N 1
ATOM 2521 C CA . ALA A 1 325 ? -11.478 24.090 26.525 1.00 96.00 325 ALA A CA 1
ATOM 2522 C C . ALA A 1 325 ? -11.586 22.579 26.241 1.00 96.00 325 ALA A C 1
ATOM 2524 O O . ALA A 1 325 ? -11.058 21.781 27.009 1.00 96.00 325 ALA A O 1
ATOM 2525 N N . GLN A 1 326 ? -12.282 22.189 25.170 1.00 96.88 326 GLN A N 1
ATOM 2526 C CA . GLN A 1 326 ? -12.461 20.797 24.754 1.00 96.88 326 GLN A CA 1
ATOM 2527 C C . GLN A 1 326 ? -11.586 20.424 23.552 1.00 96.88 326 GLN A C 1
ATOM 2529 O O . GLN A 1 326 ? -11.659 19.288 23.099 1.00 96.88 326 GLN A O 1
ATOM 2534 N N . LEU A 1 327 ? -10.803 21.358 23.001 1.00 98.38 327 LEU A N 1
ATOM 2535 C CA . LEU A 1 327 ? -10.046 21.136 21.769 1.00 98.38 327 LEU A CA 1
ATOM 2536 C C . LEU A 1 327 ? -8.599 20.751 22.074 1.00 98.38 327 LEU A C 1
ATOM 2538 O O . LEU A 1 327 ? -7.907 21.454 22.810 1.00 98.38 327 LEU A O 1
ATOM 2542 N N . LEU A 1 328 ? -8.132 19.680 21.439 1.00 98.62 328 LEU A N 1
ATOM 2543 C CA . LEU A 1 328 ? -6.729 19.288 21.392 1.00 98.62 328 LEU A CA 1
ATOM 2544 C C . LEU A 1 328 ? -6.275 19.246 19.930 1.00 98.62 328 LEU A C 1
ATOM 2546 O O . LEU A 1 328 ? -6.663 18.361 19.170 1.00 98.62 328 LEU A O 1
ATOM 2550 N N . THR A 1 329 ? -5.461 20.215 19.520 1.00 98.50 329 THR A N 1
ATOM 2551 C CA . THR A 1 329 ? -4.922 20.258 18.157 1.00 98.50 329 THR A CA 1
ATOM 2552 C C . THR A 1 329 ? -3.648 19.440 18.032 1.00 98.50 329 THR A C 1
ATOM 2554 O O . THR A 1 329 ? -2.808 19.470 18.930 1.00 98.50 329 THR A O 1
ATOM 2557 N N . VAL A 1 330 ? -3.470 18.778 16.892 1.00 98.25 330 VAL A N 1
ATOM 2558 C CA . VAL A 1 330 ? -2.294 17.953 16.602 1.00 98.25 330 VAL A CA 1
ATOM 2559 C C . VAL A 1 330 ? -1.673 18.300 15.252 1.00 98.25 330 VAL A C 1
ATOM 2561 O O . VAL A 1 330 ? -2.334 18.830 14.356 1.00 98.25 330 VAL A O 1
ATOM 2564 N N . LEU A 1 331 ? -0.398 17.955 15.103 1.00 96.19 331 LEU A N 1
ATOM 2565 C CA . LEU A 1 331 ? 0.320 17.925 13.832 1.00 96.19 331 LEU A CA 1
ATOM 2566 C C . LEU A 1 331 ? 0.779 16.484 13.555 1.00 96.19 331 LEU A C 1
ATOM 2568 O O . LEU A 1 331 ? 0.850 15.670 14.481 1.00 96.19 331 LEU A O 1
ATOM 2572 N N . PRO A 1 332 ? 1.125 16.134 12.305 1.00 93.50 332 PRO A N 1
ATOM 2573 C CA . PRO A 1 332 ? 1.766 14.855 12.035 1.00 93.50 332 PRO A CA 1
ATOM 2574 C C . PRO A 1 332 ? 3.009 14.648 12.917 1.00 93.50 332 PRO A C 1
ATOM 2576 O O . PRO A 1 332 ? 3.878 15.517 12.992 1.00 93.50 332 PRO A O 1
ATOM 2579 N N . GLY A 1 333 ? 3.095 13.492 13.576 1.00 86.19 333 GLY A N 1
ATOM 2580 C CA . GLY A 1 333 ? 4.157 13.148 14.523 1.00 86.19 333 GLY A CA 1
ATOM 2581 C C . GLY A 1 333 ? 3.876 13.517 15.984 1.00 86.19 333 GLY A C 1
ATOM 2582 O O . GLY A 1 333 ? 4.707 13.213 16.838 1.00 86.19 333 GLY A O 1
ATOM 2583 N N . THR A 1 334 ? 2.738 14.147 16.299 1.00 91.00 334 THR A N 1
ATOM 2584 C CA . THR A 1 334 ? 2.307 14.365 17.689 1.00 91.00 334 THR A CA 1
ATOM 2585 C C . THR A 1 334 ? 2.102 13.028 18.411 1.00 91.00 334 THR A C 1
ATOM 2587 O O . THR A 1 334 ? 1.455 12.132 17.871 1.00 91.00 334 THR A O 1
ATOM 2590 N N . HIS A 1 335 ? 2.615 12.923 19.639 1.00 93.62 335 HIS A N 1
ATOM 2591 C CA . HIS A 1 335 ? 2.389 11.808 20.560 1.00 93.62 335 HIS A CA 1
ATOM 2592 C C . HIS A 1 335 ? 1.836 12.363 21.871 1.00 93.62 335 HIS A C 1
ATOM 2594 O O . HIS A 1 335 ? 2.495 13.187 22.503 1.00 93.62 335 HIS A O 1
ATOM 2600 N N . GLU A 1 336 ? 0.640 11.940 22.265 1.00 92.31 336 GLU A N 1
ATOM 2601 C CA . GLU A 1 336 ? -0.079 12.513 23.406 1.00 92.31 336 GLU A CA 1
ATOM 2602 C C . GLU A 1 336 ? -0.908 11.455 24.140 1.00 92.31 336 GLU A C 1
ATOM 2604 O O . GLU A 1 336 ? -1.105 10.332 23.674 1.00 92.31 336 GLU A O 1
ATOM 2609 N N . THR A 1 337 ? -1.416 11.816 25.318 1.00 97.31 337 THR A N 1
ATOM 2610 C CA . THR A 1 337 ? -2.388 11.005 26.061 1.00 97.31 337 THR A CA 1
ATOM 2611 C C . THR A 1 337 ? -3.548 11.870 26.525 1.00 97.31 337 THR A C 1
ATOM 2613 O O . THR A 1 337 ? -3.353 12.883 27.195 1.00 97.31 337 THR A O 1
ATOM 2616 N N . VAL A 1 338 ? -4.774 11.449 26.219 1.00 97.00 338 VAL A N 1
ATOM 2617 C CA . VAL A 1 338 ? -5.999 12.173 26.571 1.00 97.00 338 VAL A CA 1
ATOM 2618 C C . VAL A 1 338 ? -7.014 11.227 27.193 1.00 97.00 338 VAL A C 1
ATOM 2620 O O . VAL A 1 338 ? -7.303 10.170 26.648 1.00 97.00 338 VAL A O 1
ATOM 2623 N N . LYS A 1 339 ? -7.540 11.576 28.373 1.00 96.00 339 LYS A N 1
ATOM 2624 C CA . LYS A 1 339 ? -8.476 10.721 29.134 1.00 96.00 339 LYS A CA 1
ATOM 2625 C C . LYS A 1 339 ? -8.014 9.252 29.264 1.00 96.00 339 LYS A C 1
ATOM 2627 O O . LYS A 1 339 ? -8.818 8.330 29.194 1.00 96.00 339 LYS A O 1
ATOM 2632 N N . GLY A 1 340 ? -6.706 9.046 29.450 1.00 94.38 340 GLY A N 1
ATOM 2633 C CA . GLY A 1 340 ? -6.097 7.716 29.574 1.00 94.38 340 GLY A CA 1
ATOM 2634 C C . GLY A 1 340 ? -5.858 6.979 28.251 1.00 94.38 340 GLY A C 1
ATOM 2635 O O . GLY A 1 340 ? -5.351 5.866 28.280 1.00 94.38 340 GLY A O 1
ATOM 2636 N N . ILE A 1 341 ? -6.178 7.594 27.111 1.00 97.38 341 ILE A N 1
ATOM 2637 C CA . ILE A 1 341 ? -5.960 7.049 25.770 1.00 97.38 341 ILE A CA 1
ATOM 2638 C C . ILE A 1 341 ? -4.685 7.653 25.183 1.00 97.38 341 ILE A C 1
ATOM 2640 O O . ILE A 1 341 ? -4.647 8.851 24.886 1.00 97.38 341 ILE A O 1
ATOM 2644 N N . ALA A 1 342 ? -3.640 6.836 25.042 1.00 97.19 342 ALA A N 1
ATOM 2645 C CA . ALA A 1 342 ? -2.403 7.219 24.367 1.00 97.19 342 ALA A CA 1
ATOM 2646 C C . ALA A 1 342 ? -2.566 7.104 22.847 1.00 97.19 342 ALA A C 1
ATOM 2648 O O . ALA A 1 342 ? -3.204 6.167 22.356 1.00 97.19 342 ALA A O 1
ATOM 2649 N N . PHE A 1 343 ? -2.001 8.049 22.095 1.00 98.56 343 PHE A N 1
ATOM 2650 C CA . PHE A 1 343 ? -2.070 8.017 20.639 1.00 98.56 343 PHE A CA 1
ATOM 2651 C C . PHE A 1 343 ? -0.891 8.707 19.941 1.00 98.56 343 PHE A C 1
ATOM 2653 O O . PHE A 1 343 ? -0.281 9.637 20.470 1.00 98.56 343 PHE A O 1
ATOM 2660 N N . ASP A 1 344 ? -0.637 8.272 18.706 1.00 97.50 344 ASP A N 1
ATOM 2661 C CA . ASP A 1 344 ? 0.259 8.890 17.730 1.00 97.50 344 ASP A CA 1
ATOM 2662 C C . ASP A 1 344 ? -0.564 9.465 16.561 1.00 97.50 344 ASP A C 1
ATOM 2664 O O . ASP A 1 344 ? -1.417 8.773 15.998 1.00 97.50 344 ASP A O 1
ATOM 2668 N N . ALA A 1 345 ? -0.281 10.699 16.140 1.00 98.06 345 ALA A N 1
ATOM 2669 C CA . ALA A 1 345 ? -0.830 11.285 14.916 1.00 98.06 345 ALA A CA 1
ATOM 2670 C C . ALA A 1 345 ? 0.085 10.977 13.715 1.00 98.06 345 ALA A C 1
ATOM 2672 O O . ALA A 1 345 ? 1.253 11.369 13.685 1.00 98.06 345 ALA A O 1
ATOM 2673 N N . VAL A 1 346 ? -0.434 10.288 12.700 1.00 98.12 346 VAL A N 1
ATOM 2674 C CA . VAL A 1 346 ? 0.311 9.832 11.512 1.00 98.12 346 VAL A CA 1
ATOM 2675 C C . VAL A 1 346 ? -0.095 10.671 10.307 1.00 98.12 346 VAL A C 1
ATOM 2677 O O . VAL A 1 346 ? -1.283 10.844 10.083 1.00 98.12 346 VAL A O 1
ATOM 2680 N N . ALA A 1 347 ? 0.846 11.170 9.500 1.00 96.62 347 ALA A N 1
ATOM 2681 C CA . ALA A 1 347 ? 0.498 11.953 8.307 1.00 96.62 347 ALA A CA 1
ATOM 2682 C C . ALA A 1 347 ? -0.409 11.160 7.341 1.00 96.62 347 ALA A C 1
ATOM 2684 O O . ALA A 1 347 ? -0.085 10.024 6.991 1.00 96.62 347 ALA A O 1
ATOM 2685 N N . ALA A 1 348 ? -1.491 11.786 6.869 1.00 98.38 348 ALA A N 1
ATOM 2686 C CA . ALA A 1 348 ? -2.448 11.207 5.923 1.00 98.38 348 ALA A CA 1
ATOM 2687 C C . ALA A 1 348 ? -2.608 12.123 4.701 1.00 98.38 348 ALA A C 1
ATOM 2689 O O . ALA A 1 348 ? -2.959 13.297 4.836 1.00 98.38 348 ALA A O 1
ATOM 2690 N N . TYR A 1 349 ? -2.278 11.615 3.510 1.00 98.00 349 TYR A N 1
ATOM 2691 C CA . TYR A 1 349 ? -2.315 12.390 2.264 1.00 98.00 349 TYR A CA 1
ATOM 2692 C C . TYR A 1 349 ? -2.291 11.495 1.017 1.00 98.00 349 TYR A C 1
ATOM 2694 O O . TYR A 1 349 ? -1.960 10.310 1.082 1.00 98.00 34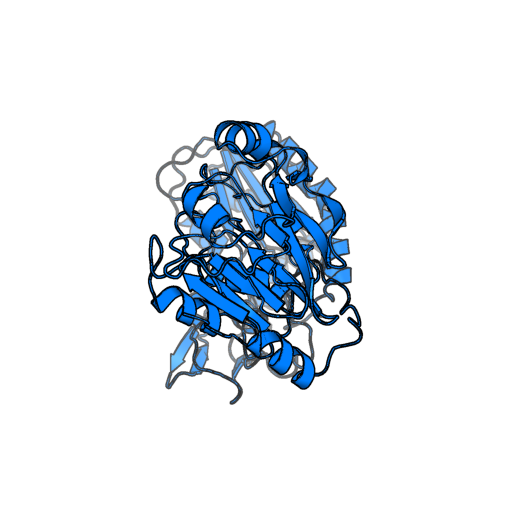9 TYR A O 1
ATOM 2702 N N . ASN A 1 350 ? -2.615 12.067 -0.147 1.00 94.19 350 ASN A N 1
ATOM 2703 C CA . ASN A 1 350 ? -2.538 11.371 -1.428 1.00 94.19 350 ASN A CA 1
ATOM 2704 C C . ASN A 1 350 ? -1.172 11.524 -2.119 1.00 94.19 350 ASN A C 1
ATOM 2706 O O . ASN A 1 350 ? -0.581 12.604 -2.175 1.00 94.19 350 ASN A O 1
ATOM 2710 N N . MET A 1 351 ? -0.735 10.458 -2.790 1.00 84.12 351 MET A N 1
ATOM 2711 C CA . MET A 1 351 ? 0.479 10.398 -3.607 1.00 84.12 351 MET A CA 1
ATOM 2712 C C . MET A 1 351 ? 0.129 10.628 -5.082 1.00 84.12 351 MET A C 1
ATOM 2714 O O . MET A 1 351 ? 0.165 9.719 -5.910 1.00 84.12 351 MET A O 1
ATOM 2718 N N . GLY A 1 352 ? -0.222 11.871 -5.425 1.00 79.00 352 GLY A N 1
ATOM 2719 C CA . GLY A 1 352 ? -0.513 12.269 -6.811 1.00 79.00 352 GLY A CA 1
ATOM 2720 C C . GLY A 1 352 ? -1.996 12.429 -7.154 1.00 79.00 352 GLY A C 1
ATOM 2721 O O . GLY A 1 352 ? -2.326 12.575 -8.332 1.00 79.00 352 GLY A O 1
ATOM 2722 N N . LYS A 1 353 ? -2.877 12.457 -6.147 1.00 84.81 353 LYS A N 1
ATOM 2723 C CA . LYS A 1 353 ? -4.261 12.944 -6.269 1.00 84.81 353 LYS A CA 1
ATOM 2724 C C . LYS A 1 353 ? -4.385 14.304 -5.564 1.00 84.81 353 LYS A C 1
ATOM 2726 O O . LYS A 1 353 ? -3.651 14.550 -4.611 1.00 84.81 353 LYS A O 1
ATOM 2731 N N . PRO A 1 354 ? -5.284 15.196 -6.011 1.00 88.06 354 PRO A N 1
ATOM 2732 C CA . PRO A 1 354 ? -5.407 16.536 -5.437 1.00 88.06 354 PRO A CA 1
ATOM 2733 C C . PRO A 1 354 ? -6.307 16.605 -4.192 1.00 88.06 354 PRO A C 1
ATOM 2735 O O . PRO A 1 354 ? -6.474 17.692 -3.652 1.00 88.06 354 PRO A O 1
ATOM 2738 N N . PHE A 1 355 ? -6.926 15.495 -3.776 1.00 92.81 355 PHE A N 1
ATOM 2739 C CA . PHE A 1 355 ? -8.001 15.502 -2.778 1.00 92.81 355 PHE A CA 1
ATOM 2740 C C . PHE A 1 355 ? -7.488 15.678 -1.349 1.00 92.81 355 PHE A C 1
ATOM 2742 O O . PHE A 1 355 ? -8.060 16.464 -0.606 1.00 92.81 355 PHE A O 1
ATOM 2749 N N . HIS A 1 356 ? -6.372 15.031 -1.002 1.00 97.06 356 HIS A N 1
ATOM 2750 C CA . HIS A 1 356 ? -5.738 15.136 0.314 1.00 97.06 356 HIS A CA 1
ATOM 2751 C C . HIS A 1 356 ? -4.284 15.610 0.176 1.00 97.06 356 HIS A C 1
ATOM 2753 O O . HIS A 1 356 ? -3.362 14.791 0.166 1.00 97.06 356 HIS A O 1
ATOM 2759 N N . PRO A 1 357 ? -4.039 16.923 -0.006 1.00 93.19 357 PRO A N 1
ATOM 2760 C CA . PRO A 1 357 ? -2.691 17.467 -0.133 1.00 93.19 357 PRO A CA 1
ATOM 2761 C C . PRO A 1 357 ? -1.895 17.342 1.169 1.00 93.19 357 PRO A C 1
ATOM 2763 O O . PRO A 1 357 ? -2.360 17.749 2.230 1.00 93.19 357 PRO A O 1
ATOM 2766 N N . GLN A 1 358 ? -0.634 16.912 1.073 1.00 91.50 358 GLN A N 1
ATOM 2767 C CA . GLN A 1 358 ? 0.274 16.831 2.228 1.00 91.50 358 GLN A CA 1
ATOM 2768 C C . GLN A 1 358 ? 0.436 18.173 2.967 1.00 91.50 358 GLN A C 1
ATOM 2770 O O . GLN A 1 358 ? 0.625 18.197 4.179 1.00 91.50 358 GLN A O 1
ATOM 2775 N N . ALA A 1 359 ? 0.327 19.298 2.251 1.00 91.06 359 ALA A N 1
ATOM 2776 C CA . ALA A 1 359 ? 0.450 20.643 2.816 1.00 91.06 359 ALA A CA 1
ATOM 2777 C C . ALA A 1 359 ? -0.637 20.993 3.850 1.00 91.06 359 ALA A C 1
ATOM 2779 O O . ALA A 1 359 ? -0.455 21.939 4.612 1.00 91.06 359 ALA A O 1
ATOM 2780 N N . ASN A 1 360 ? -1.743 20.244 3.886 1.00 94.69 360 ASN A N 1
ATOM 2781 C CA . ASN A 1 360 ? -2.832 20.475 4.835 1.00 94.69 360 ASN A CA 1
ATOM 2782 C C . ASN A 1 360 ? -2.552 19.878 6.224 1.00 94.69 360 ASN A C 1
ATOM 2784 O O . ASN A 1 360 ? -3.307 20.144 7.162 1.00 94.69 360 ASN A O 1
ATOM 2788 N N . SER A 1 361 ?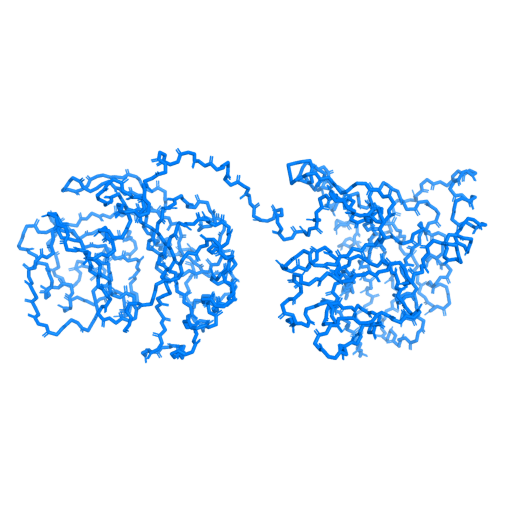 -1.477 19.088 6.361 1.00 95.75 361 SER A N 1
ATOM 2789 C CA . SER A 1 361 ? -1.052 18.460 7.619 1.00 95.75 361 SER A CA 1
ATOM 2790 C C . SER A 1 361 ? -2.151 17.628 8.293 1.00 95.75 361 SER A C 1
ATOM 2792 O O . SER A 1 361 ? -2.249 17.595 9.518 1.00 95.75 361 SER A O 1
ATOM 2794 N N . TRP A 1 362 ? -2.993 16.974 7.490 1.00 98.56 362 TRP A N 1
ATOM 2795 C CA . TRP A 1 362 ? -4.016 16.047 7.970 1.00 98.56 362 TRP A CA 1
ATOM 2796 C C . TRP A 1 362 ? -3.410 14.733 8.455 1.00 98.56 362 TRP A C 1
ATOM 2798 O O . TRP A 1 362 ? -2.266 14.392 8.120 1.00 98.56 362 TRP A O 1
ATOM 2808 N N . VAL A 1 363 ? -4.168 14.015 9.285 1.00 98.81 363 VAL A N 1
ATOM 2809 C CA . VAL A 1 363 ? -3.638 12.876 10.035 1.00 98.81 363 VAL A CA 1
ATOM 2810 C C . VAL A 1 363 ? -4.599 11.690 10.082 1.00 98.81 363 VAL A C 1
ATOM 2812 O O . VAL A 1 363 ? -5.811 11.854 10.095 1.00 98.81 363 VAL A O 1
ATOM 2815 N N . GLY A 1 364 ? -4.037 10.488 10.152 1.00 98.75 364 GLY A N 1
ATOM 2816 C CA . GLY A 1 364 ? -4.653 9.331 10.792 1.00 98.75 364 GLY A CA 1
ATOM 2817 C C . GLY A 1 364 ? -4.124 9.175 12.221 1.00 98.75 364 GLY A C 1
ATOM 2818 O O . GLY A 1 364 ? -3.232 9.909 12.650 1.00 98.75 364 GLY A O 1
ATOM 2819 N N . TYR A 1 365 ? -4.627 8.188 12.957 1.00 98.88 365 TYR A N 1
ATOM 2820 C CA . TYR A 1 365 ? -4.285 7.985 14.367 1.00 98.88 365 TYR A CA 1
ATOM 2821 C C . TYR A 1 365 ? -3.926 6.535 14.663 1.00 98.88 365 TYR A C 1
ATOM 2823 O O . TYR A 1 365 ? -4.664 5.628 14.286 1.00 98.88 365 TYR A O 1
ATOM 2831 N N . VAL A 1 366 ? -2.822 6.311 15.375 1.00 98.62 366 VAL A N 1
ATOM 2832 C CA . VAL A 1 366 ? -2.567 5.039 16.065 1.00 98.62 366 VAL A CA 1
ATOM 2833 C C . VAL A 1 366 ? -2.923 5.235 17.527 1.00 98.62 366 VAL A C 1
ATOM 2835 O O . VAL A 1 366 ? -2.303 6.055 18.190 1.00 98.62 366 VAL A O 1
ATOM 2838 N N . VAL A 1 367 ? -3.912 4.501 18.021 1.00 98.25 367 VAL A N 1
ATOM 2839 C CA . VAL A 1 367 ? -4.483 4.676 19.360 1.00 98.25 367 VAL A CA 1
ATOM 2840 C C . VAL A 1 367 ? -4.315 3.394 20.166 1.00 98.25 367 VAL A C 1
ATOM 2842 O O . VAL A 1 367 ? -4.542 2.304 19.643 1.00 98.25 367 VAL A O 1
ATOM 2845 N N . GLU A 1 368 ? -3.917 3.511 21.430 1.00 96.44 368 GLU A N 1
ATOM 2846 C CA . GLU A 1 368 ? -3.845 2.375 22.351 1.00 96.44 368 GLU A CA 1
ATOM 2847 C C . GLU A 1 368 ? -5.214 2.124 22.997 1.00 96.44 368 GLU A C 1
ATOM 2849 O O . GLU A 1 368 ? -5.723 2.959 23.745 1.00 96.44 368 GLU A O 1
ATOM 2854 N N . LEU A 1 369 ? -5.816 0.972 22.690 1.00 95.75 369 LEU A N 1
ATOM 2855 C CA . LEU A 1 369 ? -7.141 0.548 23.153 1.00 95.75 369 LEU A CA 1
ATOM 2856 C C . LEU A 1 369 ? -7.053 -0.894 23.661 1.00 95.75 369 LEU A C 1
ATOM 2858 O O . LEU A 1 369 ? -6.584 -1.774 22.942 1.00 95.75 369 LEU A O 1
ATOM 2862 N N . ASP A 1 370 ? -7.442 -1.125 24.917 1.00 92.00 370 ASP A N 1
ATOM 2863 C CA . ASP A 1 370 ? -7.314 -2.409 25.630 1.00 92.00 370 ASP A CA 1
ATOM 2864 C C . ASP A 1 370 ? -5.935 -3.077 25.458 1.00 92.00 370 ASP A C 1
ATOM 2866 O O . ASP A 1 370 ? -5.799 -4.284 25.247 1.00 92.00 370 ASP A O 1
ATOM 2870 N N . GLY A 1 371 ? -4.883 -2.254 25.525 1.00 87.50 371 GLY A N 1
ATOM 2871 C CA . GLY A 1 371 ? -3.486 -2.666 25.362 1.00 87.50 371 GLY A CA 1
ATOM 2872 C C . GLY A 1 371 ? -3.042 -2.893 23.914 1.00 87.50 371 GLY A C 1
ATOM 2873 O O . GLY A 1 371 ? -1.849 -3.023 23.675 1.00 87.50 371 GLY A O 1
ATOM 2874 N N . CYS A 1 372 ? -3.956 -2.886 22.944 1.00 92.88 372 CYS A N 1
ATOM 2875 C CA . CYS A 1 372 ? -3.650 -3.080 21.529 1.00 92.88 372 CYS A CA 1
ATOM 2876 C C . CYS A 1 372 ? -3.459 -1.744 20.804 1.00 92.88 372 CYS A C 1
ATOM 2878 O O . CYS A 1 372 ? -4.138 -0.757 21.089 1.00 92.88 372 CYS A O 1
ATOM 2880 N N . ARG A 1 373 ? -2.586 -1.721 19.793 1.00 96.00 373 ARG A N 1
ATOM 2881 C CA . ARG A 1 373 ? -2.399 -0.557 18.916 1.00 96.00 373 ARG A CA 1
ATOM 2882 C C . ARG A 1 373 ? -3.369 -0.625 17.738 1.00 96.00 373 ARG A C 1
ATOM 2884 O O . ARG A 1 373 ? -3.237 -1.492 16.872 1.00 96.00 373 ARG A O 1
ATOM 2891 N N . VAL A 1 374 ? -4.303 0.316 17.658 1.00 98.31 374 VAL A N 1
ATOM 2892 C CA . VAL A 1 374 ? -5.306 0.404 16.588 1.00 98.31 374 VAL A CA 1
ATOM 2893 C C . VAL A 1 374 ? -4.983 1.574 15.670 1.00 98.31 374 VAL A C 1
ATOM 2895 O O . VAL A 1 374 ? -4.974 2.719 16.108 1.00 98.31 374 VAL A O 1
ATOM 2898 N N . TYR A 1 375 ? -4.726 1.304 14.391 1.00 98.75 375 TYR A N 1
ATOM 2899 C CA . TYR A 1 375 ? -4.492 2.339 13.387 1.00 98.75 375 TYR A CA 1
ATOM 2900 C C . TYR A 1 375 ? -5.774 2.658 12.618 1.00 98.75 375 TYR A C 1
ATOM 2902 O O . TYR A 1 375 ? -6.302 1.796 11.920 1.00 98.75 375 TYR A O 1
ATOM 2910 N N . VAL A 1 376 ? -6.245 3.900 12.708 1.00 98.75 376 VAL A N 1
ATOM 2911 C CA . VAL A 1 376 ? -7.302 4.465 11.862 1.00 98.75 376 VAL A CA 1
ATOM 2912 C C . VAL A 1 376 ? -6.655 5.438 10.888 1.00 98.75 376 VAL A C 1
ATOM 2914 O O . VAL A 1 376 ? -6.191 6.508 11.278 1.00 98.75 376 VAL A O 1
ATOM 2917 N N . ALA A 1 377 ? -6.579 5.050 9.617 1.00 98.50 377 ALA A N 1
ATOM 2918 C CA . ALA A 1 377 ? -5.738 5.745 8.647 1.00 98.50 377 ALA A CA 1
ATOM 2919 C C . ALA A 1 377 ? -6.273 7.110 8.183 1.00 98.50 377 ALA A C 1
ATOM 2921 O O . ALA A 1 377 ? -5.499 7.901 7.643 1.00 98.50 377 ALA A O 1
ATOM 2922 N N . GLY A 1 378 ? -7.566 7.383 8.388 1.00 97.88 378 GLY A N 1
ATOM 2923 C CA . GLY A 1 378 ? -8.249 8.490 7.718 1.00 97.88 378 GLY A CA 1
ATOM 2924 C C . GLY A 1 378 ? -8.200 8.326 6.199 1.00 97.88 378 GLY A C 1
ATOM 2925 O O . GLY A 1 378 ? -8.041 7.213 5.691 1.00 97.88 378 GLY A O 1
ATOM 2926 N N . ASP A 1 379 ? -8.287 9.440 5.479 1.00 98.31 379 ASP A N 1
ATOM 2927 C CA . ASP A 1 379 ? -8.179 9.446 4.024 1.00 98.31 379 ASP A CA 1
ATOM 2928 C C . ASP A 1 379 ? -6.728 9.642 3.583 1.00 98.31 379 ASP A C 1
ATOM 2930 O O . ASP A 1 379 ? -6.164 10.737 3.606 1.00 98.31 379 ASP A O 1
ATOM 2934 N N . THR A 1 380 ? -6.106 8.542 3.167 1.00 98.19 380 THR A N 1
ATOM 2935 C CA . THR A 1 380 ? -4.695 8.506 2.779 1.00 98.19 380 THR A CA 1
ATOM 2936 C C . THR A 1 380 ? -4.457 7.546 1.616 1.00 98.19 380 THR A C 1
ATOM 2938 O O . THR A 1 380 ? -5.251 6.635 1.366 1.00 98.19 380 THR A O 1
ATOM 2941 N N . ASP A 1 381 ? -3.339 7.742 0.916 1.00 97.38 381 ASP A N 1
ATOM 2942 C CA . ASP A 1 381 ? -2.731 6.717 0.070 1.00 97.38 381 ASP A CA 1
ATOM 2943 C C . ASP A 1 381 ? -1.678 5.912 0.865 1.00 97.38 381 ASP A C 1
ATOM 2945 O O . ASP A 1 381 ? -1.467 6.113 2.064 1.00 97.38 381 ASP A O 1
ATOM 2949 N N . ASP A 1 382 ? -0.998 4.998 0.176 1.00 93.44 382 ASP A N 1
ATOM 2950 C CA . ASP A 1 382 ? 0.097 4.165 0.672 1.00 93.44 382 ASP A CA 1
ATOM 2951 C C . ASP A 1 382 ? 1.400 4.984 0.853 1.00 93.44 382 ASP A C 1
ATOM 2953 O O . ASP A 1 382 ? 2.369 4.858 0.095 1.00 93.44 382 ASP A O 1
ATOM 2957 N N . THR A 1 383 ? 1.382 5.911 1.817 1.00 91.00 383 THR A N 1
ATOM 2958 C CA . THR A 1 383 ? 2.464 6.869 2.099 1.00 91.00 383 THR A CA 1
ATOM 2959 C C . THR A 1 383 ? 3.596 6.243 2.928 1.00 91.00 383 THR A C 1
ATOM 2961 O O . THR A 1 383 ? 3.392 5.240 3.621 1.00 91.00 383 THR A O 1
ATOM 2964 N N . PRO A 1 384 ? 4.815 6.822 2.906 1.00 86.00 384 PRO A N 1
ATOM 2965 C CA . PRO A 1 384 ? 5.903 6.396 3.787 1.00 86.00 384 PRO A CA 1
ATOM 2966 C C . PRO A 1 384 ? 5.526 6.404 5.274 1.00 86.00 384 PRO A C 1
ATOM 2968 O O . PRO A 1 384 ? 5.912 5.493 6.003 1.00 86.00 384 PRO A O 1
ATOM 2971 N N . GLU A 1 385 ? 4.762 7.403 5.715 1.00 93.75 385 GLU A N 1
ATOM 2972 C CA . GLU A 1 385 ? 4.306 7.552 7.095 1.00 93.75 385 GLU A CA 1
ATOM 2973 C C . GLU A 1 385 ? 3.265 6.492 7.466 1.00 93.75 385 GLU A C 1
ATOM 2975 O O . GLU A 1 385 ? 3.409 5.852 8.508 1.00 93.75 385 GLU A O 1
ATOM 2980 N N . ALA A 1 386 ? 2.287 6.226 6.591 1.00 95.62 386 ALA A N 1
ATOM 2981 C CA . ALA A 1 386 ? 1.319 5.151 6.793 1.00 95.62 386 ALA A CA 1
ATOM 2982 C C . ALA A 1 386 ? 2.024 3.789 6.876 1.00 95.62 386 ALA A C 1
ATOM 2984 O O . ALA A 1 386 ? 1.801 3.037 7.819 1.00 95.62 386 ALA A O 1
ATOM 2985 N N . ARG A 1 387 ? 2.968 3.499 5.968 1.00 91.94 387 ARG A N 1
ATOM 2986 C CA . ARG A 1 387 ? 3.811 2.284 6.015 1.00 91.94 387 ARG A CA 1
ATOM 2987 C C . ARG A 1 387 ? 4.648 2.177 7.290 1.00 91.94 387 ARG A C 1
ATOM 2989 O O . ARG A 1 387 ? 5.032 1.077 7.687 1.00 91.94 387 ARG A O 1
ATOM 2996 N N . ALA A 1 388 ? 4.967 3.309 7.911 1.00 82.69 388 ALA A N 1
ATOM 2997 C CA . ALA A 1 388 ? 5.735 3.391 9.141 1.00 82.69 388 ALA A CA 1
ATOM 2998 C C . ALA A 1 388 ? 4.864 3.363 10.411 1.00 82.69 388 ALA A C 1
ATOM 3000 O O . ALA A 1 388 ? 5.429 3.468 11.500 1.00 82.69 388 ALA A O 1
ATOM 3001 N N . ALA A 1 389 ? 3.544 3.156 10.333 1.00 90.19 389 ALA A N 1
ATOM 3002 C CA . ALA A 1 389 ? 2.679 2.948 11.501 1.00 90.19 389 ALA A CA 1
ATOM 3003 C C . ALA A 1 389 ? 2.851 1.533 12.096 1.00 90.19 389 ALA A C 1
ATOM 3005 O O . ALA A 1 389 ? 3.156 0.579 11.381 1.00 90.19 389 ALA A O 1
ATOM 3006 N N . THR A 1 390 ? 2.820 1.377 13.427 1.00 89.19 390 THR A N 1
ATOM 3007 C CA . THR A 1 390 ? 2.815 0.052 14.101 1.00 89.19 390 THR A CA 1
ATOM 3008 C C . THR A 1 390 ? 1.421 -0.159 14.657 1.00 89.19 390 THR A C 1
ATOM 3010 O O . THR A 1 390 ? 0.960 0.682 15.428 1.00 89.19 390 THR A O 1
ATOM 3013 N N . CYS A 1 391 ? 0.784 -1.277 14.321 1.00 95.06 391 CYS A N 1
ATOM 3014 C CA . CYS A 1 391 ? -0.548 -1.603 14.811 1.00 95.06 391 CYS A CA 1
ATOM 3015 C C . CYS A 1 391 ? -0.792 -3.114 14.863 1.00 95.06 391 CYS A C 1
ATOM 3017 O O . CYS A 1 391 ? -0.207 -3.869 14.089 1.00 95.06 391 CYS A O 1
ATOM 3019 N N . ASP A 1 392 ? -1.681 -3.524 15.762 1.00 95.12 392 ASP A N 1
ATOM 3020 C CA . ASP A 1 392 ? -2.240 -4.874 15.837 1.00 95.12 392 ASP A CA 1
ATOM 3021 C C . ASP A 1 392 ? -3.534 -4.976 15.010 1.00 95.12 392 ASP A C 1
ATOM 3023 O O . ASP A 1 392 ? -3.838 -6.034 14.452 1.00 95.12 392 ASP A O 1
ATOM 3027 N N . VAL A 1 393 ? -4.267 -3.860 14.885 1.00 97.12 393 VAL A N 1
ATOM 3028 C CA . VAL A 1 393 ? -5.481 -3.717 14.068 1.00 97.12 393 VAL A CA 1
ATOM 3029 C C . VAL A 1 393 ? -5.362 -2.490 13.166 1.00 97.12 393 VAL A C 1
ATOM 3031 O O . VAL A 1 393 ? -4.982 -1.421 13.640 1.00 97.12 393 VAL A O 1
ATOM 3034 N N . ALA A 1 394 ? -5.716 -2.616 11.884 1.00 98.38 394 ALA A N 1
ATOM 3035 C CA . ALA A 1 394 ? -5.698 -1.503 10.931 1.00 98.38 394 ALA A CA 1
ATOM 3036 C C . ALA A 1 394 ? -7.059 -1.289 10.251 1.00 98.38 394 ALA A C 1
ATOM 3038 O O . ALA A 1 394 ? -7.587 -2.207 9.626 1.00 98.38 394 ALA A O 1
ATOM 3039 N N . PHE A 1 395 ? -7.579 -0.064 10.313 1.00 98.56 395 PHE A N 1
ATOM 3040 C CA . PHE A 1 395 ? -8.730 0.429 9.560 1.00 98.56 395 PHE A CA 1
ATOM 3041 C C . PHE A 1 395 ? -8.224 1.250 8.369 1.00 98.56 395 PHE A C 1
ATOM 3043 O O . PHE A 1 395 ? -7.613 2.306 8.562 1.00 98.56 395 PHE A O 1
ATOM 3050 N N . LEU A 1 396 ? -8.436 0.752 7.148 1.00 98.56 396 LEU A N 1
ATOM 3051 C CA . LEU A 1 396 ? -7.841 1.310 5.927 1.00 98.56 396 LEU A CA 1
ATOM 3052 C C . LEU A 1 396 ? -8.909 1.684 4.889 1.00 98.56 396 LEU A C 1
ATOM 3054 O O . LEU A 1 396 ? -9.756 0.839 4.587 1.00 98.56 396 LEU A O 1
ATOM 3058 N N . PRO A 1 397 ? -8.841 2.882 4.278 1.00 97.69 397 PRO A N 1
ATOM 3059 C CA . PRO A 1 397 ? -9.803 3.293 3.264 1.00 97.69 397 PRO A CA 1
ATOM 3060 C C . PRO A 1 397 ? -9.585 2.535 1.944 1.00 97.69 397 PRO A C 1
ATOM 3062 O O . PRO A 1 397 ? -8.446 2.387 1.496 1.00 97.69 397 PRO A O 1
ATOM 3065 N N . VAL A 1 398 ? -10.664 2.068 1.304 1.00 97.31 398 VAL A N 1
ATOM 3066 C CA . VAL A 1 398 ? -10.588 1.239 0.076 1.00 97.31 398 VAL A CA 1
ATOM 3067 C C . VAL A 1 398 ? -11.398 1.769 -1.116 1.00 97.31 398 VAL A C 1
ATOM 3069 O O . VAL A 1 398 ? -11.504 1.091 -2.140 1.00 97.31 398 VAL A O 1
ATOM 3072 N N . GLY A 1 399 ? -11.960 2.978 -1.016 1.00 91.50 399 GLY A N 1
ATOM 3073 C CA . GLY A 1 399 ? -12.893 3.544 -2.000 1.00 91.50 399 GLY A CA 1
ATOM 3074 C C . GLY A 1 399 ? -12.291 3.976 -3.347 1.00 91.50 399 GLY A C 1
ATOM 3075 O O . GLY A 1 399 ? -13.032 4.304 -4.280 1.00 91.50 399 GLY A O 1
ATOM 3076 N N . GLY A 1 400 ? -10.962 4.007 -3.485 1.00 91.19 400 GLY A N 1
ATOM 3077 C CA . GLY A 1 400 ? -10.219 4.173 -4.744 1.00 91.19 400 GLY A CA 1
ATOM 3078 C C . GLY A 1 400 ? -10.188 5.573 -5.362 1.00 91.19 400 GLY A C 1
ATOM 3079 O O . GLY A 1 400 ? -9.148 6.011 -5.861 1.00 91.19 400 GLY A O 1
ATOM 3080 N N . THR A 1 401 ? -11.316 6.286 -5.365 1.00 89.50 401 THR A N 1
ATOM 3081 C CA . THR A 1 401 ? -11.433 7.587 -6.050 1.00 89.50 401 THR A CA 1
ATOM 3082 C C . THR A 1 401 ? -10.668 8.676 -5.300 1.00 89.50 401 THR A C 1
ATOM 3084 O O . THR A 1 401 ? -9.827 9.355 -5.889 1.00 89.50 401 THR A O 1
ATOM 3087 N N . TYR A 1 402 ? -10.937 8.812 -3.999 1.00 92.62 402 TYR A N 1
ATOM 3088 C CA . TYR A 1 402 ? -10.339 9.832 -3.128 1.00 92.62 402 TYR A CA 1
ATOM 3089 C C . TYR A 1 402 ? -9.200 9.276 -2.255 1.00 92.62 402 TYR A C 1
ATOM 3091 O O . TYR A 1 402 ? -8.317 10.017 -1.829 1.00 92.62 402 TYR A O 1
ATOM 3099 N N . THR A 1 403 ? -9.189 7.957 -2.070 1.00 95.25 403 THR A N 1
ATOM 3100 C CA . THR A 1 403 ? -8.286 7.175 -1.213 1.00 95.25 403 THR A CA 1
ATOM 3101 C C . THR A 1 403 ? -7.718 5.984 -1.994 1.00 95.25 403 THR A C 1
ATOM 3103 O O . THR A 1 403 ? -7.868 5.926 -3.218 1.00 95.25 403 THR A O 1
ATOM 3106 N N . MET A 1 404 ? -7.043 5.039 -1.342 1.00 96.75 404 MET A N 1
ATOM 3107 C CA . MET A 1 404 ? -6.514 3.828 -1.986 1.00 96.75 404 MET A CA 1
ATOM 3108 C C . MET A 1 404 ? -7.609 2.982 -2.640 1.00 96.75 404 MET A C 1
ATOM 3110 O O . MET A 1 404 ? -8.724 2.873 -2.136 1.00 96.75 404 MET A O 1
ATOM 3114 N N . THR A 1 405 ? -7.281 2.327 -3.752 1.00 95.44 405 THR A N 1
ATOM 3115 C CA . THR A 1 405 ? -8.074 1.188 -4.236 1.00 95.44 405 THR A CA 1
ATOM 3116 C C . THR A 1 405 ? -7.919 -0.001 -3.285 1.00 95.44 405 THR A C 1
ATOM 3118 O O . THR A 1 405 ? -6.909 -0.118 -2.590 1.00 95.44 405 THR A O 1
ATOM 3121 N N . ALA A 1 406 ? -8.869 -0.936 -3.290 1.00 94.94 406 ALA A N 1
ATOM 3122 C CA . ALA A 1 406 ? -8.796 -2.137 -2.457 1.00 94.94 406 ALA A CA 1
ATOM 3123 C C . ALA A 1 406 ? -7.459 -2.920 -2.562 1.00 94.94 406 ALA A C 1
ATOM 3125 O O . ALA A 1 406 ? -6.889 -3.251 -1.520 1.00 94.94 406 ALA A O 1
ATOM 3126 N N . PRO A 1 407 ? -6.867 -3.158 -3.754 1.00 91.00 407 PRO A N 1
ATOM 3127 C CA . PRO A 1 407 ? -5.546 -3.791 -3.846 1.00 91.00 407 PRO A CA 1
ATOM 3128 C C . PRO A 1 407 ? -4.388 -2.936 -3.304 1.00 91.00 407 PRO A C 1
ATOM 3130 O O . PRO A 1 407 ? -3.418 -3.486 -2.783 1.00 91.00 407 PRO A O 1
ATOM 3133 N N . GLU A 1 408 ? -4.459 -1.607 -3.426 1.00 92.81 408 GLU A N 1
ATOM 3134 C CA . GLU A 1 408 ? -3.451 -0.691 -2.868 1.00 92.81 408 GLU A CA 1
ATOM 3135 C C . GLU A 1 408 ? -3.51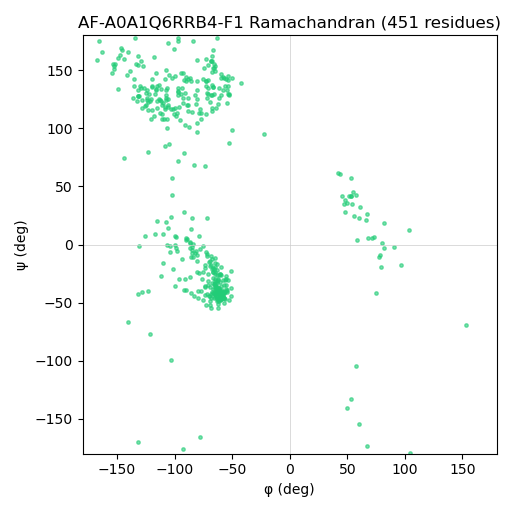0 -0.685 -1.335 1.00 92.81 408 GLU A C 1
ATOM 3137 O O . GLU A 1 408 ? -2.481 -0.840 -0.680 1.00 92.81 408 GLU A O 1
ATOM 3142 N N . ALA A 1 409 ? -4.713 -0.626 -0.760 1.00 97.81 409 ALA A N 1
ATOM 3143 C CA . ALA A 1 409 ? -4.907 -0.732 0.681 1.00 97.81 409 ALA A CA 1
ATOM 3144 C C . ALA A 1 409 ? -4.449 -2.096 1.218 1.00 97.81 409 ALA A C 1
ATOM 3146 O O . ALA A 1 409 ? -3.804 -2.166 2.263 1.00 97.81 409 ALA A O 1
ATOM 3147 N N . ALA A 1 410 ? -4.723 -3.191 0.499 1.00 95.88 410 ALA A N 1
ATOM 3148 C CA . ALA A 1 410 ? -4.240 -4.517 0.883 1.00 95.88 410 ALA A CA 1
ATOM 3149 C C . ALA A 1 410 ? -2.705 -4.604 0.819 1.00 95.88 410 ALA A C 1
ATOM 3151 O O . ALA A 1 410 ? -2.084 -5.223 1.680 1.00 95.88 410 ALA A O 1
ATOM 3152 N N . SER A 1 411 ? -2.072 -3.943 -0.158 1.00 92.50 411 SER A N 1
ATOM 3153 C CA . SER A 1 411 ? -0.611 -3.795 -0.213 1.00 92.50 411 SER A CA 1
ATOM 3154 C C . SER A 1 411 ? -0.068 -3.086 1.032 1.00 92.50 411 SER A C 1
ATOM 3156 O O . SER A 1 411 ? 0.899 -3.573 1.621 1.00 92.50 411 SER A O 1
ATOM 3158 N N . LEU A 1 412 ? -0.709 -2.002 1.482 1.00 95.31 412 LEU A N 1
ATOM 3159 C CA . LEU A 1 412 ? -0.345 -1.331 2.733 1.00 95.31 412 LEU A CA 1
ATOM 3160 C C . LEU A 1 412 ? -0.553 -2.246 3.953 1.00 95.31 412 LEU A C 1
ATOM 3162 O O . LEU A 1 412 ? 0.359 -2.392 4.763 1.00 95.31 412 LEU A O 1
ATOM 3166 N N . ALA A 1 413 ? -1.693 -2.932 4.070 1.00 96.06 413 ALA A N 1
ATOM 3167 C CA . ALA A 1 413 ? -1.938 -3.888 5.156 1.00 96.06 413 ALA A CA 1
ATOM 3168 C C . ALA A 1 413 ? -0.868 -4.994 5.210 1.00 96.06 413 ALA A C 1
ATOM 3170 O O . ALA A 1 413 ? -0.361 -5.328 6.280 1.00 96.06 413 ALA A O 1
ATOM 3171 N N . ASN A 1 414 ? -0.455 -5.513 4.051 1.00 91.38 414 ASN A N 1
ATOM 3172 C CA . ASN A 1 414 ? 0.592 -6.530 3.943 1.00 91.38 414 ASN A CA 1
ATOM 3173 C C . ASN A 1 414 ? 1.974 -6.021 4.397 1.00 91.38 414 ASN A C 1
ATOM 3175 O O . ASN A 1 414 ? 2.813 -6.828 4.792 1.00 91.38 414 ASN A O 1
ATOM 3179 N N . VAL A 1 415 ? 2.211 -4.704 4.362 1.00 87.88 415 VAL A N 1
ATOM 3180 C CA . VAL A 1 415 ? 3.415 -4.052 4.911 1.00 87.88 415 VAL A CA 1
ATOM 3181 C C . VAL A 1 415 ? 3.303 -3.883 6.419 1.00 87.88 415 VAL A C 1
ATOM 3183 O O . VAL A 1 415 ? 4.251 -4.181 7.141 1.00 87.88 415 VAL A O 1
ATOM 3186 N N . LEU A 1 416 ? 2.147 -3.398 6.872 1.00 89.69 416 LEU A N 1
ATOM 3187 C CA . LEU A 1 416 ? 1.853 -3.120 8.276 1.00 89.69 416 LEU A CA 1
ATOM 3188 C C . LEU A 1 416 ? 1.846 -4.388 9.128 1.00 89.69 416 LEU A C 1
ATOM 3190 O O . LEU A 1 416 ? 2.238 -4.341 10.290 1.00 89.69 416 LEU A O 1
ATOM 3194 N N . ARG A 1 417 ? 1.424 -5.511 8.531 1.00 90.62 417 ARG A N 1
ATOM 3195 C CA . ARG A 1 417 ? 1.309 -6.826 9.174 1.00 90.62 417 ARG A CA 1
ATOM 3196 C C . ARG A 1 417 ? 0.447 -6.804 10.453 1.00 90.62 417 ARG A C 1
ATOM 3198 O O . ARG A 1 417 ? 0.859 -7.409 11.443 1.00 90.62 417 ARG A O 1
ATOM 3205 N N . PRO A 1 418 ? -0.738 -6.154 10.456 1.00 95.06 418 PRO A N 1
ATOM 3206 C CA . PRO A 1 418 ? -1.638 -6.2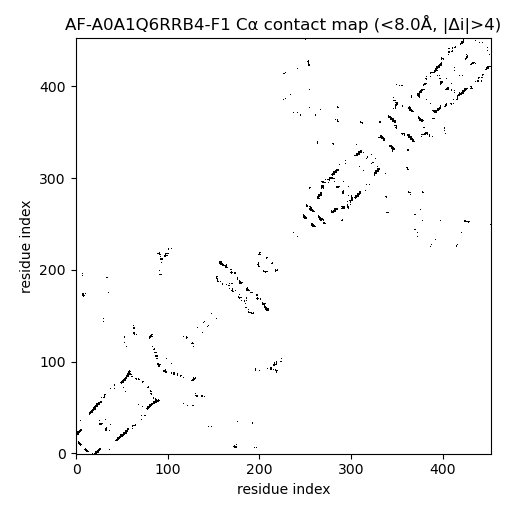44 11.594 1.00 95.06 418 PRO A CA 1
ATOM 3207 C C . PRO A 1 418 ? -2.187 -7.672 11.697 1.00 95.06 418 PRO A C 1
ATOM 3209 O O . PRO A 1 418 ? -2.252 -8.404 10.706 1.00 95.06 418 PRO A O 1
ATOM 3212 N N . GLN A 1 419 ? -2.642 -8.062 12.881 1.00 93.06 419 GLN A N 1
ATOM 3213 C CA . GLN A 1 419 ? -3.361 -9.325 13.046 1.00 93.06 419 GLN A CA 1
ATOM 3214 C C . GLN A 1 419 ? -4.757 -9.245 12.403 1.00 93.06 419 GLN A C 1
ATOM 3216 O O . GLN A 1 419 ? -5.235 -10.223 11.820 1.00 93.06 419 GLN A O 1
ATOM 3221 N N . VAL A 1 420 ? -5.397 -8.068 12.470 1.00 95.19 420 VAL A N 1
ATOM 3222 C CA . VAL A 1 420 ? -6.701 -7.790 11.851 1.00 95.19 420 VAL A CA 1
ATOM 3223 C C . VAL A 1 420 ? -6.637 -6.556 10.955 1.00 95.19 420 VAL A C 1
ATOM 3225 O O . VAL A 1 420 ? -6.127 -5.510 11.348 1.00 95.19 420 VAL A O 1
ATOM 3228 N N . ALA A 1 421 ? -7.217 -6.658 9.762 1.00 97.56 421 ALA A N 1
ATOM 3229 C CA . ALA A 1 421 ? -7.433 -5.525 8.871 1.00 97.56 421 ALA A CA 1
ATOM 3230 C C . ALA A 1 421 ? -8.930 -5.338 8.582 1.00 97.56 421 ALA A C 1
ATOM 3232 O O . ALA A 1 421 ? -9.649 -6.302 8.298 1.00 97.56 421 ALA A O 1
ATOM 3233 N N . VAL A 1 422 ? -9.387 -4.090 8.641 1.00 97.69 422 VAL A N 1
ATOM 3234 C CA . VAL A 1 422 ? -10.777 -3.682 8.435 1.00 97.69 422 VAL A CA 1
ATOM 3235 C C . VAL A 1 422 ? -10.824 -2.661 7.296 1.00 97.69 422 VAL A C 1
ATOM 3237 O O . VAL A 1 422 ? -10.247 -1.582 7.431 1.00 97.69 422 VAL A O 1
ATOM 3240 N N . PRO A 1 423 ? -11.476 -2.960 6.160 1.00 97.31 423 PRO A N 1
ATOM 3241 C CA . PRO A 1 423 ? -11.670 -1.959 5.122 1.00 97.31 423 PRO A CA 1
ATOM 3242 C C . PRO A 1 423 ? -12.694 -0.907 5.581 1.00 97.31 423 PRO A C 1
ATOM 3244 O O . PRO A 1 423 ? -13.701 -1.247 6.207 1.00 97.31 423 PRO A O 1
ATOM 3247 N N . THR A 1 424 ? -12.456 0.356 5.232 1.00 96.62 424 THR A N 1
ATOM 3248 C CA . THR A 1 424 ? -13.324 1.521 5.487 1.00 96.62 424 THR A CA 1
ATOM 3249 C C . THR A 1 424 ? -13.458 2.383 4.226 1.00 96.62 424 THR A C 1
ATOM 3251 O O . THR A 1 424 ? -12.873 2.068 3.187 1.00 96.62 424 THR A O 1
ATOM 3254 N N . HIS A 1 425 ? -14.247 3.460 4.283 1.00 94.56 425 HIS A N 1
ATOM 3255 C CA . HIS A 1 425 ? -14.397 4.430 3.185 1.00 94.56 425 HIS A CA 1
ATOM 3256 C C . HIS A 1 425 ? -14.884 3.808 1.861 1.00 94.56 425 HIS A C 1
ATOM 3258 O O . HIS A 1 425 ? -14.346 4.072 0.786 1.00 94.56 425 HIS A O 1
ATOM 3264 N N . TYR A 1 426 ? -15.871 2.910 1.925 1.00 92.56 426 TYR A N 1
ATOM 3265 C CA . TYR A 1 426 ? -16.459 2.279 0.739 1.00 92.56 426 TYR A CA 1
ATOM 3266 C C . TYR A 1 426 ? -17.937 1.929 0.935 1.00 92.56 426 TYR A C 1
ATOM 3268 O O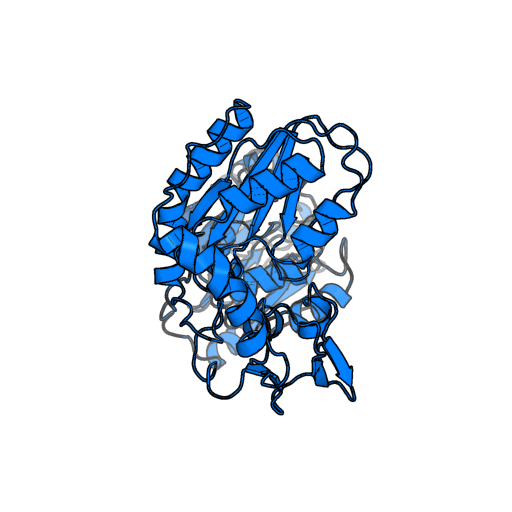 . TYR A 1 426 ? -18.424 1.809 2.057 1.00 92.56 426 TYR A O 1
ATOM 3276 N N . GLY A 1 427 ? -18.656 1.737 -0.175 1.00 84.44 427 GLY A N 1
ATOM 3277 C CA . GLY A 1 427 ? -19.999 1.150 -0.180 1.00 84.44 427 GLY A CA 1
ATOM 3278 C C . GLY A 1 427 ? -21.149 2.105 0.158 1.00 84.44 427 GLY A C 1
ATOM 3279 O O . GLY A 1 427 ? -22.305 1.694 0.075 1.00 84.44 427 GLY A O 1
ATOM 3280 N N . SER A 1 428 ? -20.859 3.368 0.483 1.00 80.06 428 SER A N 1
ATOM 3281 C CA . SER A 1 428 ? -21.857 4.401 0.795 1.00 80.06 428 SER A CA 1
ATOM 3282 C C . SER A 1 428 ? -21.758 5.612 -0.145 1.00 80.06 428 SER A C 1
ATOM 3284 O O . SER A 1 428 ? -22.569 5.746 -1.058 1.00 80.06 428 SER A O 1
ATOM 3286 N N . ILE A 1 429 ? -20.768 6.486 0.064 1.00 85.38 429 ILE A N 1
ATOM 3287 C CA . ILE A 1 429 ? -20.542 7.720 -0.710 1.00 85.38 429 ILE A CA 1
ATOM 3288 C C . ILE A 1 429 ? -19.716 7.431 -1.965 1.00 85.38 429 ILE A C 1
ATOM 3290 O O . ILE A 1 429 ? -19.982 7.953 -3.047 1.00 85.38 429 ILE A O 1
ATOM 3294 N N . VAL A 1 430 ? -18.692 6.598 -1.805 1.00 86.88 430 VAL A N 1
ATOM 3295 C CA . VAL A 1 430 ? -17.709 6.252 -2.829 1.00 86.88 430 VAL A CA 1
ATOM 3296 C C . VAL A 1 430 ? -17.368 4.769 -2.730 1.00 86.88 430 VAL A C 1
ATOM 3298 O O . VAL A 1 430 ? -17.710 4.095 -1.756 1.00 86.88 430 VAL A O 1
ATOM 3301 N N . GLY A 1 431 ? -16.720 4.246 -3.766 1.00 87.50 431 GLY A N 1
ATOM 3302 C CA . GLY A 1 431 ? -16.433 2.825 -3.876 1.00 87.50 431 GLY A CA 1
ATOM 3303 C C . GLY A 1 431 ? -17.702 1.992 -4.060 1.00 87.50 431 GLY A C 1
ATOM 3304 O O . GLY A 1 431 ? -18.810 2.495 -4.258 1.00 87.50 431 GLY A O 1
ATOM 3305 N N . ARG A 1 432 ? -17.529 0.679 -4.033 1.00 89.00 432 ARG A N 1
ATOM 3306 C CA . ARG A 1 432 ? -18.584 -0.328 -4.158 1.00 89.00 432 ARG A CA 1
ATOM 3307 C C . ARG A 1 432 ? -18.479 -1.287 -2.992 1.00 89.00 432 ARG A C 1
ATOM 3309 O O . ARG A 1 432 ? -17.383 -1.554 -2.526 1.00 89.00 432 ARG A O 1
ATOM 3316 N N . MET A 1 433 ? -19.589 -1.911 -2.602 1.00 88.94 433 MET A N 1
ATOM 3317 C CA . MET A 1 433 ? -19.572 -2.963 -1.573 1.00 88.94 433 MET A CA 1
ATOM 3318 C C . MET A 1 433 ? -18.572 -4.096 -1.876 1.00 88.94 433 MET A C 1
ATOM 3320 O O . MET A 1 433 ? -18.006 -4.669 -0.951 1.00 88.94 433 MET A O 1
ATOM 3324 N N . SER A 1 434 ? -18.314 -4.385 -3.159 1.00 90.56 434 SER A N 1
ATOM 3325 C CA . SER A 1 434 ? -17.321 -5.377 -3.595 1.00 90.56 434 SER A CA 1
ATOM 3326 C C . SER A 1 434 ? -15.875 -5.009 -3.257 1.00 90.56 434 SER A C 1
ATOM 3328 O O . SER A 1 434 ? -15.033 -5.897 -3.198 1.00 90.56 434 SER A O 1
ATOM 3330 N N . ASP A 1 435 ? -15.566 -3.734 -3.013 1.00 91.81 435 ASP A N 1
ATOM 3331 C CA . ASP A 1 435 ? -14.193 -3.298 -2.736 1.00 91.81 435 ASP A CA 1
ATOM 3332 C C . ASP A 1 435 ? -13.681 -3.904 -1.416 1.00 91.81 435 ASP A C 1
ATOM 3334 O O . ASP A 1 435 ? -12.509 -4.256 -1.303 1.00 91.81 435 ASP A O 1
ATOM 3338 N N . GLY A 1 436 ? -14.570 -4.140 -0.444 1.00 92.19 436 GLY A N 1
ATOM 3339 C CA . GLY A 1 436 ? -14.235 -4.883 0.773 1.00 92.19 436 GLY A CA 1
ATOM 3340 C C . GLY A 1 436 ? -13.884 -6.354 0.518 1.00 92.19 436 GLY A C 1
ATOM 3341 O O . GLY A 1 436 ? -13.022 -6.907 1.203 1.00 92.19 436 GLY A O 1
ATOM 3342 N N . ASP A 1 437 ? -14.512 -6.992 -0.476 1.00 91.88 437 ASP A N 1
ATOM 3343 C CA . ASP A 1 437 ? -14.190 -8.369 -0.880 1.00 91.88 437 ASP A CA 1
ATOM 3344 C C . ASP A 1 437 ? -12.856 -8.430 -1.630 1.00 91.88 437 ASP A C 1
ATOM 3346 O O . ASP A 1 437 ? -12.022 -9.292 -1.347 1.00 91.88 437 ASP A O 1
ATOM 3350 N N . ASP A 1 438 ? -12.627 -7.485 -2.543 1.00 91.19 438 ASP A N 1
ATOM 3351 C CA . ASP A 1 438 ? -11.377 -7.369 -3.298 1.00 91.19 438 ASP A CA 1
ATOM 3352 C C . ASP A 1 438 ? -10.185 -7.076 -2.373 1.00 91.19 438 ASP A C 1
ATOM 3354 O O . ASP A 1 438 ? -9.087 -7.608 -2.579 1.00 91.19 438 ASP A O 1
ATOM 3358 N N . PHE A 1 439 ? -10.408 -6.276 -1.324 1.00 96.06 439 PHE A N 1
ATOM 3359 C CA . PHE A 1 439 ? -9.433 -6.021 -0.267 1.00 96.06 439 PHE A CA 1
ATOM 3360 C C . PHE A 1 439 ? -9.097 -7.321 0.463 1.00 96.06 439 PHE A C 1
ATOM 3362 O O . PHE A 1 439 ? -7.936 -7.728 0.478 1.00 96.06 439 PHE A O 1
ATOM 3369 N N . ALA A 1 440 ? -10.112 -8.025 0.977 1.00 92.19 440 ALA A N 1
ATOM 3370 C CA . ALA A 1 440 ? -9.933 -9.283 1.698 1.00 92.19 440 ALA A CA 1
ATOM 3371 C C . ALA A 1 440 ? -9.202 -10.346 0.860 1.00 92.19 440 ALA A C 1
ATOM 3373 O O . ALA A 1 440 ? -8.314 -11.032 1.362 1.00 92.19 440 ALA A O 1
ATOM 3374 N N . ALA A 1 441 ? -9.533 -10.458 -0.430 1.00 89.88 441 ALA A N 1
ATOM 3375 C CA . ALA A 1 441 ? -8.910 -11.407 -1.353 1.00 89.88 441 ALA A CA 1
ATOM 3376 C C . ALA A 1 441 ? -7.440 -11.083 -1.683 1.00 89.88 441 ALA A C 1
ATOM 3378 O O . ALA A 1 441 ? -6.710 -11.951 -2.168 1.00 89.88 441 ALA A O 1
ATOM 3379 N N . SER A 1 442 ? -7.012 -9.841 -1.446 1.00 90.56 442 SER A N 1
ATOM 3380 C CA . SER A 1 442 ? -5.662 -9.348 -1.742 1.00 90.56 442 SER A CA 1
ATOM 3381 C C . SER A 1 442 ? -4.729 -9.347 -0.520 1.00 90.56 442 SER A C 1
ATOM 3383 O O . SER A 1 442 ? -3.537 -9.053 -0.659 1.00 90.56 442 SER A O 1
ATOM 3385 N N . LEU A 1 443 ? -5.247 -9.672 0.669 1.00 88.62 443 LEU A N 1
ATOM 3386 C CA . LEU A 1 443 ? -4.465 -9.756 1.902 1.00 88.62 443 LEU A CA 1
ATOM 3387 C C . LEU A 1 443 ? -3.586 -11.010 1.947 1.00 88.62 443 LEU A C 1
ATOM 3389 O O . LEU A 1 443 ? -3.897 -12.055 1.370 1.00 88.62 443 LEU A O 1
ATOM 3393 N N . ALA A 1 444 ? -2.475 -10.904 2.674 1.00 83.69 444 ALA A N 1
ATOM 3394 C CA . ALA A 1 444 ? -1.661 -12.049 3.041 1.00 83.69 444 ALA A CA 1
ATOM 3395 C C . ALA A 1 444 ? -2.495 -13.055 3.869 1.00 83.69 444 ALA A C 1
ATOM 3397 O O . ALA A 1 444 ? -3.316 -12.627 4.682 1.00 83.69 444 ALA A O 1
ATOM 3398 N N . PRO A 1 445 ? -2.295 -14.380 3.704 1.00 78.75 445 PRO A N 1
ATOM 3399 C CA . PRO A 1 445 ? -3.166 -15.402 4.303 1.00 78.75 445 PRO A CA 1
ATOM 3400 C C . PRO A 1 445 ? -3.263 -15.393 5.834 1.00 78.75 445 PRO A C 1
ATOM 3402 O O . PRO A 1 445 ? -4.165 -16.004 6.399 1.00 78.75 445 PRO A O 1
ATOM 3405 N N . ASP A 1 446 ? -2.306 -14.767 6.503 1.00 84.19 446 ASP A N 1
ATOM 3406 C CA . ASP A 1 446 ? -2.191 -14.685 7.953 1.00 84.19 446 ASP A CA 1
ATOM 3407 C C . ASP A 1 446 ? -2.718 -13.370 8.545 1.00 84.19 446 ASP A C 1
ATOM 3409 O O . ASP A 1 446 ? -2.764 -13.237 9.765 1.00 84.19 446 ASP A O 1
ATOM 3413 N N . ILE A 1 447 ? -3.165 -12.431 7.706 1.00 89.81 447 ILE A N 1
ATOM 3414 C CA . ILE A 1 447 ? -3.905 -11.242 8.138 1.00 89.81 447 ILE A CA 1
ATOM 3415 C C . ILE A 1 447 ? -5.394 -11.567 8.069 1.00 89.81 447 ILE A C 1
ATOM 3417 O O . ILE A 1 447 ? -5.932 -11.888 7.006 1.00 89.81 447 ILE A O 1
ATOM 3421 N N . ARG A 1 448 ? -6.099 -11.453 9.196 1.00 93.06 448 ARG A N 1
ATOM 3422 C CA . ARG A 1 448 ? -7.545 -11.675 9.215 1.00 93.06 448 ARG A CA 1
ATOM 3423 C C . ARG A 1 448 ? -8.278 -10.421 8.747 1.00 93.06 448 ARG A C 1
ATOM 3425 O O . ARG A 1 448 ? -8.209 -9.379 9.389 1.00 93.06 448 ARG A O 1
ATOM 3432 N N . CYS A 1 449 ? -9.061 -10.540 7.680 1.00 94.81 449 CYS A N 1
ATOM 3433 C CA . CYS A 1 449 ? -9.997 -9.485 7.300 1.00 94.81 449 CYS A CA 1
ATOM 3434 C C . CYS A 1 449 ? -11.273 -9.556 8.149 1.00 94.81 449 CYS A C 1
ATOM 3436 O O . CYS A 1 449 ? -11.880 -10.626 8.257 1.00 94.81 449 CYS A O 1
ATOM 3438 N N . ILE A 1 450 ? -11.728 -8.422 8.681 1.00 92.19 450 ILE A N 1
ATOM 3439 C CA . ILE A 1 450 ? -13.076 -8.270 9.250 1.00 92.19 450 ILE A CA 1
ATOM 3440 C C . ILE A 1 450 ? -13.776 -7.139 8.500 1.00 92.19 450 ILE A C 1
ATOM 3442 O O . ILE A 1 450 ? -13.215 -6.064 8.348 1.00 92.19 450 ILE A O 1
ATOM 3446 N N . LYS A 1 451 ? -14.998 -7.376 8.021 1.00 88.75 451 LYS A N 1
ATOM 3447 C CA . LYS A 1 451 ? -15.848 -6.344 7.413 1.00 88.75 451 LYS A CA 1
ATOM 3448 C C . LYS A 1 451 ? -16.942 -6.003 8.420 1.00 88.75 451 LYS A C 1
ATOM 3450 O O . LYS A 1 451 ? -17.690 -6.898 8.796 1.00 88.75 451 LYS A O 1
ATOM 3455 N N . LEU A 1 452 ? -16.993 -4.751 8.868 1.00 73.81 452 LEU A N 1
ATOM 3456 C CA . LEU A 1 452 ? -17.919 -4.277 9.908 1.00 73.81 452 LEU A CA 1
ATOM 3457 C C . LEU A 1 452 ? -19.102 -3.471 9.335 1.00 73.81 452 LEU A C 1
ATOM 3459 O O . LEU A 1 452 ? -19.663 -2.646 10.049 1.00 73.81 452 LEU A O 1
ATOM 3463 N N . ILE A 1 453 ? -19.444 -3.685 8.057 1.00 61.72 453 ILE A N 1
ATOM 3464 C CA . ILE A 1 453 ? -20.558 -3.003 7.368 1.00 61.72 453 ILE A CA 1
ATOM 3465 C C . ILE A 1 453 ? -21.857 -3.782 7.520 1.00 61.72 453 ILE A C 1
ATOM 3467 O O . ILE A 1 453 ? -21.814 -5.015 7.291 1.00 61.72 453 ILE A O 1
#

Sequence (453 aa):
MIFYFSGTGNSKYVAGKTGEHLVIVTPTYAWRIPRLVRDWLLKTPLQGARHAWFVMTCGSEIGSADKYNRMLCQAKGLVCMGTAQIVMPENYIAMFNAPHVDEARQIVAAAQPSIDRAIAAIRAGQPFAPTRNNLYDRFMSGPVNPVFYSCFVRADAFTVSNACISCGQCARRCPANSIVLRDGKPVWSENCTHCMACICYCPAEAIEYGKKSLGKPRYHFEVLQTSPKPIQDTGGHSMHNINALMDHFSINCHSSIRYGGDTVVWFDPFQVKDSPRDGDVIFITHEHYDHFSPEDIRQVMKPDAVLVLPESCLAATQAAGFSPAQLLTVLPGTHETVKGIAFDAVAAYNMGKPFHPQANSWVGYVVELDGCRVYVAGDTDDTPEARAATCDVAFLPVGGTYTMTAPEAASLANVLRPQVAVPTHYGSIVGRMSDGDDFAASLAPDIRCIKLI